Protein AF-A0A938LV54-F1 (afdb_monomer_lite)

Sequence (433 aa):
MKRLRISGLVSLAKRVRQELAGPVSPARLAGLRREVENALAAIEGVLKENRVGVRNLPSPSRKALQFLQGLDWGAVATDASAGGDGLPPESVSFRGLPRHFDGLLDRLAQAAQPSLSWPSRPLGGEGGSLPDRGQDVRDTEMPATRGRDARDTQERLGPLEEVYETIVSDSARMEQEIQVQDIRPEQLTRQAREIRGWLAYFAQRENFERYCAAVRRAEPVFRTICTWPASQGMPVRVRFRPLHALYRVRGYPDRLQVDLPTPMICFDRETLRSVAQAAFRQEGSRKAMHEAAGGEAYRRIDAAIELLAGVVAQMRGLHHDLAASFDRVNAAYFDERLSWPRLVWSHSFAARKFGHYDHAHDTVMVNAVLDRDTVPALVVDFIVYHELLHRELGITWKNNRIAAHTPKLAARERQFEHYDQAKAVLRKLASER

Secondary structure (DSSP, 8-state):
------TTHHHHHHHHHHHTTS-B-HHHHHHHHHHHHHHHHHHHHHHHHTT--GGGS-HHHHHHHHHHHT--GGGS-B-TT---SSS-TT-B--TTHHHHHHHHHHHHHHHHS-------PPP---------------------------S-------HHHHHHHHHHHHHHHHHHHHHHTT--GGGB-HHHHHHHHHHHHHTSHHHHHHHHHHHHHHHHHHHHH---GGGTTPPEEEEEE--SSS-EEEE-SS-EEEEEEGGGGG--HHHHHHHHHHHHTS-S-HHHHHHHHTSHHHHHHHHHHHHHH----TTB-SS-BHHHHHHHHHHHHHTT-----EEEEES-PPTT--EEEETTTTEEEEEGGG-STTS-HHHHHHHHHHHHHHHHH-PEEETTEEE-S-HHHHHHHTTSTTHHHHHHHHHHHTT--

pLDDT: mean 73.39, std 18.91, range [23.94, 97.94]

Structure (mmCIF, N/CA/C/O backbone):
data_AF-A0A938LV54-F1
#
_entry.id   AF-A0A938LV54-F1
#
loop_
_atom_site.group_PDB
_atom_site.id
_atom_site.type_symbol
_atom_site.label_atom_id
_atom_site.label_alt_id
_atom_site.label_comp_id
_atom_site.label_asym_id
_atom_site.label_entity_id
_atom_site.label_seq_id
_atom_site.pdbx_PDB_ins_code
_atom_site.Cartn_x
_atom_site.Cartn_y
_atom_site.Cartn_z
_atom_site.occupancy
_atom_site.B_iso_or_equiv
_atom_site.auth_seq_id
_atom_site.auth_comp_id
_atom_site.auth_asym_id
_atom_site.auth_atom_id
_atom_site.pdbx_PDB_model_num
ATOM 1 N N . MET A 1 1 ? 5.075 37.740 -14.766 1.00 48.25 1 MET A N 1
ATOM 2 C CA . MET A 1 1 ? 5.473 37.906 -13.343 1.00 48.25 1 MET A CA 1
ATOM 3 C C . MET A 1 1 ? 6.095 36.603 -12.846 1.00 48.25 1 MET A C 1
ATOM 5 O O . MET A 1 1 ? 5.450 35.567 -12.976 1.00 48.25 1 MET A O 1
ATOM 9 N N . LYS A 1 2 ? 7.340 36.618 -12.343 1.00 44.50 2 LYS A N 1
ATOM 10 C CA . LYS A 1 2 ? 8.029 35.405 -11.855 1.00 44.50 2 LYS A CA 1
ATOM 11 C C . LYS A 1 2 ? 7.289 34.845 -10.630 1.00 44.50 2 LYS A C 1
ATOM 13 O O . LYS A 1 2 ? 7.208 35.513 -9.602 1.00 44.50 2 LYS A O 1
ATOM 18 N N . ARG A 1 3 ? 6.712 33.644 -10.756 1.00 54.25 3 ARG A N 1
ATOM 19 C CA . ARG A 1 3 ? 6.093 32.911 -9.639 1.00 54.25 3 ARG A CA 1
ATOM 20 C C . ARG A 1 3 ? 7.198 32.225 -8.848 1.00 54.25 3 ARG A C 1
ATOM 22 O O . ARG A 1 3 ? 7.851 31.328 -9.372 1.00 54.25 3 ARG A O 1
ATOM 29 N N . LEU A 1 4 ? 7.391 32.636 -7.603 1.00 53.09 4 LEU A N 1
ATOM 30 C CA . LEU A 1 4 ? 8.360 32.016 -6.706 1.00 53.09 4 LEU A CA 1
ATOM 31 C C . LEU A 1 4 ? 7.678 30.881 -5.932 1.00 53.09 4 LEU A C 1
ATOM 33 O O . LEU A 1 4 ? 6.588 31.063 -5.387 1.00 53.09 4 LEU A O 1
ATOM 37 N N . ARG A 1 5 ? 8.295 29.697 -5.895 1.00 57.88 5 ARG A N 1
ATOM 38 C CA . ARG A 1 5 ? 7.761 28.525 -5.190 1.00 57.88 5 ARG A CA 1
ATOM 39 C C . ARG A 1 5 ? 8.665 28.181 -4.014 1.00 57.88 5 ARG A C 1
ATOM 41 O O . ARG A 1 5 ? 9.812 27.809 -4.209 1.00 57.88 5 ARG A O 1
ATOM 48 N N . ILE A 1 6 ? 8.118 28.267 -2.806 1.00 61.72 6 ILE A N 1
ATOM 49 C CA . ILE A 1 6 ? 8.822 27.911 -1.572 1.00 61.72 6 ILE A CA 1
ATOM 50 C C . ILE A 1 6 ? 8.469 26.462 -1.233 1.00 61.72 6 ILE A C 1
ATOM 52 O O . ILE A 1 6 ? 7.321 26.153 -0.898 1.00 61.72 6 ILE A O 1
ATOM 56 N N . SER A 1 7 ? 9.437 25.560 -1.395 1.00 58.06 7 SER A N 1
ATOM 57 C CA . SER A 1 7 ? 9.268 24.142 -1.065 1.00 58.06 7 SER A CA 1
ATOM 58 C C . SER A 1 7 ? 9.109 23.962 0.448 1.00 58.06 7 SER A C 1
ATOM 60 O O . SER A 1 7 ? 9.736 24.668 1.227 1.00 58.06 7 SER A O 1
ATOM 62 N N . GLY A 1 8 ? 8.245 23.040 0.878 1.00 62.66 8 GLY A N 1
ATOM 63 C CA . GLY A 1 8 ? 8.057 22.711 2.298 1.00 62.66 8 GLY A CA 1
ATOM 64 C C . GLY A 1 8 ? 7.090 23.606 3.088 1.00 62.66 8 GLY A C 1
ATOM 65 O O . GLY A 1 8 ? 6.522 23.122 4.061 1.00 62.66 8 GLY A O 1
ATOM 66 N N . LEU A 1 9 ? 6.793 24.836 2.646 1.00 69.88 9 LEU A N 1
ATOM 67 C CA . LEU A 1 9 ? 5.900 25.776 3.358 1.00 69.88 9 LEU A CA 1
ATOM 68 C C . LEU A 1 9 ? 4.482 25.221 3.592 1.00 69.88 9 LEU A C 1
ATOM 70 O O . LEU A 1 9 ? 3.942 25.294 4.692 1.00 69.88 9 LEU A O 1
ATOM 74 N N . VAL A 1 10 ? 3.875 24.623 2.563 1.00 62.47 10 VAL A N 1
ATOM 75 C CA . VAL A 1 10 ? 2.523 24.042 2.676 1.00 62.47 10 VAL A CA 1
ATOM 76 C C . VAL A 1 10 ? 2.522 22.818 3.600 1.00 62.47 10 VAL A C 1
ATOM 78 O O . VAL A 1 10 ? 1.572 22.614 4.352 1.00 62.47 10 VAL A O 1
ATOM 81 N N . SER A 1 11 ? 3.595 22.026 3.576 1.00 59.91 11 SER A N 1
ATOM 82 C CA . SER A 1 11 ? 3.753 20.858 4.448 1.00 59.91 11 SER A CA 1
ATOM 83 C C . SER A 1 11 ? 3.977 21.262 5.906 1.00 59.91 11 SER A C 1
ATOM 85 O O . SER A 1 11 ? 3.386 20.651 6.790 1.00 59.91 11 SER A O 1
ATOM 87 N N . LEU A 1 12 ? 4.763 22.317 6.155 1.00 66.38 12 LEU A N 1
ATOM 88 C CA . LEU A 1 12 ? 4.962 22.896 7.484 1.00 66.38 12 LEU A CA 1
ATOM 89 C C . LEU A 1 12 ? 3.641 23.418 8.056 1.00 66.38 12 LEU A C 1
ATOM 91 O O . LEU A 1 12 ? 3.268 23.029 9.154 1.00 66.38 12 LEU A O 1
ATOM 95 N N . ALA A 1 13 ? 2.890 24.217 7.292 1.00 62.88 13 ALA A N 1
ATOM 96 C CA . ALA A 1 13 ? 1.589 24.721 7.732 1.00 62.88 13 ALA A CA 1
ATOM 97 C C . ALA A 1 13 ? 0.586 23.594 8.025 1.00 62.88 13 ALA A C 1
ATOM 99 O O . ALA A 1 13 ? -0.191 23.693 8.970 1.00 62.88 13 ALA A O 1
ATOM 100 N N . LYS A 1 14 ? 0.609 22.508 7.240 1.00 61.62 14 LYS A N 1
ATOM 101 C CA . LYS A 1 14 ? -0.228 21.331 7.500 1.00 61.62 14 LYS A CA 1
ATOM 102 C C . LYS A 1 14 ? 0.168 20.632 8.803 1.00 61.62 14 LYS A C 1
ATOM 104 O O . LYS A 1 14 ? -0.722 20.316 9.580 1.00 61.62 14 LYS A O 1
ATOM 109 N N . ARG A 1 15 ? 1.468 20.436 9.043 1.00 75.88 15 ARG A N 1
ATOM 110 C CA . ARG A 1 15 ? 1.990 19.826 10.273 1.00 75.88 15 ARG A CA 1
ATOM 111 C C . ARG A 1 15 ? 1.669 20.671 11.505 1.00 75.88 15 ARG A C 1
ATOM 113 O O . ARG A 1 15 ? 1.080 20.151 12.434 1.00 75.88 15 ARG A O 1
ATOM 120 N N . VAL A 1 16 ? 1.955 21.974 11.472 1.00 67.44 16 VAL A N 1
ATOM 121 C CA . VAL A 1 16 ? 1.652 22.897 12.583 1.00 67.44 16 VAL A CA 1
ATOM 122 C C . VAL A 1 16 ? 0.154 22.903 12.890 1.00 67.44 16 VAL A C 1
ATOM 124 O O . VAL A 1 16 ? -0.235 22.841 14.045 1.00 67.44 16 VAL A O 1
ATOM 127 N N . ARG A 1 17 ? -0.707 22.892 11.864 1.00 68.06 17 ARG A N 1
ATOM 128 C CA . ARG A 1 17 ? -2.159 22.780 12.063 1.00 68.06 17 ARG A CA 1
ATOM 129 C C . ARG A 1 17 ? -2.581 21.456 12.696 1.00 68.06 17 ARG A C 1
ATOM 131 O O . ARG A 1 17 ? -3.545 21.448 13.442 1.00 68.06 17 ARG A O 1
ATOM 138 N N . GLN A 1 18 ? -1.917 20.356 12.349 1.00 60.84 18 GLN A N 1
ATOM 139 C CA . GLN A 1 18 ? -2.196 19.040 12.923 1.00 60.84 18 GLN A CA 1
ATOM 140 C C . GLN A 1 18 ? -1.741 18.966 14.382 1.00 60.84 18 GLN A C 1
ATOM 142 O O . GLN A 1 18 ? -2.513 18.514 15.212 1.00 60.84 18 GLN A O 1
ATOM 147 N N . GLU A 1 19 ? -0.546 19.472 14.692 1.00 62.25 19 GLU A N 1
ATOM 148 C CA . GLU A 1 19 ? -0.013 19.487 16.060 1.00 62.25 19 GLU A CA 1
ATOM 149 C C . GLU A 1 19 ? -0.821 20.413 16.980 1.00 62.25 19 GLU A C 1
ATOM 151 O O . GLU A 1 19 ? -1.094 20.054 18.114 1.00 62.25 19 GLU A O 1
ATOM 156 N N . LEU A 1 20 ? -1.278 21.571 16.489 1.00 72.69 20 LEU A N 1
ATOM 157 C CA . LEU A 1 20 ? -2.109 22.504 17.263 1.00 72.69 20 LEU A CA 1
ATOM 158 C C . LEU A 1 20 ? -3.598 22.110 17.337 1.00 72.69 20 LEU A C 1
ATOM 160 O O . LEU A 1 20 ? -4.386 22.838 17.933 1.00 72.69 20 LEU A O 1
ATOM 164 N N . ALA A 1 21 ? -4.009 21.001 16.709 1.00 55.66 21 ALA A N 1
ATOM 165 C CA . ALA A 1 21 ? -5.396 20.526 16.752 1.00 55.66 21 ALA A CA 1
ATOM 166 C C . ALA A 1 21 ? -5.726 19.721 18.024 1.00 55.66 21 ALA A C 1
ATOM 168 O O . ALA A 1 21 ? -6.889 19.373 18.231 1.00 55.66 21 ALA A O 1
ATOM 169 N N . GLY A 1 22 ? -4.723 19.414 18.851 1.00 58.09 22 GLY A N 1
ATOM 170 C CA . GLY A 1 22 ? -4.864 18.730 20.136 1.00 58.09 22 GLY A CA 1
ATOM 171 C C . GLY A 1 22 ? -4.070 19.430 21.247 1.00 58.09 22 GLY A C 1
ATOM 172 O O . GLY A 1 22 ? -3.410 20.437 20.982 1.00 58.09 22 GLY A O 1
ATOM 173 N N . PRO A 1 23 ? -4.139 18.931 22.493 1.00 54.72 23 PRO A N 1
ATOM 174 C CA . PRO A 1 23 ? -3.339 19.453 23.594 1.00 54.72 23 PRO A CA 1
ATOM 175 C C . PRO A 1 23 ? -1.846 19.226 23.331 1.00 54.72 23 PRO A C 1
ATOM 177 O O . PRO A 1 23 ? -1.415 18.115 23.025 1.00 54.72 23 PRO A O 1
ATOM 180 N N . VAL A 1 24 ? -1.050 20.290 23.447 1.00 63.81 24 VAL A N 1
ATOM 181 C CA . VAL A 1 24 ? 0.397 20.253 23.188 1.00 63.81 24 VAL A CA 1
ATOM 182 C C . VAL A 1 24 ? 1.145 20.502 24.488 1.00 63.81 24 VAL A C 1
ATOM 184 O O . VAL A 1 24 ? 0.813 21.428 25.229 1.00 63.81 24 VAL A O 1
ATOM 187 N N . SER A 1 25 ? 2.190 19.724 24.770 1.00 76.94 25 SER A N 1
ATOM 188 C CA . SER A 1 25 ? 3.016 19.999 25.947 1.00 76.94 25 SER A CA 1
ATOM 189 C C . SER A 1 25 ? 3.671 21.385 25.854 1.00 76.94 25 SER A C 1
ATOM 191 O O . SER A 1 25 ? 4.065 21.810 24.761 1.00 76.94 25 SER A O 1
ATOM 193 N N . PRO A 1 26 ? 3.878 22.088 26.982 1.00 73.88 26 PRO A N 1
ATOM 194 C CA . PRO A 1 26 ? 4.535 23.397 26.978 1.00 73.88 26 PRO A CA 1
ATOM 195 C C . PRO A 1 26 ? 5.910 23.383 26.286 1.00 73.88 26 PRO A C 1
ATOM 197 O O . PRO A 1 26 ? 6.254 24.301 25.539 1.00 73.88 26 PRO A O 1
ATOM 200 N N . ALA A 1 27 ? 6.678 22.302 26.467 1.00 72.75 27 ALA A N 1
ATOM 201 C CA . ALA A 1 27 ? 7.979 22.119 25.830 1.00 72.75 27 ALA A CA 1
ATOM 202 C C . ALA A 1 27 ? 7.868 21.942 24.305 1.00 72.75 27 ALA A C 1
ATOM 204 O O . ALA A 1 27 ? 8.637 22.553 23.555 1.00 72.75 27 ALA A O 1
ATOM 205 N N . ARG A 1 28 ? 6.896 21.151 23.821 1.00 79.69 28 ARG A N 1
ATOM 206 C CA . ARG A 1 28 ? 6.685 20.973 22.378 1.00 79.69 28 ARG A CA 1
ATOM 207 C C . ARG A 1 28 ? 6.137 22.241 21.738 1.00 79.69 28 ARG A C 1
ATOM 209 O O . ARG A 1 28 ? 6.605 22.597 20.661 1.00 79.69 28 ARG A O 1
ATOM 216 N N . LEU A 1 29 ? 5.235 22.954 22.409 1.00 77.38 29 LEU A N 1
ATOM 217 C CA . LEU A 1 29 ? 4.690 24.221 21.928 1.00 77.38 29 LEU A CA 1
ATOM 218 C C . LEU A 1 29 ? 5.797 25.272 21.752 1.00 77.38 29 LEU A C 1
ATOM 220 O O . LEU A 1 29 ? 5.867 25.931 20.714 1.00 77.38 29 LEU A O 1
ATOM 224 N N . ALA A 1 30 ? 6.728 25.361 22.708 1.00 77.69 30 ALA A N 1
ATOM 225 C CA . ALA A 1 30 ? 7.902 26.228 22.604 1.00 77.69 30 ALA A CA 1
ATOM 226 C C . ALA A 1 30 ? 8.853 25.819 21.458 1.00 77.69 30 ALA A C 1
ATOM 228 O O . ALA A 1 30 ? 9.453 26.678 20.804 1.00 77.69 30 ALA A O 1
ATOM 229 N N . GLY A 1 31 ? 9.000 24.516 21.195 1.00 77.50 31 GLY A N 1
ATOM 230 C CA . GLY A 1 31 ? 9.756 23.999 20.049 1.00 77.50 31 GLY A CA 1
ATOM 231 C C . GLY A 1 31 ? 9.093 24.326 18.708 1.00 77.50 31 GLY A C 1
ATOM 232 O O . GLY A 1 31 ? 9.738 24.872 17.814 1.00 77.50 31 GLY A O 1
ATOM 233 N N . LEU A 1 32 ? 7.789 24.066 18.597 1.00 78.50 32 LEU A N 1
ATOM 234 C CA . LEU A 1 32 ? 6.985 24.310 17.401 1.00 78.50 32 LEU A CA 1
ATOM 235 C C . LEU A 1 32 ? 6.941 25.801 17.043 1.00 78.50 32 LEU A C 1
ATOM 237 O O . LEU A 1 32 ? 7.100 26.157 15.876 1.00 78.50 32 LEU A O 1
ATOM 241 N N . ARG A 1 33 ? 6.814 26.678 18.047 1.00 85.94 33 ARG A N 1
ATOM 242 C CA . ARG A 1 33 ? 6.905 28.133 17.869 1.00 85.94 33 ARG A CA 1
ATOM 243 C C . ARG A 1 33 ? 8.233 28.540 17.229 1.00 85.94 33 ARG A C 1
ATOM 245 O O . ARG A 1 33 ? 8.238 29.245 16.224 1.00 85.94 33 ARG A O 1
ATOM 252 N N . ARG A 1 34 ? 9.348 28.027 17.751 1.00 84.88 34 ARG A N 1
ATOM 253 C CA . ARG A 1 34 ? 10.699 28.318 17.245 1.00 84.88 34 ARG A CA 1
ATOM 254 C C . ARG A 1 34 ? 10.908 27.815 15.817 1.00 84.88 34 ARG A C 1
ATOM 256 O O . ARG A 1 34 ? 11.523 28.496 15.004 1.00 84.88 34 ARG A O 1
ATOM 263 N N . GLU A 1 35 ? 10.383 26.632 15.494 1.00 80.94 35 GLU A N 1
ATOM 264 C CA . GLU A 1 35 ? 10.403 26.093 14.128 1.00 80.94 35 GLU A CA 1
ATOM 265 C C . GLU A 1 35 ? 9.651 27.002 13.146 1.00 80.94 35 GLU A C 1
ATOM 267 O O . GLU A 1 35 ? 10.139 27.253 12.041 1.00 80.94 35 GLU A O 1
ATOM 272 N N . VAL A 1 36 ? 8.479 27.509 13.545 1.00 83.81 36 VAL A N 1
ATOM 273 C CA . VAL A 1 36 ? 7.685 28.425 12.718 1.00 83.81 36 VAL A CA 1
ATOM 274 C C . VAL A 1 36 ? 8.380 29.774 12.563 1.00 83.81 36 VAL A C 1
ATOM 276 O O . VAL A 1 36 ? 8.496 30.250 11.437 1.00 83.81 36 VAL A O 1
ATOM 279 N N . GLU A 1 37 ? 8.895 30.361 13.642 1.00 86.56 37 GLU A N 1
ATOM 280 C CA . GLU A 1 37 ? 9.633 31.631 13.608 1.00 86.56 37 GLU A CA 1
ATOM 281 C C . GLU A 1 37 ? 10.861 31.541 12.684 1.00 86.56 37 GLU A C 1
ATOM 283 O O . GLU A 1 37 ? 11.034 32.378 11.796 1.00 86.56 37 GLU A O 1
ATOM 288 N N . ASN A 1 38 ? 11.651 30.467 12.795 1.00 80.38 38 ASN A N 1
ATOM 289 C CA . ASN A 1 38 ? 12.803 30.223 11.921 1.00 80.38 38 ASN A CA 1
ATOM 290 C C . ASN A 1 38 ? 12.397 30.067 10.449 1.00 80.38 38 ASN A C 1
ATOM 292 O O . ASN A 1 38 ? 13.061 30.590 9.551 1.00 80.38 38 ASN A O 1
ATOM 296 N N . ALA A 1 39 ? 11.301 29.353 10.182 1.00 76.62 39 ALA A N 1
ATOM 297 C CA . ALA A 1 39 ? 10.801 29.177 8.826 1.00 76.62 39 ALA A CA 1
ATOM 298 C C . ALA A 1 39 ? 10.289 30.495 8.225 1.00 76.62 39 ALA A C 1
ATOM 300 O O . ALA A 1 39 ? 10.536 30.757 7.048 1.00 76.62 39 ALA A O 1
ATOM 301 N N . LEU A 1 40 ? 9.604 31.330 9.011 1.00 85.81 40 LEU A N 1
ATOM 302 C CA . LEU A 1 40 ? 9.135 32.647 8.575 1.00 85.81 40 LEU A CA 1
ATOM 303 C C . LEU A 1 40 ? 10.311 33.579 8.262 1.00 85.81 40 LEU A C 1
ATOM 305 O O . LEU A 1 40 ? 10.329 34.168 7.182 1.00 85.81 40 LEU A O 1
ATOM 309 N N . ALA A 1 41 ? 11.332 33.621 9.121 1.00 81.62 41 ALA A N 1
ATOM 310 C CA . ALA A 1 41 ? 12.544 34.407 8.886 1.00 81.62 41 ALA A CA 1
ATOM 311 C C . ALA A 1 41 ? 13.286 33.970 7.607 1.00 81.62 41 ALA A C 1
ATOM 313 O O . ALA A 1 41 ? 13.682 34.804 6.790 1.00 81.62 41 ALA A O 1
ATOM 314 N N . ALA A 1 42 ? 13.416 32.657 7.375 1.00 78.31 42 ALA A N 1
ATOM 315 C CA . ALA A 1 42 ? 14.019 32.129 6.151 1.00 78.31 42 ALA A CA 1
ATOM 316 C C . ALA A 1 42 ? 13.212 32.511 4.895 1.00 78.31 42 ALA A C 1
ATOM 318 O O . ALA A 1 42 ? 13.779 32.852 3.857 1.00 78.31 42 ALA A O 1
ATOM 319 N N . ILE A 1 43 ? 11.880 32.484 4.984 1.00 81.94 43 ILE A N 1
ATOM 320 C CA . ILE A 1 43 ? 10.989 32.873 3.885 1.00 81.94 43 ILE A CA 1
ATOM 321 C C . ILE A 1 43 ? 11.104 34.366 3.583 1.00 81.94 43 ILE A C 1
ATOM 323 O O . ILE A 1 43 ? 11.163 34.740 2.411 1.00 81.94 43 ILE A O 1
ATOM 327 N N . GLU A 1 44 ? 11.163 35.215 4.605 1.00 83.12 44 GLU A N 1
ATOM 328 C CA . GLU A 1 44 ? 11.372 36.653 4.437 1.00 83.12 44 GLU A CA 1
ATOM 329 C C . GLU A 1 44 ? 12.712 36.960 3.762 1.00 83.12 44 GLU A C 1
ATOM 331 O O . GLU A 1 44 ? 12.745 37.763 2.825 1.00 83.12 44 GLU A O 1
ATOM 336 N N . GLY A 1 45 ? 13.785 36.260 4.150 1.00 80.12 45 GLY A N 1
ATOM 337 C CA . GLY A 1 45 ? 15.087 36.335 3.483 1.00 80.12 45 GLY A CA 1
ATOM 338 C C . GLY A 1 45 ? 14.990 36.012 1.990 1.00 80.12 45 GLY A C 1
ATOM 339 O O . GLY A 1 45 ? 15.350 36.835 1.147 1.00 80.12 45 GLY A O 1
ATOM 340 N N . VAL A 1 46 ? 14.377 34.874 1.650 1.00 80.06 46 VAL A N 1
ATOM 341 C CA . VAL A 1 46 ? 14.190 34.439 0.256 1.00 80.06 46 VAL A CA 1
ATOM 342 C C . VAL A 1 46 ? 13.339 35.435 -0.549 1.00 80.06 46 VAL A C 1
ATOM 344 O O . VAL A 1 46 ? 13.638 35.708 -1.716 1.00 80.06 46 VAL A O 1
ATOM 347 N N . LEU A 1 47 ? 12.279 35.998 0.038 1.00 80.06 47 LEU A N 1
ATOM 348 C CA . LEU A 1 47 ? 11.429 36.996 -0.624 1.00 80.06 47 LEU A CA 1
ATOM 349 C C . LEU A 1 47 ? 12.189 38.307 -0.891 1.00 80.06 47 LEU A C 1
ATOM 351 O O . LEU A 1 47 ? 12.057 38.880 -1.979 1.00 80.06 47 LEU A O 1
ATOM 355 N N . LYS A 1 48 ? 13.016 38.748 0.066 1.00 84.00 48 LYS A N 1
ATOM 356 C CA . LYS A 1 48 ? 13.849 39.955 -0.039 1.00 84.00 48 LYS A CA 1
ATOM 357 C C . LYS A 1 48 ? 14.950 39.795 -1.088 1.00 84.00 48 LYS A C 1
ATOM 359 O O . LYS A 1 48 ? 15.083 40.661 -1.953 1.00 84.00 48 LYS A O 1
ATOM 364 N N . GLU A 1 49 ? 15.672 38.675 -1.069 1.00 80.56 49 GLU A N 1
ATOM 365 C CA . GLU A 1 49 ? 16.717 38.332 -2.048 1.00 80.56 49 GLU A CA 1
ATOM 366 C C . GLU A 1 49 ? 16.177 38.310 -3.479 1.00 80.56 49 GLU A C 1
ATOM 368 O O . GLU A 1 49 ? 16.787 38.847 -4.402 1.00 80.56 49 GLU A O 1
ATOM 373 N N . ASN A 1 50 ? 14.980 37.751 -3.664 1.00 78.94 50 ASN A N 1
ATOM 374 C CA . ASN A 1 50 ? 14.349 37.651 -4.975 1.00 78.94 50 ASN A CA 1
ATOM 375 C C . ASN A 1 50 ? 13.568 38.917 -5.376 1.00 78.94 50 ASN A C 1
ATOM 377 O O . ASN A 1 50 ? 12.987 38.944 -6.462 1.00 78.94 50 ASN A O 1
ATOM 381 N N . ARG A 1 51 ? 13.536 39.959 -4.527 1.00 81.25 51 ARG A N 1
ATOM 382 C CA . ARG A 1 51 ? 12.768 41.207 -4.719 1.00 81.25 51 ARG A CA 1
ATOM 383 C C . ARG A 1 51 ? 11.299 40.954 -5.093 1.00 81.25 51 ARG A C 1
ATOM 385 O O . ARG A 1 51 ? 10.724 41.643 -5.937 1.00 81.25 51 ARG A O 1
ATOM 392 N N . VAL A 1 52 ? 10.679 39.944 -4.481 1.00 79.25 52 VAL A N 1
ATOM 393 C CA . VAL A 1 52 ? 9.284 39.553 -4.740 1.00 79.25 52 VAL A CA 1
ATOM 394 C C . VAL A 1 52 ? 8.449 39.627 -3.468 1.00 79.25 52 VAL A C 1
ATOM 396 O O . VAL A 1 52 ? 8.860 39.183 -2.406 1.00 79.25 52 VAL A O 1
ATOM 399 N N . GLY A 1 53 ? 7.235 40.170 -3.578 1.00 78.12 53 GLY A N 1
ATOM 400 C CA . GLY A 1 53 ? 6.293 40.218 -2.457 1.00 78.12 53 GLY A CA 1
ATOM 401 C C . GLY A 1 53 ? 5.478 38.930 -2.310 1.00 78.12 53 GLY A C 1
ATOM 402 O O . GLY A 1 53 ? 5.334 38.164 -3.264 1.00 78.12 53 GLY A O 1
ATOM 403 N N . VAL A 1 54 ? 4.844 38.742 -1.148 1.00 78.12 54 VAL A N 1
ATOM 404 C CA . VAL A 1 54 ? 3.982 37.581 -0.826 1.00 78.12 54 VAL A CA 1
ATOM 405 C C . VAL A 1 54 ? 2.911 37.320 -1.896 1.00 78.12 54 VAL A C 1
ATOM 407 O O . VAL A 1 54 ? 2.607 36.168 -2.199 1.00 78.12 54 VAL A O 1
ATOM 410 N N . ARG A 1 55 ? 2.384 38.368 -2.549 1.00 78.81 55 ARG A N 1
ATOM 411 C CA . ARG A 1 55 ? 1.426 38.273 -3.673 1.00 78.81 55 ARG A CA 1
ATOM 412 C C . ARG A 1 55 ? 1.918 37.449 -4.871 1.00 78.81 55 ARG A C 1
ATOM 414 O O . ARG A 1 55 ? 1.095 36.937 -5.623 1.00 78.81 55 ARG A O 1
ATOM 421 N N . ASN A 1 56 ? 3.232 37.284 -5.022 1.00 76.12 56 ASN A N 1
ATOM 422 C CA . ASN A 1 56 ? 3.847 36.526 -6.113 1.00 76.12 56 ASN A CA 1
ATOM 423 C C . ASN A 1 56 ? 3.953 35.020 -5.808 1.00 76.12 56 ASN A C 1
ATOM 425 O O . ASN A 1 56 ? 4.347 34.242 -6.682 1.00 76.12 56 ASN A O 1
ATOM 429 N N . LEU A 1 57 ? 3.593 34.599 -4.590 1.00 76.75 57 LEU A N 1
ATOM 430 C CA . LEU A 1 57 ? 3.517 33.193 -4.211 1.00 76.75 57 LEU A CA 1
ATOM 431 C C . LEU A 1 57 ? 2.210 32.547 -4.725 1.00 76.75 57 LEU A C 1
ATOM 433 O O . LEU A 1 57 ? 1.149 33.188 -4.747 1.00 76.75 57 LEU A O 1
ATOM 437 N N . PRO A 1 58 ? 2.232 31.251 -5.091 1.00 74.06 58 PRO A N 1
ATOM 438 C CA . PRO A 1 58 ? 1.026 30.484 -5.389 1.00 74.06 58 PRO A CA 1
ATOM 439 C C . PRO A 1 58 ? -0.005 30.556 -4.252 1.00 74.06 58 PRO A C 1
ATOM 441 O O . PRO A 1 58 ? 0.360 30.598 -3.078 1.00 74.06 58 PRO A O 1
ATOM 444 N N . SER A 1 59 ? -1.299 30.508 -4.589 1.00 68.88 59 SER A N 1
ATOM 445 C CA . SER A 1 59 ? -2.401 30.601 -3.610 1.00 68.88 59 SER A CA 1
ATOM 446 C C . SER A 1 59 ? -2.252 29.657 -2.395 1.00 68.88 59 SER A C 1
ATOM 448 O O . SER A 1 59 ? -2.405 30.135 -1.270 1.00 68.88 59 SER A O 1
ATOM 450 N N . PRO A 1 60 ? -1.849 28.375 -2.549 1.00 62.62 60 PRO A N 1
ATOM 451 C CA . PRO A 1 60 ? -1.622 27.492 -1.400 1.00 62.62 60 PRO A CA 1
ATOM 452 C C . PRO A 1 60 ? -0.498 27.968 -0.469 1.00 62.62 60 PRO A C 1
ATOM 454 O O . PRO A 1 60 ? -0.634 27.893 0.747 1.00 62.62 60 PRO A O 1
ATOM 457 N N . SER A 1 61 ? 0.594 28.494 -1.031 1.00 73.69 61 SER A N 1
ATOM 458 C CA . SER A 1 61 ? 1.731 29.027 -0.274 1.00 73.69 61 SER A CA 1
ATOM 459 C C . SER A 1 61 ? 1.375 30.326 0.450 1.00 73.69 61 SER A C 1
ATOM 461 O O . SER A 1 61 ? 1.781 30.503 1.591 1.00 73.69 61 SER A O 1
ATOM 463 N N . ARG A 1 62 ? 0.562 31.201 -0.162 1.00 81.50 62 ARG A N 1
ATOM 464 C CA . ARG A 1 62 ? 0.060 32.419 0.501 1.00 81.50 62 ARG A CA 1
ATOM 465 C C . ARG A 1 62 ? -0.835 32.095 1.692 1.00 81.50 62 ARG A C 1
ATOM 467 O O . ARG A 1 62 ? -0.627 32.643 2.764 1.00 81.50 62 ARG A O 1
ATOM 474 N N . LYS A 1 63 ? -1.783 31.167 1.518 1.00 70.12 63 LYS A N 1
ATOM 475 C CA . LYS A 1 63 ? -2.668 30.712 2.603 1.00 70.12 63 LYS A CA 1
ATOM 476 C C . LYS A 1 63 ? -1.892 30.035 3.736 1.00 70.12 63 LYS A C 1
ATOM 478 O O . LYS A 1 63 ? -2.223 30.227 4.898 1.00 70.12 63 LYS A O 1
ATOM 483 N N . ALA A 1 64 ? -0.862 29.254 3.402 1.00 74.62 64 ALA A N 1
ATOM 484 C CA . ALA A 1 64 ? 0.024 28.634 4.385 1.00 74.62 64 ALA A CA 1
ATOM 485 C C . ALA A 1 64 ? 0.826 29.678 5.180 1.00 74.62 64 ALA A C 1
ATOM 487 O O . ALA A 1 64 ? 0.890 29.577 6.400 1.00 74.62 64 ALA A O 1
ATOM 488 N N . LEU A 1 65 ? 1.380 30.692 4.507 1.00 82.38 65 LEU A N 1
ATOM 489 C CA . LEU A 1 65 ? 2.122 31.773 5.159 1.00 82.38 65 LEU A CA 1
ATOM 490 C C . LEU A 1 65 ? 1.223 32.605 6.081 1.00 82.38 65 LEU A C 1
ATOM 492 O O . LEU A 1 65 ? 1.573 32.822 7.233 1.00 82.38 65 LEU A O 1
ATOM 496 N N . GLN A 1 66 ? 0.038 32.990 5.597 1.00 84.69 66 GLN A N 1
ATOM 497 C CA . GLN A 1 66 ? -0.947 33.738 6.378 1.00 84.69 66 GLN A CA 1
ATOM 498 C C . GLN A 1 66 ? -1.397 32.966 7.625 1.00 84.69 66 GLN A C 1
ATOM 500 O O . GLN A 1 66 ? -1.536 33.553 8.689 1.00 84.69 66 GLN A O 1
ATOM 505 N N . PHE A 1 67 ? -1.595 31.650 7.500 1.00 83.81 67 PHE A N 1
ATOM 506 C CA . PHE A 1 67 ? -1.908 30.794 8.640 1.00 83.81 67 PHE A CA 1
ATOM 507 C C . PHE A 1 67 ? -0.786 30.808 9.682 1.00 83.81 67 PHE A C 1
ATOM 509 O O . PHE A 1 67 ? -1.071 31.048 10.843 1.00 83.81 67 PHE A O 1
ATOM 516 N N . LEU A 1 68 ? 0.470 30.591 9.271 1.00 84.00 68 LEU A N 1
ATOM 517 C CA . LEU A 1 68 ? 1.615 30.545 10.190 1.00 84.00 68 LEU A CA 1
ATOM 518 C C . LEU A 1 68 ? 1.893 31.895 10.872 1.00 84.00 68 LEU A C 1
ATOM 520 O O . LEU A 1 68 ? 2.249 31.912 12.043 1.00 84.00 68 LEU A O 1
ATOM 524 N N . GLN A 1 69 ? 1.717 33.011 10.157 1.00 86.12 69 GLN A N 1
ATOM 525 C CA . GLN A 1 69 ? 1.869 34.366 10.706 1.00 86.12 69 GLN A CA 1
ATOM 526 C C . GLN A 1 69 ? 0.726 34.758 11.653 1.00 86.12 69 GLN A C 1
ATOM 528 O O . GLN A 1 69 ? 0.918 35.605 12.517 1.00 86.12 69 GLN A O 1
ATOM 533 N N . GLY A 1 70 ? -0.457 34.164 11.480 1.00 79.69 70 GLY A N 1
ATOM 534 C CA . GLY A 1 70 ? -1.650 34.442 12.280 1.00 79.69 70 GLY A CA 1
ATOM 535 C C . GLY A 1 70 ? -1.857 33.500 13.468 1.00 79.69 70 GLY A C 1
ATOM 536 O O . GLY A 1 70 ? -2.961 33.471 14.005 1.00 79.69 70 GLY A O 1
ATOM 537 N N . LEU A 1 71 ? -0.857 32.693 13.842 1.00 81.69 71 LEU A N 1
ATOM 538 C CA . LEU A 1 71 ? -0.956 31.788 14.988 1.00 81.69 71 LEU A CA 1
ATOM 539 C C . LEU A 1 71 ? -0.890 32.567 16.303 1.00 81.69 71 LEU A C 1
ATOM 541 O O . LEU A 1 71 ? 0.127 33.184 16.616 1.00 81.69 71 LEU A O 1
ATOM 545 N N . ASP A 1 72 ? -1.958 32.473 17.091 1.00 79.88 72 ASP A N 1
ATOM 546 C CA . ASP A 1 72 ? -1.968 32.920 18.479 1.00 79.88 72 ASP A CA 1
ATOM 547 C C . ASP A 1 72 ? -1.493 31.782 19.390 1.00 79.88 72 ASP A C 1
ATOM 549 O O . ASP A 1 72 ? -2.257 30.902 19.789 1.00 79.88 72 ASP A O 1
ATOM 553 N N . TRP A 1 73 ? -0.196 31.787 19.694 1.00 78.44 73 TRP A N 1
ATOM 554 C CA . TRP A 1 73 ? 0.441 30.768 20.528 1.00 78.44 73 TRP A CA 1
ATOM 555 C C . TRP A 1 73 ? -0.041 30.782 21.985 1.00 78.44 73 TRP A C 1
ATOM 557 O O . TRP A 1 73 ? 0.120 29.775 22.668 1.00 78.44 73 TRP A O 1
ATOM 567 N N . GLY A 1 74 ? -0.609 31.896 22.464 1.00 69.38 74 GLY A N 1
ATOM 568 C CA . GLY A 1 74 ? -1.130 32.018 23.829 1.00 69.38 74 GLY A CA 1
ATOM 569 C C . GLY A 1 74 ? -2.504 31.370 24.011 1.00 69.38 74 GLY A C 1
ATOM 570 O O . GLY A 1 74 ? -2.856 30.989 25.123 1.00 69.38 74 GLY A O 1
ATOM 571 N N . ALA A 1 75 ? -3.254 31.199 22.920 1.00 69.06 75 ALA A N 1
ATOM 572 C CA . ALA A 1 75 ? -4.576 30.576 22.914 1.00 69.06 75 ALA A CA 1
ATOM 573 C C . ALA A 1 75 ? -4.540 29.040 22.770 1.00 69.06 75 ALA A C 1
ATOM 575 O O . ALA A 1 75 ? -5.587 28.392 22.749 1.00 69.06 75 ALA A O 1
ATOM 576 N N . VAL A 1 76 ? -3.351 28.441 22.640 1.00 69.56 76 VAL A N 1
ATOM 577 C CA . VAL A 1 76 ? -3.192 26.993 22.456 1.00 69.56 76 VAL A CA 1
ATOM 578 C C . VAL A 1 76 ? -3.334 26.280 23.800 1.00 69.56 76 VAL A C 1
ATOM 580 O O . VAL A 1 76 ? -2.579 26.548 24.734 1.00 69.56 76 VAL A O 1
ATOM 583 N N . ALA A 1 77 ? -4.278 25.340 23.891 1.00 56.09 77 ALA A N 1
ATOM 584 C CA . ALA A 1 77 ? -4.456 24.508 25.077 1.00 56.09 77 ALA A CA 1
ATOM 585 C C . ALA A 1 77 ? -3.195 23.664 25.332 1.00 56.09 77 ALA A C 1
ATOM 587 O O . ALA A 1 77 ? -2.785 22.866 24.484 1.00 56.09 77 ALA A O 1
ATOM 588 N N . THR A 1 78 ? -2.582 23.855 26.502 1.00 60.69 78 THR A N 1
ATOM 589 C CA . THR A 1 78 ? -1.403 23.095 26.932 1.00 60.69 78 THR A CA 1
ATOM 590 C C . THR A 1 78 ? -1.764 22.114 28.031 1.00 60.69 78 THR A C 1
ATOM 592 O O . THR A 1 78 ? -2.557 22.425 28.916 1.00 60.69 78 THR A O 1
ATOM 595 N N . ASP A 1 79 ? -1.167 20.930 27.975 1.00 58.78 79 ASP A N 1
ATOM 596 C CA . ASP A 1 79 ? -1.344 19.887 28.979 1.00 58.78 79 ASP A CA 1
ATOM 597 C C . ASP A 1 79 ? 0.032 19.293 29.307 1.00 58.78 79 ASP A C 1
ATOM 599 O O . ASP A 1 79 ? 0.783 18.892 28.416 1.00 58.78 79 ASP A O 1
ATOM 603 N N . ALA A 1 80 ? 0.400 19.287 30.590 1.00 49.41 80 ALA A N 1
ATOM 604 C CA . ALA A 1 80 ? 1.673 18.739 31.060 1.00 49.41 80 ALA A CA 1
ATOM 605 C C . ALA A 1 80 ? 1.723 17.202 30.967 1.00 49.41 80 ALA A C 1
ATOM 607 O O . ALA A 1 80 ? 2.811 16.631 30.930 1.00 49.41 80 ALA A O 1
ATOM 608 N N . SER A 1 81 ? 0.556 16.554 30.902 1.00 43.44 81 SER A N 1
ATOM 609 C CA . SER A 1 81 ? 0.384 15.115 30.691 1.00 43.44 81 SER A CA 1
ATOM 610 C C . SER A 1 81 ? 0.210 14.730 29.219 1.00 43.44 81 SER A C 1
ATOM 612 O O . SER A 1 81 ? 0.281 13.544 28.893 1.00 43.44 81 SER A O 1
ATOM 614 N N . ALA A 1 82 ? 0.082 15.711 28.311 1.00 41.06 82 ALA A N 1
ATOM 615 C CA . ALA A 1 82 ? 0.158 15.480 26.873 1.00 41.06 82 ALA A CA 1
ATOM 616 C C . ALA A 1 82 ? 1.597 15.113 26.481 1.00 41.06 82 ALA A C 1
ATOM 618 O O . ALA A 1 82 ? 2.394 15.942 26.033 1.00 41.06 82 ALA A O 1
ATOM 619 N N . GLY A 1 83 ? 1.934 13.835 26.662 1.00 37.59 83 GLY A N 1
ATOM 620 C CA . GLY A 1 83 ? 3.011 13.184 25.932 1.00 37.59 83 GLY A CA 1
ATOM 621 C C . GLY A 1 83 ? 2.811 13.473 24.449 1.00 37.59 83 GLY A C 1
ATOM 622 O O . GLY A 1 83 ? 1.744 13.220 23.898 1.00 37.59 83 GLY A O 1
ATOM 623 N N . GLY A 1 84 ? 3.805 14.125 23.850 1.00 31.11 84 GLY A N 1
ATOM 624 C CA . GLY A 1 84 ? 3.685 14.737 22.537 1.00 31.11 84 GLY A CA 1
ATOM 625 C C . GLY A 1 84 ? 3.235 13.759 21.457 1.00 31.11 84 GLY A C 1
ATOM 626 O O . GLY A 1 84 ? 3.724 12.638 21.374 1.00 31.11 84 GLY A O 1
ATOM 627 N N . ASP A 1 85 ? 2.370 14.268 20.585 1.00 34.25 85 ASP A N 1
ATOM 628 C CA . ASP A 1 85 ? 1.881 13.666 19.343 1.00 34.25 85 ASP A CA 1
ATOM 629 C C . ASP A 1 85 ? 2.995 13.611 18.264 1.00 34.25 85 ASP A C 1
ATOM 631 O O . ASP A 1 85 ? 2.867 14.074 17.128 1.00 34.25 85 ASP A O 1
ATOM 635 N N . GLY A 1 86 ? 4.163 13.097 18.650 1.00 36.66 86 GLY A N 1
ATOM 636 C CA . GLY A 1 86 ? 5.139 12.516 17.742 1.00 36.66 86 GLY A CA 1
ATOM 637 C C . GLY A 1 86 ? 4.820 11.035 17.592 1.00 36.66 86 GLY A C 1
ATOM 638 O O . GLY A 1 86 ? 4.129 10.457 18.425 1.00 36.66 86 GLY A O 1
ATOM 639 N N . LEU A 1 87 ? 5.330 10.401 16.536 1.00 37.62 87 LEU A N 1
ATOM 640 C CA . LEU A 1 87 ? 5.401 8.940 16.474 1.00 37.62 87 LEU A CA 1
ATOM 641 C C . LEU A 1 87 ? 5.777 8.343 17.853 1.00 37.62 87 LEU A C 1
ATOM 643 O O . LEU A 1 87 ? 6.504 9.025 18.583 1.00 37.62 87 LEU A O 1
ATOM 647 N N . PRO A 1 88 ? 5.336 7.111 18.204 1.00 33.84 88 PRO A N 1
ATOM 648 C CA . PRO A 1 88 ? 5.658 6.504 19.500 1.00 33.84 88 PRO A CA 1
ATOM 649 C C . PRO A 1 88 ? 7.140 6.735 19.819 1.00 33.84 88 PRO A C 1
ATOM 651 O O . PRO A 1 88 ? 7.928 6.682 18.871 1.00 33.84 88 PRO A O 1
ATOM 654 N N . PRO A 1 89 ? 7.525 7.015 21.081 1.00 38.72 89 PRO A N 1
ATOM 655 C CA . PRO A 1 89 ? 8.824 7.588 21.491 1.00 38.72 89 PRO A CA 1
ATOM 656 C C . PRO A 1 89 ? 10.088 6.841 21.017 1.00 38.72 89 PRO A C 1
ATOM 658 O O . PRO A 1 89 ? 11.205 7.280 21.261 1.00 38.72 89 PRO A O 1
ATOM 661 N N . GLU A 1 90 ? 9.913 5.750 20.285 1.00 46.78 90 GLU A N 1
ATOM 662 C CA . GLU A 1 90 ? 10.923 4.860 19.752 1.00 46.78 90 GLU A CA 1
ATOM 663 C C . GLU A 1 90 ? 10.855 4.730 18.219 1.00 46.78 90 GLU A C 1
ATOM 665 O O . GLU A 1 90 ? 11.456 3.814 17.673 1.00 46.78 90 GLU A O 1
ATOM 670 N N . SER A 1 91 ? 10.109 5.566 17.478 1.00 46.00 91 SER A N 1
ATOM 671 C CA . SER A 1 91 ? 9.964 5.303 16.045 1.00 46.00 91 SER A CA 1
ATOM 672 C C . SER A 1 91 ? 11.224 5.659 15.245 1.00 46.00 91 SER A C 1
ATOM 674 O O . SER A 1 91 ? 11.609 6.831 15.164 1.00 46.00 91 SER A O 1
ATOM 676 N N . VAL A 1 92 ? 11.823 4.681 14.580 1.00 59.72 92 VAL A N 1
ATOM 677 C CA . VAL A 1 92 ? 13.044 4.845 13.799 1.00 59.72 92 VAL A CA 1
ATOM 678 C C . VAL A 1 92 ? 12.720 5.024 12.316 1.00 59.72 92 VAL A C 1
ATOM 680 O O . VAL A 1 92 ? 11.968 4.267 11.689 1.00 59.72 92 VAL A O 1
ATOM 683 N N . SER A 1 93 ? 13.314 6.064 11.728 1.00 63.84 93 SER A N 1
ATOM 684 C CA . SER A 1 93 ? 13.349 6.277 10.282 1.00 63.84 93 SER A CA 1
ATOM 685 C C . SER A 1 93 ? 14.790 6.481 9.831 1.00 63.84 93 SER A C 1
ATOM 687 O O . SER A 1 93 ? 15.530 7.259 10.430 1.00 63.84 93 SER A O 1
ATOM 689 N N . PHE A 1 94 ? 15.185 5.814 8.751 1.00 71.69 94 PHE A N 1
ATOM 690 C CA . PHE A 1 94 ? 16.517 5.975 8.180 1.00 71.69 94 PHE A CA 1
ATOM 691 C C . PHE A 1 94 ? 16.554 7.228 7.302 1.00 71.69 94 PHE A C 1
ATOM 693 O O . PHE A 1 94 ? 15.849 7.332 6.289 1.00 71.69 94 PHE A O 1
ATOM 700 N N . ARG A 1 95 ? 17.368 8.216 7.690 1.00 73.06 95 ARG A N 1
ATOM 701 C CA . ARG A 1 95 ? 17.495 9.480 6.954 1.00 73.06 95 ARG A CA 1
ATOM 702 C C . ARG A 1 95 ? 17.911 9.201 5.504 1.00 73.06 95 ARG A C 1
ATOM 704 O O . ARG A 1 95 ? 18.930 8.579 5.246 1.00 73.06 95 ARG A O 1
ATOM 711 N N . GLY A 1 96 ? 17.128 9.702 4.548 1.00 78.44 96 GLY A N 1
ATOM 712 C CA . GLY A 1 96 ? 17.428 9.584 3.115 1.00 78.44 96 GLY A CA 1
ATOM 713 C C . GLY A 1 96 ? 16.980 8.277 2.451 1.00 78.44 96 GLY A C 1
ATOM 714 O O . GLY A 1 96 ? 16.924 8.240 1.220 1.00 78.44 96 GLY A O 1
ATOM 715 N N . LEU A 1 97 ? 16.556 7.266 3.221 1.00 81.56 97 LEU A N 1
ATOM 716 C CA . LEU A 1 97 ? 16.108 5.969 2.700 1.00 81.56 97 LEU A CA 1
ATOM 717 C C . LEU A 1 97 ? 15.038 6.085 1.598 1.00 81.56 97 LEU A C 1
ATOM 719 O O . LEU A 1 97 ? 15.211 5.459 0.554 1.00 81.56 97 LEU A O 1
ATOM 723 N N . PRO A 1 98 ? 13.991 6.930 1.713 1.00 79.50 98 PRO A N 1
ATOM 724 C CA . PRO A 1 98 ? 12.986 7.040 0.654 1.00 79.50 98 PRO A CA 1
ATOM 725 C C . PRO A 1 98 ? 13.542 7.560 -0.675 1.00 79.50 98 PRO A C 1
ATOM 727 O O . PRO A 1 98 ? 13.071 7.159 -1.738 1.00 79.50 98 PRO A O 1
ATOM 730 N N . ARG A 1 99 ? 14.525 8.469 -0.625 1.00 84.25 99 ARG A N 1
ATOM 731 C CA . ARG A 1 99 ? 15.146 9.056 -1.819 1.00 84.25 99 ARG A CA 1
ATOM 732 C C . ARG A 1 99 ? 16.097 8.065 -2.478 1.00 84.25 99 ARG A C 1
ATOM 734 O O . ARG A 1 99 ? 16.072 7.933 -3.697 1.00 84.25 99 ARG A O 1
ATOM 741 N N . HIS A 1 100 ? 16.901 7.380 -1.668 1.00 91.06 100 HIS A N 1
ATOM 742 C CA . HIS A 1 100 ? 17.784 6.306 -2.120 1.00 91.06 100 HIS A CA 1
ATOM 743 C C . HIS A 1 100 ? 16.988 5.190 -2.802 1.00 91.06 100 HIS A C 1
ATOM 745 O O . HIS A 1 100 ? 17.264 4.837 -3.945 1.00 91.06 100 HIS A O 1
ATOM 751 N N . PHE A 1 101 ? 15.915 4.738 -2.151 1.00 92.75 101 PHE A N 1
ATOM 752 C CA . PHE A 1 101 ? 15.013 3.721 -2.677 1.00 92.75 101 PHE A CA 1
ATOM 753 C C . PHE A 1 101 ? 14.362 4.125 -4.008 1.00 92.75 101 PHE A C 1
ATOM 755 O O . PHE A 1 101 ? 14.275 3.318 -4.928 1.00 92.75 101 PHE A O 1
ATOM 762 N N . ASP A 1 102 ? 13.933 5.383 -4.157 1.00 89.81 102 ASP A N 1
ATOM 763 C CA . ASP A 1 102 ? 13.359 5.861 -5.422 1.00 89.81 102 ASP A CA 1
ATOM 764 C C . ASP A 1 102 ? 14.394 5.860 -6.564 1.00 89.81 102 ASP A C 1
ATOM 766 O O . ASP A 1 102 ? 14.065 5.476 -7.685 1.00 89.81 102 ASP A O 1
ATOM 770 N N . GLY A 1 103 ? 15.654 6.207 -6.270 1.00 92.19 103 GLY A N 1
ATOM 771 C CA . GLY A 1 103 ? 16.760 6.116 -7.229 1.00 92.19 103 GLY A CA 1
ATOM 772 C C . GLY A 1 103 ? 17.134 4.675 -7.593 1.00 92.19 103 GLY A C 1
ATOM 773 O O . GLY A 1 103 ? 17.431 4.387 -8.752 1.00 92.19 103 GLY A O 1
ATOM 774 N N . LEU A 1 104 ? 17.079 3.753 -6.627 1.00 94.75 104 LEU A N 1
ATOM 775 C CA . LEU A 1 104 ? 17.275 2.320 -6.854 1.00 94.75 104 LEU A CA 1
ATOM 776 C C . LEU A 1 104 ? 16.207 1.751 -7.796 1.00 94.75 104 LEU A C 1
ATOM 778 O O . LEU A 1 104 ? 16.546 1.085 -8.773 1.00 94.75 104 LEU A O 1
ATOM 782 N N . LEU A 1 105 ? 14.933 2.079 -7.559 1.00 94.69 105 LEU A N 1
ATOM 783 C CA . LEU A 1 105 ? 13.824 1.675 -8.427 1.00 94.69 105 LEU A CA 1
ATOM 784 C C . LEU A 1 105 ? 13.959 2.231 -9.850 1.00 94.69 105 LEU A C 1
ATOM 786 O O . LEU A 1 105 ? 13.632 1.535 -10.810 1.00 94.69 105 LEU A O 1
ATOM 790 N N . ASP A 1 106 ? 14.436 3.470 -10.002 1.00 91.50 106 ASP A N 1
ATOM 791 C CA . ASP A 1 106 ? 14.663 4.072 -11.320 1.00 91.50 106 ASP A CA 1
ATOM 792 C C . ASP A 1 106 ? 15.761 3.345 -12.105 1.00 91.50 106 ASP A C 1
ATOM 794 O O . ASP A 1 106 ? 15.564 3.065 -13.292 1.00 91.50 106 ASP A O 1
ATOM 798 N N . ARG A 1 107 ? 16.879 2.996 -11.448 1.00 93.50 107 ARG A N 1
ATOM 799 C CA . ARG A 1 107 ? 17.958 2.201 -12.059 1.00 93.50 107 ARG A CA 1
ATOM 800 C C . ARG A 1 107 ? 17.490 0.793 -12.411 1.00 93.50 107 ARG A C 1
ATOM 802 O O . ARG A 1 107 ? 17.741 0.344 -13.524 1.00 93.50 107 ARG A O 1
ATOM 809 N N . LEU A 1 108 ? 16.761 0.131 -11.511 1.00 94.31 108 LEU A N 1
ATOM 810 C CA . LEU A 1 108 ? 16.224 -1.210 -11.744 1.00 94.31 108 LEU A CA 1
ATOM 811 C C . LEU A 1 108 ? 15.276 -1.240 -12.942 1.00 94.31 108 LEU A C 1
ATOM 813 O O . LEU A 1 108 ? 15.429 -2.063 -13.841 1.00 94.31 108 LEU A O 1
ATOM 817 N N . ALA A 1 109 ? 14.316 -0.315 -12.986 1.00 91.12 109 ALA A N 1
ATOM 818 C CA . ALA A 1 109 ? 13.373 -0.238 -14.091 1.00 91.12 109 ALA A CA 1
ATOM 819 C C . ALA A 1 109 ? 14.070 0.075 -15.419 1.00 91.12 109 ALA A C 1
ATOM 821 O O . ALA A 1 109 ? 13.702 -0.496 -16.438 1.00 91.12 109 ALA A O 1
ATOM 822 N N . GLN A 1 110 ? 15.088 0.939 -15.417 1.00 90.25 110 GLN A N 1
ATOM 823 C CA . GLN A 1 110 ? 15.870 1.234 -16.616 1.00 90.25 110 GLN A CA 1
ATOM 824 C C . GLN A 1 110 ? 16.687 0.024 -17.089 1.00 90.25 110 GLN A C 1
ATOM 826 O O . GLN A 1 110 ? 16.671 -0.289 -18.274 1.00 90.25 110 GLN A O 1
ATOM 831 N N . ALA A 1 111 ? 17.371 -0.668 -16.177 1.00 89.44 111 ALA A N 1
ATOM 832 C CA . ALA A 1 111 ? 18.213 -1.816 -16.503 1.00 89.44 111 ALA A CA 1
ATOM 833 C C . ALA A 1 111 ? 17.393 -3.046 -16.939 1.00 89.44 111 ALA A C 1
ATOM 835 O O . ALA A 1 111 ? 17.847 -3.844 -17.756 1.00 89.44 111 ALA A O 1
ATOM 836 N N . ALA A 1 112 ? 16.170 -3.201 -16.421 1.00 88.00 112 ALA A N 1
ATOM 837 C CA . ALA A 1 112 ? 15.286 -4.310 -16.770 1.00 88.00 112 ALA A CA 1
ATOM 838 C C . ALA A 1 112 ? 14.547 -4.116 -18.103 1.00 88.00 112 ALA A C 1
ATOM 840 O O . ALA A 1 112 ? 14.024 -5.091 -18.649 1.00 88.00 112 ALA A O 1
ATOM 841 N N . GLN A 1 113 ? 14.484 -2.893 -18.635 1.00 82.31 113 GLN A N 1
ATOM 842 C CA . GLN A 1 113 ? 13.810 -2.614 -19.899 1.00 82.31 113 GLN A CA 1
ATOM 843 C C . GLN A 1 113 ? 14.597 -3.163 -21.097 1.00 82.31 113 GLN A C 1
ATOM 845 O O . GLN A 1 113 ? 15.823 -3.058 -21.124 1.00 82.31 113 GLN A O 1
ATOM 850 N N . PRO A 1 114 ? 13.917 -3.733 -22.110 1.00 64.38 114 PRO A N 1
ATOM 851 C CA . PRO A 1 114 ? 14.580 -4.075 -23.358 1.00 64.38 114 PRO A CA 1
ATOM 852 C C . PRO A 1 114 ? 15.142 -2.797 -23.985 1.00 64.38 114 PRO A C 1
ATOM 854 O O . PRO A 1 114 ? 14.422 -1.807 -24.131 1.00 64.38 114 PRO A O 1
ATOM 857 N N . SER A 1 115 ? 16.419 -2.816 -24.359 1.00 55.50 115 SER A N 1
ATOM 858 C CA . SER A 1 115 ? 17.069 -1.735 -25.091 1.00 55.50 115 SER A CA 1
ATOM 859 C C . SER A 1 115 ? 16.418 -1.581 -26.465 1.00 55.50 115 SER A C 1
ATOM 861 O O . SER A 1 115 ? 16.799 -2.234 -27.432 1.00 55.50 115 SER A O 1
ATOM 863 N N . LEU A 1 116 ? 15.421 -0.704 -26.574 1.00 49.94 116 LEU A N 1
ATOM 864 C CA . LEU A 1 116 ? 15.090 -0.116 -27.863 1.00 49.94 116 LEU A CA 1
ATOM 865 C C . LEU A 1 116 ? 16.029 1.061 -28.089 1.00 49.94 116 LEU A C 1
ATOM 867 O O . LEU A 1 116 ? 16.054 2.010 -27.305 1.00 49.94 116 LEU A O 1
ATOM 871 N N . SER A 1 117 ? 16.790 0.987 -29.178 1.00 38.09 117 SER A N 1
ATOM 872 C CA . SER A 1 117 ? 17.422 2.141 -29.798 1.00 38.09 117 SER A CA 1
ATOM 873 C C . SER A 1 117 ? 16.339 3.184 -30.060 1.00 38.09 117 SER A C 1
ATOM 875 O O . SER A 1 117 ? 15.527 3.064 -30.977 1.00 38.09 117 SER A O 1
ATOM 877 N N . TRP A 1 118 ? 16.285 4.205 -29.210 1.00 39.38 118 TRP A N 1
ATOM 878 C CA . TRP A 1 118 ? 15.524 5.394 -29.542 1.00 39.38 118 TRP A CA 1
ATOM 879 C C . TRP A 1 118 ? 16.216 6.018 -30.757 1.00 39.38 118 TRP A C 1
ATOM 881 O O . TRP A 1 118 ? 17.432 6.215 -30.682 1.00 39.38 118 TRP A O 1
ATOM 891 N N . PRO A 1 119 ? 15.528 6.299 -31.878 1.00 33.94 119 PRO A N 1
ATOM 892 C CA . PRO A 1 119 ? 16.163 7.027 -32.960 1.00 33.94 119 PRO A CA 1
ATOM 893 C C . PRO A 1 119 ? 16.629 8.367 -32.393 1.00 33.94 119 PRO A C 1
ATOM 895 O O . PRO A 1 119 ? 15.820 9.216 -32.007 1.00 33.94 119 PRO A O 1
ATOM 898 N N . SER A 1 120 ? 17.948 8.520 -32.277 1.00 37.34 120 SER A N 1
ATOM 899 C CA . SER A 1 120 ? 18.587 9.788 -31.966 1.00 37.34 120 SER A CA 1
ATOM 900 C C . SER A 1 120 ? 18.059 10.797 -32.970 1.00 37.34 120 SER A C 1
ATOM 902 O O . SER A 1 120 ? 18.293 10.671 -34.168 1.00 37.34 120 SER A O 1
ATOM 904 N N . ARG A 1 121 ? 17.283 11.767 -32.496 1.00 33.88 121 ARG A N 1
ATOM 905 C CA . ARG A 1 121 ? 16.816 12.878 -33.320 1.00 33.88 121 ARG A CA 1
ATOM 906 C C . ARG A 1 121 ? 18.050 13.651 -33.811 1.00 33.88 121 ARG A C 1
ATOM 908 O O . ARG A 1 121 ? 18.783 14.144 -32.952 1.00 33.88 121 ARG A O 1
ATOM 915 N N . PRO A 1 122 ? 18.281 13.835 -35.123 1.00 35.19 122 PRO A N 1
ATOM 916 C CA . PRO A 1 122 ? 19.072 14.959 -35.583 1.00 35.19 122 PRO A CA 1
ATOM 917 C C . PRO A 1 122 ? 18.234 16.237 -35.460 1.00 35.19 122 PRO A C 1
ATOM 919 O O . PRO A 1 122 ? 17.002 16.225 -35.522 1.00 35.19 122 PRO A O 1
ATOM 922 N N . LEU A 1 123 ? 18.954 17.321 -35.216 1.00 38.00 123 LEU A N 1
ATOM 923 C CA . LEU A 1 123 ? 18.513 18.667 -34.871 1.00 38.00 123 LEU A CA 1
ATOM 924 C C . LEU A 1 123 ? 17.634 19.324 -35.949 1.00 38.00 123 LEU A C 1
ATOM 926 O O . LEU A 1 123 ? 17.844 19.127 -37.141 1.00 38.00 123 LEU A O 1
ATOM 930 N N . GLY A 1 124 ? 16.716 20.192 -35.517 1.00 28.09 124 GLY A N 1
ATOM 931 C CA . GLY A 1 124 ? 16.211 21.287 -36.342 1.00 28.09 124 GLY A CA 1
ATOM 932 C C . GLY A 1 124 ? 16.998 22.551 -36.008 1.00 28.09 124 GLY A C 1
ATOM 933 O O . GLY A 1 124 ? 16.868 23.075 -34.904 1.00 28.09 124 GLY A O 1
ATOM 934 N N . GLY A 1 125 ? 17.826 22.995 -36.947 1.00 29.95 125 GLY A N 1
ATOM 935 C CA . GLY A 1 125 ? 18.623 24.214 -36.874 1.00 29.95 125 GLY A CA 1
ATOM 936 C C . GLY A 1 125 ? 19.457 24.325 -38.142 1.00 29.95 125 GLY A C 1
ATOM 937 O O . GLY A 1 125 ? 20.548 23.774 -38.213 1.00 29.95 125 GLY A O 1
ATOM 938 N N . GLU A 1 126 ? 18.867 24.948 -39.157 1.00 35.03 126 GLU A N 1
ATOM 939 C CA . GLU A 1 126 ? 19.440 25.216 -40.476 1.00 35.03 126 GLU A CA 1
ATOM 940 C C . GLU A 1 126 ? 20.792 25.941 -40.398 1.00 35.03 126 GLU A C 1
ATOM 942 O O . GLU A 1 126 ? 20.995 26.795 -39.535 1.00 35.03 126 GLU A O 1
ATOM 947 N N . GLY A 1 127 ? 21.685 25.660 -41.355 1.00 29.00 127 GLY A N 1
ATOM 948 C CA . GLY A 1 127 ? 22.848 26.512 -41.601 1.00 29.00 127 GLY A CA 1
ATOM 949 C C . GLY A 1 127 ? 23.991 25.862 -42.380 1.00 29.00 127 GLY A C 1
ATOM 950 O O . GLY A 1 127 ? 24.965 25.439 -41.777 1.00 29.00 127 GLY A O 1
ATOM 951 N N . GLY A 1 128 ? 23.895 25.875 -43.713 1.00 28.28 128 GLY A N 1
ATOM 952 C CA . GLY A 1 128 ? 25.012 26.277 -44.582 1.00 28.28 128 GLY A CA 1
ATOM 953 C C . GLY A 1 128 ? 26.147 25.288 -44.900 1.00 28.28 128 GLY A C 1
ATOM 954 O O . GLY A 1 128 ? 27.036 25.060 -44.092 1.00 28.28 128 GLY A O 1
ATOM 955 N N . SER A 1 129 ? 26.185 24.912 -46.183 1.00 27.53 129 SER A N 1
ATOM 956 C CA . SER A 1 129 ? 27.383 24.864 -47.047 1.00 27.53 129 SER A CA 1
ATOM 957 C C . SER A 1 129 ? 28.355 23.671 -46.969 1.00 27.53 129 SER A C 1
ATOM 959 O O . SER A 1 129 ? 29.186 23.546 -46.078 1.00 27.53 129 SER A O 1
ATOM 961 N N . LEU A 1 130 ? 28.312 22.873 -48.044 1.00 26.94 130 LEU A N 1
ATOM 962 C CA . LEU A 1 130 ? 29.434 22.137 -48.662 1.00 26.94 130 LEU A CA 1
ATOM 963 C C . LEU A 1 130 ? 30.478 23.123 -49.246 1.00 26.94 130 LEU A C 1
ATOM 965 O O . LEU A 1 130 ? 30.088 24.257 -49.551 1.00 26.94 130 LEU A O 1
ATOM 969 N N . PRO A 1 131 ? 31.772 22.749 -49.413 1.00 38.16 131 PRO A N 1
ATOM 970 C CA . PRO A 1 131 ? 32.237 21.839 -50.492 1.00 38.16 131 PRO A CA 1
ATOM 971 C C . PRO A 1 131 ? 33.357 20.841 -50.065 1.00 38.16 131 PRO A C 1
ATOM 973 O O . PRO A 1 131 ? 34.030 21.057 -49.067 1.00 38.16 131 PRO A O 1
ATOM 976 N N . ASP A 1 132 ? 33.404 19.611 -50.597 1.00 27.02 132 ASP A N 1
ATOM 977 C CA . ASP A 1 132 ? 34.113 19.075 -51.796 1.00 27.02 132 ASP A CA 1
ATOM 978 C C . ASP A 1 132 ? 35.596 18.652 -51.587 1.00 27.02 132 ASP A C 1
ATOM 980 O O . ASP A 1 132 ? 36.392 19.400 -51.028 1.00 27.02 132 ASP A O 1
ATOM 984 N N . ARG A 1 133 ? 35.932 17.492 -52.193 1.00 29.64 133 ARG A N 1
ATOM 985 C CA . ARG A 1 133 ? 37.240 16.822 -52.447 1.00 29.64 133 ARG A CA 1
ATOM 986 C C . ARG A 1 133 ? 37.918 16.105 -51.272 1.00 29.64 133 ARG A C 1
ATOM 988 O O . ARG A 1 133 ? 38.012 16.646 -50.185 1.00 29.64 133 ARG A O 1
ATOM 995 N N . GLY A 1 134 ? 38.495 14.909 -51.408 1.00 26.17 134 GLY A N 1
ATOM 996 C CA . GLY A 1 134 ? 38.731 14.000 -52.537 1.00 26.17 134 GLY A CA 1
ATOM 997 C C . GLY A 1 134 ? 39.867 13.026 -52.157 1.00 26.17 134 GLY A C 1
ATOM 998 O O . GLY A 1 134 ? 40.783 13.476 -51.483 1.00 26.17 134 GLY A O 1
ATOM 999 N N . GLN A 1 135 ? 39.782 11.761 -52.619 1.00 28.97 135 GLN A N 1
ATOM 1000 C CA . GLN A 1 135 ? 40.847 10.730 -52.792 1.00 28.97 135 GLN A CA 1
ATOM 1001 C C . GLN A 1 135 ? 41.748 10.360 -51.581 1.00 28.97 135 GLN A C 1
ATOM 1003 O O . GLN A 1 135 ? 41.977 11.165 -50.698 1.00 28.97 135 GLN A O 1
ATOM 1008 N N . ASP A 1 136 ? 42.430 9.220 -51.457 1.00 29.16 136 ASP A N 1
ATOM 1009 C CA . ASP A 1 136 ? 42.400 7.812 -51.899 1.00 29.16 136 ASP A CA 1
ATOM 1010 C C . ASP A 1 136 ? 43.657 7.169 -51.215 1.00 29.16 136 ASP A C 1
ATOM 1012 O O . ASP A 1 136 ? 44.509 7.903 -50.711 1.00 29.16 136 ASP A O 1
ATOM 1016 N N . VAL A 1 137 ? 43.830 5.838 -51.273 1.00 28.22 137 VAL A N 1
ATOM 1017 C CA . VAL A 1 137 ? 45.094 5.059 -51.059 1.00 28.22 137 VAL A CA 1
ATOM 1018 C C . VAL A 1 137 ? 45.402 4.391 -49.682 1.00 28.22 137 VAL A C 1
ATOM 1020 O O . VAL A 1 137 ? 45.904 4.994 -48.741 1.00 28.22 137 VAL A O 1
ATOM 1023 N N . ARG A 1 138 ? 45.122 3.074 -49.666 1.00 27.16 138 ARG A N 1
ATOM 1024 C CA . ARG A 1 138 ? 45.871 1.826 -49.312 1.00 27.16 138 ARG A CA 1
ATOM 1025 C C . ARG A 1 138 ? 47.068 1.714 -48.320 1.00 27.16 138 ARG A C 1
ATOM 1027 O O . ARG A 1 138 ? 48.043 2.448 -48.401 1.00 27.16 138 ARG A O 1
ATOM 1034 N N . ASP A 1 139 ? 46.984 0.587 -47.583 1.00 25.66 139 ASP A N 1
ATOM 1035 C CA . ASP A 1 139 ? 47.957 -0.457 -47.155 1.00 25.66 139 ASP A CA 1
ATOM 1036 C C . ASP A 1 139 ? 49.156 -0.153 -46.215 1.00 25.66 139 ASP A C 1
ATOM 1038 O O . ASP A 1 139 ? 50.090 0.549 -46.587 1.00 25.66 139 ASP A O 1
ATOM 1042 N N . THR A 1 140 ? 49.247 -0.849 -45.059 1.00 23.94 140 THR A N 1
ATOM 1043 C CA . THR A 1 140 ? 50.141 -2.025 -44.781 1.00 23.94 140 THR A CA 1
ATOM 1044 C C . THR A 1 140 ? 50.364 -2.282 -43.258 1.00 23.94 140 THR A C 1
ATOM 1046 O O . THR A 1 140 ? 50.300 -1.380 -42.432 1.00 23.94 140 THR A O 1
ATOM 1049 N N . GLU A 1 141 ? 50.591 -3.563 -42.949 1.00 24.56 141 GLU A N 1
ATOM 1050 C CA . GLU A 1 141 ? 50.714 -4.414 -41.740 1.00 24.56 141 GLU A CA 1
ATOM 1051 C C . GLU A 1 141 ? 51.406 -3.989 -40.406 1.00 24.56 141 GLU A C 1
ATOM 1053 O O . GLU A 1 141 ? 52.276 -3.128 -40.326 1.00 24.56 141 GLU A O 1
ATOM 1058 N N . MET A 1 142 ? 51.026 -4.759 -39.362 1.00 26.69 142 MET A N 1
ATOM 1059 C CA . MET A 1 142 ? 51.639 -5.025 -38.031 1.00 26.69 142 MET A CA 1
ATOM 1060 C C . MET A 1 142 ? 53.000 -5.764 -38.127 1.00 26.69 142 MET A C 1
ATOM 1062 O O . MET A 1 142 ? 53.176 -6.501 -39.094 1.00 26.69 142 MET A O 1
ATOM 1066 N N . PRO A 1 143 ? 53.948 -5.681 -37.152 1.00 38.00 143 PRO A N 1
ATOM 1067 C CA . PRO A 1 143 ? 53.862 -6.319 -35.810 1.00 38.00 143 PRO A CA 1
ATOM 1068 C C . PRO A 1 143 ? 54.488 -5.440 -34.682 1.00 38.00 143 PRO A C 1
ATOM 1070 O O . PRO A 1 143 ? 55.047 -4.390 -34.954 1.00 38.00 143 PRO A O 1
ATOM 1073 N N . ALA A 1 144 ? 54.401 -5.694 -33.370 1.00 24.78 144 ALA A N 1
ATOM 1074 C CA . ALA A 1 144 ? 54.678 -6.921 -32.640 1.00 24.78 144 ALA A CA 1
ATOM 1075 C C . ALA A 1 144 ? 54.148 -6.880 -31.189 1.00 24.78 144 ALA A C 1
ATOM 1077 O O . ALA A 1 144 ? 53.962 -5.835 -30.570 1.00 24.78 144 ALA A O 1
ATOM 1078 N N . THR A 1 145 ? 53.987 -8.084 -30.650 1.00 37.03 145 THR A N 1
ATOM 1079 C CA . THR A 1 145 ? 53.726 -8.470 -29.260 1.00 37.03 145 THR A CA 1
ATOM 1080 C C . THR A 1 145 ? 54.618 -7.792 -28.213 1.00 37.03 145 THR A C 1
ATOM 1082 O O . THR A 1 145 ? 55.842 -7.858 -28.332 1.00 37.03 145 THR A O 1
ATOM 1085 N N . ARG A 1 146 ? 54.030 -7.324 -27.100 1.00 29.81 146 ARG A N 1
ATOM 1086 C CA . ARG A 1 146 ? 54.618 -7.418 -25.746 1.00 29.81 146 ARG A CA 1
ATOM 1087 C C . ARG A 1 146 ? 53.590 -7.084 -24.660 1.00 29.81 146 ARG A C 1
ATOM 1089 O O . ARG A 1 146 ? 52.911 -6.074 -24.746 1.00 29.81 146 ARG A O 1
ATOM 1096 N N . GLY A 1 147 ? 53.553 -7.932 -23.630 1.00 28.66 147 GLY A N 1
ATOM 1097 C CA . GLY A 1 147 ? 52.987 -7.617 -22.316 1.00 28.66 147 GLY A CA 1
ATOM 1098 C C . GLY A 1 147 ? 51.515 -7.970 -22.123 1.00 28.66 147 GLY A C 1
ATOM 1099 O O . GLY A 1 147 ? 50.658 -7.100 -22.165 1.00 28.66 147 GLY A O 1
ATOM 1100 N N . ARG A 1 148 ? 51.219 -9.242 -21.817 1.00 37.19 148 ARG A N 1
ATOM 1101 C CA . ARG A 1 148 ? 50.058 -9.547 -20.967 1.00 37.19 148 ARG A CA 1
ATOM 1102 C C . ARG A 1 148 ? 50.375 -9.019 -19.573 1.00 37.19 148 ARG A C 1
ATOM 1104 O O . ARG A 1 148 ? 50.966 -9.742 -18.775 1.00 37.19 148 ARG A O 1
ATOM 1111 N N . ASP A 1 149 ? 49.972 -7.789 -19.290 1.00 32.59 149 ASP A N 1
ATOM 1112 C CA . ASP A 1 149 ? 49.720 -7.387 -17.914 1.00 32.59 149 ASP A CA 1
ATOM 1113 C C . ASP A 1 149 ? 48.415 -8.051 -17.477 1.00 32.59 149 ASP A C 1
ATOM 1115 O O . ASP A 1 149 ? 47.305 -7.575 -17.696 1.00 32.59 149 ASP A O 1
ATOM 1119 N N . ALA A 1 150 ? 48.572 -9.238 -16.896 1.00 37.56 150 ALA A N 1
ATOM 1120 C CA . ALA A 1 150 ? 47.554 -9.902 -16.105 1.00 37.56 150 ALA A CA 1
ATOM 1121 C C . ALA A 1 150 ? 47.430 -9.162 -14.767 1.00 37.56 150 ALA A C 1
ATOM 1123 O O . ALA A 1 150 ? 47.965 -9.598 -13.749 1.00 37.56 150 ALA A O 1
ATOM 1124 N N . ARG A 1 151 ? 46.789 -7.995 -14.795 1.00 39.50 151 ARG A N 1
ATOM 1125 C CA . ARG A 1 151 ? 46.260 -7.268 -13.640 1.00 39.50 151 ARG A CA 1
ATOM 1126 C C . ARG A 1 151 ? 45.337 -6.188 -14.204 1.00 39.50 151 ARG A C 1
ATOM 1128 O O . ARG A 1 151 ? 45.785 -5.380 -15.002 1.00 39.50 151 ARG A O 1
ATOM 1135 N N . ASP A 1 152 ? 44.076 -6.214 -13.777 1.00 39.12 152 ASP A N 1
ATOM 1136 C CA . ASP A 1 152 ? 43.012 -5.243 -14.092 1.00 39.12 152 ASP A CA 1
ATOM 1137 C C . ASP A 1 152 ? 42.033 -5.587 -15.238 1.00 39.12 152 ASP A C 1
ATOM 1139 O O . ASP A 1 152 ? 41.663 -4.761 -16.068 1.00 39.12 152 ASP A O 1
ATOM 1143 N N . THR A 1 153 ? 41.526 -6.824 -15.252 1.00 38.22 153 THR A N 1
ATOM 1144 C CA . THR A 1 153 ? 40.217 -7.128 -15.863 1.00 38.22 153 THR A CA 1
ATOM 1145 C C . THR A 1 153 ? 39.226 -7.454 -14.753 1.00 38.22 153 THR A C 1
ATOM 1147 O O . THR A 1 153 ? 38.825 -8.598 -14.565 1.00 38.22 153 THR A O 1
ATOM 1150 N N . GLN A 1 154 ? 38.860 -6.450 -13.957 1.00 42.00 154 GLN A N 1
ATOM 1151 C CA . GLN A 1 154 ? 37.649 -6.552 -13.153 1.00 42.00 154 GLN A CA 1
ATOM 1152 C C . GLN A 1 154 ? 36.479 -6.491 -14.139 1.00 42.00 154 GLN A C 1
ATOM 1154 O O . GLN A 1 154 ? 36.145 -5.417 -14.640 1.00 42.00 154 GLN A O 1
ATOM 1159 N N . GLU A 1 155 ? 35.940 -7.657 -14.511 1.00 47.59 155 GLU A N 1
ATOM 1160 C CA . GLU A 1 155 ? 34.738 -7.775 -15.340 1.00 47.59 155 GLU A CA 1
ATOM 1161 C C . GLU A 1 155 ? 33.668 -6.837 -14.772 1.00 47.59 155 GLU A C 1
ATOM 1163 O O . GLU A 1 155 ? 33.135 -7.054 -13.683 1.00 47.59 155 GLU A O 1
ATOM 1168 N N . ARG A 1 156 ? 33.398 -5.733 -15.478 1.00 56.81 156 ARG A N 1
ATOM 1169 C CA . ARG A 1 156 ? 32.323 -4.815 -15.107 1.00 56.81 156 ARG A CA 1
ATOM 1170 C C . ARG A 1 156 ? 31.017 -5.597 -15.162 1.00 56.81 156 ARG A C 1
ATOM 1172 O O . ARG A 1 156 ? 30.596 -6.017 -16.240 1.00 56.81 156 ARG A O 1
ATOM 1179 N N . LEU A 1 157 ? 30.398 -5.781 -14.000 1.00 63.31 157 LEU A N 1
ATOM 1180 C CA . LEU A 1 157 ? 29.072 -6.370 -13.870 1.00 63.31 157 LEU A CA 1
ATOM 1181 C C . LEU A 1 157 ? 28.091 -5.633 -14.796 1.00 63.31 157 LEU A C 1
ATOM 1183 O O . LEU A 1 157 ? 28.169 -4.419 -14.982 1.00 63.31 157 LEU A O 1
ATOM 1187 N N . GLY A 1 158 ? 27.164 -6.369 -15.411 1.00 84.94 158 GLY A N 1
ATOM 1188 C CA . GLY A 1 158 ? 26.118 -5.748 -16.222 1.00 84.94 158 GLY A CA 1
ATOM 1189 C C . GLY A 1 158 ? 25.228 -4.824 -15.370 1.00 84.94 158 GLY A C 1
ATOM 1190 O O . GLY A 1 158 ? 25.083 -5.065 -14.172 1.00 84.94 158 GLY A O 1
ATOM 1191 N N . PRO A 1 159 ? 24.541 -3.821 -15.956 1.00 88.62 159 PRO A N 1
ATOM 1192 C CA . PRO A 1 159 ? 23.747 -2.848 -15.191 1.00 88.62 159 PRO A CA 1
ATOM 1193 C C . PRO A 1 159 ? 22.676 -3.463 -14.276 1.00 88.62 159 PRO A C 1
ATOM 1195 O O . PRO A 1 159 ? 22.339 -2.896 -13.242 1.00 88.62 159 PRO A O 1
ATOM 1198 N N . LEU A 1 160 ? 22.116 -4.618 -14.654 1.00 91.38 160 LEU A N 1
ATOM 1199 C CA . LEU A 1 160 ? 21.166 -5.355 -13.813 1.00 91.38 160 LEU A CA 1
ATOM 1200 C C . LEU A 1 160 ? 21.835 -5.998 -12.601 1.00 91.38 160 LEU A C 1
ATOM 1202 O O . LEU A 1 160 ? 21.257 -5.997 -11.518 1.00 91.38 160 LEU A O 1
ATOM 1206 N N . GLU A 1 161 ? 23.041 -6.521 -12.787 1.00 92.19 161 GLU A N 1
ATOM 1207 C CA . GLU A 1 161 ? 23.788 -7.201 -11.739 1.00 92.19 161 GLU A CA 1
ATOM 1208 C C . GLU A 1 161 ? 24.300 -6.197 -10.701 1.00 92.19 161 GLU A C 1
ATOM 1210 O O . GLU A 1 161 ? 24.141 -6.416 -9.506 1.00 92.19 161 GLU A O 1
ATOM 1215 N N . GLU A 1 162 ? 24.757 -5.017 -11.135 1.00 93.50 162 GLU A N 1
ATOM 1216 C CA . GLU A 1 162 ? 25.093 -3.908 -10.227 1.00 93.50 162 GLU A CA 1
ATOM 1217 C C . GLU A 1 162 ? 23.899 -3.474 -9.355 1.00 93.50 162 GLU A C 1
ATOM 1219 O O . GLU A 1 162 ? 24.047 -3.133 -8.175 1.00 93.50 162 GLU A O 1
ATOM 1224 N N . VAL A 1 163 ? 22.692 -3.458 -9.930 1.00 95.38 163 VAL A N 1
ATOM 1225 C CA . VAL A 1 163 ? 21.471 -3.119 -9.190 1.00 95.38 163 VAL A CA 1
ATOM 1226 C C . VAL A 1 163 ? 21.092 -4.234 -8.217 1.00 95.38 163 VAL A C 1
ATOM 1228 O O . VAL A 1 163 ? 20.698 -3.920 -7.093 1.00 95.38 163 VAL A O 1
ATOM 1231 N N . TYR A 1 164 ? 21.225 -5.502 -8.613 1.00 95.12 164 TYR A N 1
ATOM 1232 C CA . TYR A 1 164 ? 20.982 -6.641 -7.728 1.00 95.12 164 TYR A CA 1
ATOM 1233 C C . TYR A 1 164 ? 21.918 -6.622 -6.515 1.00 95.12 164 TYR A C 1
ATOM 1235 O O . TYR A 1 164 ? 21.441 -6.635 -5.382 1.00 95.12 164 TYR A O 1
ATOM 1243 N N . GLU A 1 165 ? 23.224 -6.464 -6.739 1.00 94.69 165 GLU A N 1
ATOM 1244 C CA . GLU A 1 165 ? 24.218 -6.350 -5.665 1.00 94.69 165 GLU A CA 1
ATOM 1245 C C . GLU A 1 165 ? 23.931 -5.153 -4.746 1.00 94.69 165 GLU A C 1
ATOM 1247 O O . GLU A 1 165 ? 24.059 -5.250 -3.524 1.00 94.69 165 GLU A O 1
ATOM 1252 N N . THR A 1 166 ? 23.439 -4.036 -5.303 1.00 96.12 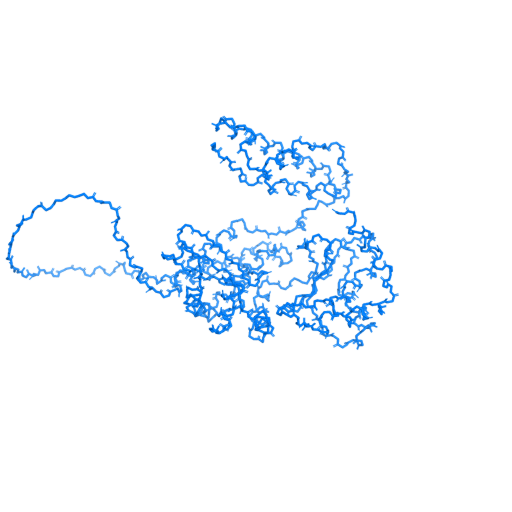166 THR A N 1
ATOM 1253 C CA . THR A 1 166 ? 22.984 -2.906 -4.478 1.00 96.12 166 THR A CA 1
ATOM 1254 C C . THR A 1 166 ? 21.810 -3.301 -3.572 1.00 96.12 166 THR A C 1
ATOM 1256 O O . THR A 1 166 ? 21.816 -2.945 -2.398 1.00 96.12 166 THR A O 1
ATOM 1259 N N . ILE A 1 167 ? 20.807 -4.030 -4.083 1.00 94.50 167 ILE A N 1
ATOM 1260 C CA . ILE A 1 167 ? 19.647 -4.480 -3.288 1.00 94.50 167 ILE A CA 1
ATOM 1261 C C . ILE A 1 167 ? 20.093 -5.414 -2.160 1.00 94.50 167 ILE A C 1
ATOM 1263 O O . ILE A 1 167 ? 19.666 -5.230 -1.020 1.00 94.50 167 ILE A O 1
ATOM 1267 N N . VAL A 1 168 ? 20.959 -6.386 -2.463 1.00 86.94 168 VAL A N 1
ATOM 1268 C CA . VAL A 1 168 ? 21.499 -7.336 -1.477 1.00 86.94 168 VAL A CA 1
ATOM 1269 C C . VAL A 1 168 ? 22.274 -6.591 -0.389 1.00 86.94 168 VAL A C 1
ATOM 1271 O O . VAL A 1 168 ? 22.010 -6.786 0.799 1.00 86.94 168 VAL A O 1
ATOM 1274 N N . SER A 1 169 ? 23.170 -5.682 -0.781 1.00 89.50 169 SER A N 1
ATOM 1275 C CA . SER A 1 169 ? 23.956 -4.872 0.154 1.00 89.50 169 SER A CA 1
ATOM 1276 C C . SER A 1 169 ? 23.081 -3.949 1.008 1.00 89.50 169 SER A C 1
ATOM 1278 O O . SER A 1 169 ? 23.267 -3.881 2.224 1.00 89.50 169 SER A O 1
ATOM 1280 N N . ASP A 1 170 ? 22.095 -3.274 0.411 1.00 92.38 170 ASP A N 1
ATOM 1281 C CA . ASP A 1 170 ? 21.169 -2.404 1.139 1.00 92.38 170 ASP A CA 1
ATOM 1282 C C . ASP A 1 170 ? 20.308 -3.187 2.130 1.00 92.38 170 ASP A C 1
ATOM 1284 O O . ASP A 1 170 ? 20.106 -2.720 3.252 1.00 92.38 170 ASP A O 1
ATOM 1288 N N . SER A 1 171 ? 19.834 -4.376 1.741 1.00 89.12 171 SER A N 1
ATOM 1289 C CA . SER A 1 171 ? 19.092 -5.270 2.629 1.00 89.12 171 SER A CA 1
ATOM 1290 C C . SER A 1 171 ? 19.951 -5.686 3.821 1.00 89.12 171 SER A C 1
ATOM 1292 O O . SER A 1 171 ? 19.528 -5.517 4.961 1.00 89.12 171 SER A O 1
ATOM 1294 N N . ALA A 1 172 ? 21.170 -6.178 3.579 1.00 76.38 172 ALA A N 1
ATOM 1295 C CA . ALA A 1 172 ? 22.072 -6.627 4.638 1.00 76.38 172 ALA A CA 1
ATOM 1296 C C . ALA A 1 172 ? 22.443 -5.490 5.602 1.00 76.38 172 ALA A C 1
ATOM 1298 O O . ALA A 1 172 ? 22.391 -5.663 6.818 1.00 76.38 172 ALA A O 1
ATOM 1299 N N . ARG A 1 173 ? 22.749 -4.301 5.068 1.00 84.19 173 ARG A N 1
ATOM 1300 C CA . ARG A 1 173 ? 23.059 -3.114 5.875 1.00 84.19 173 ARG A CA 1
ATOM 1301 C C . ARG A 1 173 ? 21.875 -2.687 6.739 1.00 84.19 173 ARG A C 1
ATOM 1303 O O . ARG A 1 173 ? 22.070 -2.306 7.888 1.00 84.19 173 ARG A O 1
ATOM 1310 N N . MET A 1 174 ? 20.659 -2.732 6.194 1.00 85.25 174 MET A N 1
ATOM 1311 C CA . MET A 1 174 ? 19.455 -2.375 6.939 1.00 85.25 174 MET A CA 1
ATOM 1312 C C . MET A 1 174 ? 19.195 -3.354 8.090 1.00 85.25 174 MET A C 1
ATOM 1314 O O . MET A 1 174 ? 18.916 -2.902 9.197 1.00 85.25 174 MET A O 1
ATOM 1318 N N . GLU A 1 175 ? 19.343 -4.663 7.862 1.00 80.88 175 GLU A N 1
ATOM 1319 C CA . GLU A 1 175 ? 19.214 -5.674 8.923 1.00 80.88 175 GLU A CA 1
ATOM 1320 C C . GLU A 1 175 ? 20.304 -5.537 9.991 1.00 80.88 175 GLU A C 1
ATOM 1322 O O . GLU A 1 175 ? 20.009 -5.618 11.181 1.00 80.88 175 GLU A O 1
ATOM 1327 N N . GLN A 1 176 ? 21.546 -5.260 9.587 1.00 75.38 176 GLN A N 1
ATOM 1328 C CA . GLN A 1 176 ? 22.642 -5.023 10.525 1.00 75.38 176 GLN A CA 1
ATOM 1329 C C . GLN A 1 176 ? 22.366 -3.807 11.418 1.00 75.38 176 GLN A C 1
ATOM 1331 O O . GLN A 1 176 ? 22.561 -3.885 12.625 1.00 75.38 176 GLN A O 1
ATOM 1336 N N . GLU A 1 177 ? 21.895 -2.696 10.849 1.00 77.31 177 GLU A N 1
ATOM 1337 C CA . GLU A 1 177 ? 21.563 -1.489 11.615 1.00 77.31 177 GLU A CA 1
ATOM 1338 C C . GLU A 1 177 ? 20.407 -1.743 12.593 1.00 77.31 177 GLU A C 1
ATOM 1340 O O . GLU A 1 177 ? 20.467 -1.322 13.745 1.00 77.31 177 GLU A O 1
ATOM 1345 N N . ILE A 1 178 ? 19.382 -2.483 12.155 1.00 74.44 178 ILE A N 1
ATOM 1346 C CA . ILE A 1 178 ? 18.260 -2.913 13.001 1.00 74.44 178 ILE A CA 1
ATOM 1347 C C . ILE A 1 178 ? 18.760 -3.757 14.176 1.00 74.44 178 ILE A C 1
ATOM 1349 O O . ILE A 1 178 ? 18.358 -3.511 15.308 1.00 74.44 178 ILE A O 1
ATOM 1353 N N . GLN A 1 179 ? 19.661 -4.709 13.928 1.00 68.44 179 GLN A N 1
ATOM 1354 C CA . GLN A 1 179 ? 20.211 -5.579 14.965 1.00 68.44 179 GLN A CA 1
ATOM 1355 C C . GLN A 1 179 ? 21.134 -4.827 15.935 1.00 68.44 179 GLN A C 1
ATOM 1357 O O . GLN A 1 179 ? 21.041 -5.022 17.143 1.00 68.44 179 GLN A O 1
ATOM 1362 N N . VAL A 1 180 ? 22.020 -3.965 15.425 1.00 70.31 180 VAL A N 1
ATOM 1363 C CA . VAL A 1 180 ? 22.974 -3.191 16.241 1.00 70.31 180 VAL A CA 1
ATOM 1364 C C . VAL A 1 180 ? 22.255 -2.192 17.145 1.00 70.31 180 VAL A C 1
ATOM 1366 O O . VAL A 1 180 ? 22.679 -1.984 18.279 1.00 70.31 180 VAL A O 1
ATOM 1369 N N . GLN A 1 181 ? 21.176 -1.581 16.654 1.00 74.44 181 GLN A N 1
ATOM 1370 C CA . GLN A 1 181 ? 20.374 -0.626 17.419 1.00 74.44 181 GLN A CA 1
ATOM 1371 C C . GLN A 1 181 ? 19.224 -1.279 18.209 1.00 74.44 181 GLN A C 1
ATOM 1373 O O . GLN A 1 181 ? 18.448 -0.553 18.825 1.00 74.44 181 GLN A O 1
ATOM 1378 N N . ASP A 1 182 ? 19.101 -2.613 18.184 1.00 66.75 182 ASP A N 1
ATOM 1379 C CA . ASP A 1 182 ? 18.008 -3.381 18.808 1.00 66.75 182 ASP A CA 1
ATOM 1380 C C . ASP A 1 182 ? 16.604 -2.847 18.444 1.00 66.75 182 ASP A C 1
ATOM 1382 O O . ASP A 1 182 ? 15.712 -2.682 19.278 1.00 66.75 182 ASP A O 1
ATOM 1386 N N . ILE A 1 183 ? 16.416 -2.514 17.161 1.00 71.19 183 ILE A N 1
ATOM 1387 C CA . ILE A 1 183 ? 15.174 -1.922 16.665 1.00 71.19 183 ILE A CA 1
ATOM 1388 C C . ILE A 1 183 ? 14.142 -3.023 16.433 1.00 71.19 183 ILE A C 1
ATOM 1390 O O . ILE A 1 183 ? 14.266 -3.862 15.541 1.00 71.19 183 ILE A O 1
ATOM 1394 N N . ARG A 1 184 ? 13.041 -2.969 17.169 1.00 64.25 184 ARG A N 1
ATOM 1395 C CA . ARG A 1 184 ? 11.875 -3.826 16.955 1.00 64.25 184 ARG A CA 1
ATOM 1396 C C . ARG A 1 184 ? 11.078 -3.358 15.727 1.00 64.25 184 ARG A C 1
ATOM 1398 O O . ARG A 1 184 ? 10.979 -2.153 15.483 1.00 64.25 184 ARG A O 1
ATOM 1405 N N . PRO A 1 185 ? 10.447 -4.245 14.940 1.00 61.56 185 PRO A N 1
ATOM 1406 C CA . PRO A 1 185 ? 9.655 -3.840 13.773 1.00 61.56 185 PRO A CA 1
ATOM 1407 C C . PRO A 1 185 ? 8.582 -2.776 14.063 1.00 61.56 185 PRO A C 1
ATOM 1409 O O . PRO A 1 185 ? 8.328 -1.907 13.228 1.00 61.56 185 PRO A O 1
ATOM 1412 N N . GLU A 1 186 ? 7.986 -2.792 15.255 1.00 61.47 186 GLU A N 1
ATOM 1413 C CA . GLU A 1 186 ? 6.980 -1.835 15.746 1.00 61.47 186 GLU A CA 1
ATOM 1414 C C . GLU A 1 186 ? 7.516 -0.397 15.748 1.00 61.47 186 GLU A C 1
ATOM 1416 O O . GLU A 1 186 ? 6.769 0.556 15.510 1.00 61.47 186 GLU A O 1
ATOM 1421 N N . GLN A 1 187 ? 8.817 -0.258 16.006 1.00 62.72 187 GLN A N 1
ATOM 1422 C CA . GLN A 1 187 ? 9.540 1.003 16.064 1.00 62.72 187 GLN A CA 1
ATOM 1423 C C . GLN A 1 187 ? 9.832 1.531 14.656 1.00 62.72 187 GLN A C 1
ATOM 1425 O O . GLN A 1 187 ? 9.932 2.732 14.439 1.00 62.72 187 GLN A O 1
ATOM 1430 N N . LEU A 1 188 ? 9.907 0.691 13.629 1.00 64.69 188 LEU A N 1
ATOM 1431 C CA . LEU A 1 188 ? 10.120 1.191 12.276 1.00 64.69 188 LEU A CA 1
ATOM 1432 C C . LEU A 1 188 ? 8.879 1.928 11.751 1.00 64.69 188 LEU A C 1
ATOM 1434 O O . LEU A 1 188 ? 7.753 1.410 11.744 1.00 64.69 188 LEU A O 1
ATOM 1438 N N . THR A 1 189 ? 9.095 3.128 11.197 1.00 67.75 189 THR A N 1
ATOM 1439 C CA . THR A 1 189 ? 8.034 3.814 10.440 1.00 67.75 189 THR A CA 1
ATOM 1440 C C . THR A 1 189 ? 7.473 2.891 9.354 1.00 67.75 189 THR A C 1
ATOM 1442 O O . THR A 1 189 ? 8.204 2.095 8.763 1.00 67.75 189 THR A O 1
ATOM 1445 N N . ARG A 1 190 ? 6.183 3.031 9.020 1.00 67.44 190 ARG A N 1
ATOM 1446 C CA . ARG A 1 190 ? 5.544 2.226 7.961 1.00 67.44 190 ARG A CA 1
ATOM 1447 C C . ARG A 1 190 ? 6.343 2.239 6.653 1.00 67.44 190 ARG A C 1
ATOM 1449 O O . ARG A 1 190 ? 6.545 1.194 6.052 1.00 67.44 190 ARG A O 1
ATOM 1456 N N . GLN A 1 191 ? 6.834 3.409 6.238 1.00 73.19 191 GLN A N 1
ATOM 1457 C CA . GLN A 1 191 ? 7.637 3.533 5.021 1.00 73.19 191 GLN A CA 1
ATOM 1458 C C . GLN A 1 191 ? 8.981 2.799 5.132 1.00 73.19 191 GLN A C 1
ATOM 1460 O O . GLN A 1 191 ? 9.406 2.186 4.157 1.00 73.19 191 GLN A O 1
ATOM 1465 N N . ALA A 1 192 ? 9.646 2.848 6.290 1.00 78.00 192 ALA A N 1
ATOM 1466 C CA . ALA A 1 192 ? 10.878 2.095 6.510 1.00 78.00 192 ALA A CA 1
ATOM 1467 C C . ALA A 1 192 ? 10.615 0.582 6.489 1.00 78.00 192 ALA A C 1
ATOM 1469 O O . ALA A 1 192 ? 11.326 -0.124 5.786 1.00 78.00 192 ALA A O 1
ATOM 1470 N N . ARG A 1 193 ? 9.555 0.094 7.150 1.00 82.62 193 ARG A N 1
ATOM 1471 C CA . ARG A 1 193 ? 9.155 -1.326 7.092 1.00 82.62 193 ARG A CA 1
ATOM 1472 C C . ARG A 1 193 ? 8.848 -1.800 5.682 1.00 82.62 193 ARG A C 1
ATOM 1474 O O . ARG A 1 193 ? 9.330 -2.843 5.263 1.00 82.62 193 ARG A O 1
ATOM 1481 N N . GLU A 1 194 ? 8.075 -1.023 4.933 1.00 82.06 194 GLU A N 1
ATOM 1482 C CA . GLU A 1 194 ? 7.731 -1.355 3.550 1.00 82.06 194 GLU A CA 1
ATOM 1483 C C . GLU A 1 194 ? 8.974 -1.438 2.654 1.00 82.06 194 GLU A C 1
ATOM 1485 O O . GLU A 1 194 ? 9.058 -2.320 1.803 1.00 82.06 194 GLU A O 1
ATOM 1490 N N . ILE A 1 195 ? 9.950 -0.544 2.848 1.00 89.75 195 ILE A N 1
ATOM 1491 C CA . ILE A 1 195 ? 11.223 -0.588 2.116 1.00 89.75 195 ILE A CA 1
ATOM 1492 C C . ILE A 1 195 ? 12.077 -1.776 2.576 1.00 89.75 195 ILE A C 1
ATOM 1494 O O . ILE A 1 195 ? 12.631 -2.462 1.723 1.00 89.75 195 ILE A O 1
ATOM 1498 N N . ARG A 1 196 ? 12.127 -2.064 3.884 1.00 89.38 196 ARG A N 1
ATOM 1499 C CA . ARG A 1 196 ? 12.809 -3.235 4.457 1.00 89.38 196 ARG A CA 1
ATOM 1500 C C . ARG A 1 196 ? 12.308 -4.532 3.835 1.00 89.38 196 ARG A C 1
ATOM 1502 O O . ARG A 1 196 ? 13.090 -5.270 3.248 1.00 89.38 196 ARG A O 1
ATOM 1509 N N . GLY A 1 197 ? 10.997 -4.772 3.906 1.00 85.50 197 GLY A N 1
ATOM 1510 C CA . GLY A 1 197 ? 10.385 -5.981 3.358 1.00 85.50 197 GLY A CA 1
ATOM 1511 C C . GLY A 1 197 ? 10.595 -6.098 1.852 1.00 85.50 197 GLY A C 1
ATOM 1512 O O . GLY A 1 197 ? 10.876 -7.182 1.351 1.00 85.50 197 GLY A O 1
ATOM 1513 N N . TRP A 1 198 ? 10.531 -4.977 1.125 1.00 96.44 198 TRP A N 1
ATOM 1514 C CA . TRP A 1 198 ? 10.826 -4.959 -0.307 1.00 96.44 198 TRP A CA 1
ATOM 1515 C C . TRP A 1 198 ? 12.283 -5.348 -0.595 1.00 96.44 198 TRP A C 1
ATOM 1517 O O . TRP A 1 198 ? 12.519 -6.211 -1.437 1.00 96.44 198 TRP A O 1
ATOM 1527 N N . LEU A 1 199 ? 13.255 -4.748 0.104 1.00 94.38 199 LEU A N 1
ATOM 1528 C CA . LEU A 1 199 ? 14.681 -5.045 -0.075 1.00 94.38 199 LEU A CA 1
ATOM 1529 C C . LEU A 1 199 ? 14.983 -6.509 0.249 1.00 94.38 199 LEU A C 1
ATOM 1531 O O . LEU A 1 199 ? 15.563 -7.196 -0.584 1.00 94.38 199 LEU A O 1
ATOM 1535 N N . ALA A 1 200 ? 14.505 -7.008 1.388 1.00 85.25 200 ALA A N 1
ATOM 1536 C CA . ALA A 1 200 ? 14.695 -8.396 1.796 1.00 85.25 200 ALA A CA 1
ATOM 1537 C C . ALA A 1 200 ? 14.057 -9.394 0.814 1.00 85.25 200 ALA A C 1
ATOM 1539 O O . ALA A 1 200 ? 14.625 -10.451 0.537 1.00 85.25 200 ALA A O 1
ATOM 1540 N N . TYR A 1 201 ? 12.895 -9.059 0.242 1.00 92.06 201 TYR A N 1
ATOM 1541 C CA . TYR A 1 201 ? 12.225 -9.917 -0.735 1.00 92.06 201 TYR A CA 1
ATOM 1542 C C . TYR A 1 201 ? 13.006 -10.010 -2.049 1.00 92.06 201 TYR A C 1
ATOM 1544 O O . TYR A 1 201 ? 13.194 -11.109 -2.575 1.00 92.06 201 TYR A O 1
ATOM 1552 N N . PHE A 1 202 ? 13.485 -8.876 -2.573 1.00 96.81 202 PHE A N 1
ATOM 1553 C CA . PHE A 1 202 ? 14.229 -8.819 -3.838 1.00 96.81 202 PHE A CA 1
ATOM 1554 C C . PHE A 1 202 ? 15.739 -9.039 -3.697 1.00 96.81 202 PHE A C 1
ATOM 1556 O O . PHE A 1 202 ? 16.415 -9.168 -4.712 1.00 96.81 202 PHE A O 1
ATOM 1563 N N . ALA A 1 203 ? 16.265 -9.156 -2.477 1.00 90.81 203 ALA A N 1
ATOM 1564 C CA . ALA A 1 203 ? 17.604 -9.692 -2.232 1.00 90.81 203 ALA A CA 1
ATOM 1565 C C . ALA A 1 203 ? 17.696 -11.193 -2.569 1.00 90.81 203 ALA A C 1
ATOM 1567 O O . ALA A 1 203 ? 18.788 -11.736 -2.697 1.00 90.81 203 ALA A O 1
ATOM 1568 N N . GLN A 1 204 ? 16.558 -11.874 -2.744 1.00 87.31 204 GLN A N 1
ATOM 1569 C CA . GLN A 1 204 ? 16.505 -13.234 -3.276 1.00 87.31 204 GLN A CA 1
ATOM 1570 C C . GLN A 1 204 ? 16.514 -13.195 -4.811 1.00 87.31 204 GLN A C 1
ATOM 1572 O O . GLN A 1 204 ? 15.612 -12.612 -5.424 1.00 87.31 204 GLN A O 1
ATOM 1577 N N . ARG A 1 205 ? 17.495 -13.865 -5.434 1.00 93.00 205 ARG A N 1
ATOM 1578 C CA . ARG A 1 205 ? 17.707 -13.879 -6.896 1.00 93.00 205 ARG A CA 1
ATOM 1579 C C . ARG A 1 205 ? 16.436 -14.180 -7.691 1.00 93.00 205 ARG A C 1
ATOM 1581 O O . ARG A 1 205 ? 16.109 -13.447 -8.618 1.00 93.00 205 ARG A O 1
ATOM 1588 N N . GLU A 1 206 ? 15.689 -15.210 -7.303 1.00 90.38 206 GLU A N 1
ATOM 1589 C CA . GLU A 1 206 ? 14.471 -15.618 -8.015 1.00 90.38 206 GLU A CA 1
ATOM 1590 C C . GLU A 1 206 ? 13.408 -14.502 -8.035 1.00 90.38 206 GLU A C 1
ATOM 1592 O O . GLU A 1 206 ? 12.786 -14.222 -9.062 1.00 90.38 206 GLU A O 1
ATOM 1597 N N . ASN A 1 207 ? 13.217 -13.804 -6.914 1.00 92.88 207 ASN A N 1
ATOM 1598 C CA . ASN A 1 207 ? 12.258 -12.705 -6.828 1.00 92.88 207 ASN A CA 1
ATOM 1599 C C . ASN A 1 207 ? 12.723 -11.492 -7.639 1.00 92.88 207 ASN A C 1
ATOM 1601 O O . ASN A 1 207 ? 11.910 -10.841 -8.302 1.00 92.88 207 ASN A O 1
ATOM 1605 N N . PHE A 1 208 ? 14.025 -11.203 -7.629 1.00 95.19 208 PHE A N 1
ATOM 1606 C CA . PHE A 1 208 ? 14.620 -10.170 -8.474 1.00 95.19 208 PHE A CA 1
ATOM 1607 C C . PHE A 1 208 ? 14.403 -10.452 -9.967 1.00 95.19 208 PHE A C 1
ATOM 1609 O O . PHE A 1 208 ? 13.986 -9.572 -10.726 1.00 95.19 208 PHE A O 1
ATOM 1616 N N . GLU A 1 209 ? 14.606 -11.692 -10.402 1.00 93.81 209 GLU A N 1
ATOM 1617 C CA . GLU A 1 209 ? 14.357 -12.103 -11.785 1.00 93.81 209 GLU A CA 1
ATOM 1618 C C . GLU A 1 209 ? 12.877 -11.974 -12.160 1.00 93.81 209 GLU A C 1
ATOM 1620 O O . GLU A 1 209 ? 12.555 -11.471 -13.242 1.00 93.81 209 GLU A O 1
ATOM 1625 N N . ARG A 1 210 ? 11.962 -12.323 -11.244 1.00 96.50 210 ARG A N 1
ATOM 1626 C CA . ARG A 1 210 ? 10.516 -12.097 -11.417 1.00 96.50 210 ARG A CA 1
ATOM 1627 C C . ARG A 1 210 ? 10.183 -10.613 -11.580 1.00 96.50 210 ARG A C 1
ATOM 1629 O O . ARG A 1 210 ? 9.366 -10.276 -12.439 1.00 96.50 210 ARG A O 1
ATOM 1636 N N . TYR A 1 211 ? 10.834 -9.721 -10.828 1.00 97.50 211 TYR A N 1
ATOM 1637 C CA . TYR A 1 211 ? 10.700 -8.273 -11.023 1.00 97.50 211 TYR A CA 1
ATOM 1638 C C . TYR A 1 211 ? 11.117 -7.866 -12.436 1.00 97.50 211 TYR A C 1
ATOM 1640 O O . TYR A 1 211 ? 10.379 -7.174 -13.141 1.00 97.50 211 TYR A O 1
ATOM 1648 N N . CYS A 1 212 ? 12.291 -8.322 -12.874 1.00 96.38 212 CYS A N 1
ATOM 1649 C CA . CYS A 1 212 ? 12.830 -7.992 -14.189 1.00 96.38 212 CYS A CA 1
ATOM 1650 C C . CYS A 1 212 ? 11.909 -8.492 -15.310 1.00 96.38 212 CYS A C 1
ATOM 1652 O O . CYS A 1 212 ? 11.595 -7.751 -16.244 1.00 96.38 212 CYS A O 1
ATOM 1654 N N . ALA A 1 213 ? 11.414 -9.726 -15.194 1.00 95.69 213 ALA A N 1
ATOM 1655 C CA . ALA A 1 213 ? 10.438 -10.293 -16.116 1.00 95.69 213 ALA A CA 1
ATOM 1656 C C . ALA A 1 213 ? 9.130 -9.483 -16.140 1.00 95.69 213 ALA A C 1
ATOM 1658 O O . ALA A 1 213 ? 8.585 -9.226 -17.216 1.00 95.69 213 ALA A O 1
ATOM 1659 N N . ALA A 1 214 ? 8.649 -9.024 -14.981 1.00 96.88 214 ALA A N 1
ATOM 1660 C CA . ALA A 1 214 ? 7.455 -8.191 -14.886 1.00 96.88 214 ALA A CA 1
ATOM 1661 C C . ALA A 1 214 ? 7.637 -6.822 -15.560 1.00 96.88 214 ALA A C 1
ATOM 1663 O O . ALA A 1 214 ? 6.742 -6.384 -16.283 1.00 96.88 214 ALA A O 1
ATOM 1664 N N . VAL A 1 215 ? 8.796 -6.171 -15.404 1.00 95.81 215 VAL A N 1
ATOM 1665 C CA . VAL A 1 215 ? 9.107 -4.913 -16.111 1.00 95.81 215 VAL A CA 1
ATOM 1666 C C . VAL A 1 215 ? 9.119 -5.126 -17.624 1.00 95.81 215 VAL A C 1
ATOM 1668 O O . VAL A 1 215 ? 8.443 -4.387 -18.342 1.00 95.81 215 VAL A O 1
ATOM 1671 N N . ARG A 1 216 ? 9.803 -6.171 -18.115 1.00 94.38 216 ARG A N 1
ATOM 1672 C CA . ARG A 1 216 ? 9.835 -6.525 -19.550 1.00 94.38 216 ARG A CA 1
ATOM 1673 C C . ARG A 1 216 ? 8.450 -6.854 -20.104 1.00 94.38 216 ARG A C 1
ATOM 1675 O O . ARG A 1 216 ? 8.177 -6.610 -21.277 1.00 94.38 216 ARG A O 1
ATOM 1682 N N . ARG A 1 217 ? 7.569 -7.410 -19.271 1.00 95.25 217 ARG A N 1
ATOM 1683 C CA . ARG A 1 217 ? 6.181 -7.714 -19.632 1.00 95.25 217 ARG A CA 1
ATOM 1684 C C . ARG A 1 217 ? 5.302 -6.463 -19.662 1.00 95.25 217 ARG A C 1
ATOM 1686 O O . ARG A 1 217 ? 4.463 -6.347 -20.553 1.00 95.25 217 ARG A O 1
ATOM 1693 N N . ALA A 1 218 ? 5.480 -5.550 -18.710 1.00 94.94 218 ALA A N 1
ATOM 1694 C CA . ALA A 1 218 ? 4.630 -4.377 -18.538 1.00 94.94 218 ALA A CA 1
ATOM 1695 C C . ALA A 1 218 ? 5.001 -3.212 -19.465 1.00 94.94 218 ALA A C 1
ATOM 1697 O O . ALA A 1 218 ? 4.102 -2.605 -20.042 1.00 94.94 218 ALA A O 1
ATOM 1698 N N . GLU A 1 219 ? 6.288 -2.906 -19.651 1.00 92.25 219 GLU A N 1
ATOM 1699 C CA . GLU A 1 219 ? 6.733 -1.767 -20.472 1.00 92.25 219 GLU A CA 1
ATOM 1700 C C . GLU A 1 219 ? 6.044 -1.683 -21.845 1.00 92.25 219 GLU A C 1
ATOM 1702 O O . GLU A 1 219 ? 5.423 -0.647 -22.105 1.00 92.25 219 GLU A O 1
ATOM 1707 N N . PRO A 1 220 ? 6.027 -2.738 -22.688 1.00 91.12 220 PRO A N 1
ATOM 1708 C CA . PRO A 1 220 ? 5.437 -2.625 -24.019 1.00 91.12 220 PRO A CA 1
ATOM 1709 C C . PRO A 1 220 ? 3.923 -2.402 -23.957 1.00 91.12 220 PRO A C 1
ATOM 1711 O O . PRO A 1 220 ? 3.371 -1.685 -24.787 1.00 91.12 220 PRO A O 1
ATOM 1714 N N . VAL A 1 221 ? 3.245 -2.958 -22.947 1.00 92.75 221 VAL A N 1
ATOM 1715 C CA . VAL A 1 221 ? 1.802 -2.772 -22.740 1.00 92.75 221 VAL A CA 1
ATOM 1716 C C . VAL A 1 221 ? 1.489 -1.308 -22.426 1.00 92.75 221 VAL A C 1
ATOM 1718 O O . VAL A 1 221 ? 0.639 -0.701 -23.080 1.00 92.75 221 VAL A O 1
ATOM 1721 N N . PHE A 1 222 ? 2.195 -0.719 -21.457 1.00 91.12 222 PHE A N 1
ATOM 1722 C CA . PHE A 1 222 ? 1.973 0.675 -21.066 1.00 91.12 222 PHE A CA 1
ATOM 1723 C C . PHE A 1 222 ? 2.424 1.649 -22.159 1.00 91.12 222 PHE A C 1
ATOM 1725 O O . PHE A 1 222 ? 1.740 2.647 -22.389 1.00 91.12 222 PHE A O 1
ATOM 1732 N N . ARG A 1 223 ? 3.509 1.343 -22.883 1.00 88.50 223 ARG A N 1
ATOM 1733 C CA . ARG A 1 223 ? 3.969 2.127 -24.036 1.00 88.50 223 ARG A CA 1
ATOM 1734 C C . ARG A 1 223 ? 2.919 2.195 -25.140 1.00 88.50 223 ARG A C 1
ATOM 1736 O O . ARG A 1 223 ? 2.618 3.285 -25.609 1.00 88.50 223 ARG A O 1
ATOM 1743 N N . THR A 1 224 ? 2.340 1.061 -25.536 1.00 87.88 224 THR A N 1
ATOM 1744 C CA . THR A 1 224 ? 1.353 1.008 -26.628 1.00 87.88 224 THR A CA 1
ATOM 1745 C C . THR A 1 224 ? 0.029 1.691 -26.273 1.00 87.88 224 THR A C 1
ATOM 1747 O O . THR A 1 224 ? -0.647 2.221 -27.151 1.00 87.88 224 THR A O 1
ATOM 1750 N N . ILE A 1 225 ? -0.378 1.672 -25.002 1.00 86.94 225 ILE A N 1
ATOM 1751 C CA . ILE A 1 225 ? -1.696 2.181 -24.584 1.00 86.94 225 ILE A CA 1
ATOM 1752 C C . ILE A 1 225 ? -1.662 3.667 -24.219 1.00 86.94 225 ILE A C 1
ATOM 1754 O O . ILE A 1 225 ? -2.703 4.325 -24.313 1.00 86.94 225 ILE A O 1
ATOM 1758 N N . CYS A 1 226 ? -0.495 4.187 -23.828 1.00 83.56 226 CYS A N 1
ATOM 1759 C CA . CYS A 1 226 ? -0.294 5.582 -23.455 1.00 83.56 226 CYS A CA 1
ATOM 1760 C C . CYS A 1 226 ? -0.821 6.549 -24.530 1.00 83.56 226 CYS A C 1
ATOM 1762 O O . CYS A 1 226 ? -0.453 6.464 -25.697 1.00 83.56 226 CYS A O 1
ATOM 1764 N N . THR A 1 227 ? -1.673 7.489 -24.117 1.00 73.75 227 THR A N 1
ATOM 1765 C CA . THR A 1 227 ? -2.361 8.461 -24.988 1.00 73.75 227 THR A CA 1
ATOM 1766 C C . THR A 1 227 ? -1.795 9.879 -24.885 1.00 73.75 227 THR A C 1
ATOM 1768 O O . THR A 1 227 ? -2.362 10.815 -25.447 1.00 73.75 227 THR A O 1
ATOM 1771 N N . TRP A 1 228 ? -0.708 10.083 -24.134 1.00 66.56 228 TRP A N 1
ATOM 1772 C CA . TRP A 1 228 ? -0.230 11.432 -23.844 1.00 66.56 228 TRP A CA 1
ATOM 1773 C C . TRP A 1 228 ? 0.475 12.063 -25.056 1.00 66.56 228 TRP A C 1
ATOM 1775 O O . TRP A 1 228 ? 1.439 11.488 -25.538 1.00 66.56 228 TRP A O 1
ATOM 1785 N N . PRO A 1 229 ? 0.089 13.265 -25.527 1.00 53.38 229 PRO A N 1
ATOM 1786 C CA . PRO A 1 229 ? 0.666 13.860 -26.742 1.00 53.38 229 PRO A CA 1
ATOM 1787 C C . PRO A 1 229 ? 2.185 14.073 -26.676 1.00 53.38 229 PRO A C 1
ATOM 1789 O O . PRO A 1 229 ? 2.873 13.978 -27.686 1.00 53.38 229 PRO A O 1
ATOM 1792 N N . ALA A 1 230 ? 2.720 14.319 -25.474 1.00 50.62 230 ALA A N 1
ATOM 1793 C CA . ALA A 1 230 ? 4.156 14.456 -25.240 1.00 50.62 230 ALA A CA 1
ATOM 1794 C C . ALA A 1 230 ? 4.915 13.115 -25.287 1.00 50.62 230 ALA A C 1
ATOM 1796 O O . ALA A 1 230 ? 6.134 13.128 -25.386 1.00 50.62 230 ALA A O 1
ATOM 1797 N N . SER A 1 231 ? 4.234 11.961 -25.235 1.00 51.53 231 SER A N 1
ATOM 1798 C CA . SER A 1 231 ? 4.880 10.641 -25.209 1.00 51.53 231 SER A CA 1
ATOM 1799 C C . SER A 1 231 ? 5.363 10.148 -26.577 1.00 51.53 231 SER A C 1
ATOM 1801 O O . SER A 1 231 ? 6.062 9.134 -26.617 1.00 51.53 231 SER A O 1
ATOM 1803 N N . GLN A 1 232 ? 5.074 10.863 -27.677 1.00 56.25 232 GLN A N 1
ATOM 1804 C CA . GLN A 1 232 ? 5.724 10.649 -28.978 1.00 56.25 232 GLN A CA 1
ATOM 1805 C C . GLN A 1 232 ? 7.217 10.985 -28.867 1.00 56.25 232 GLN A C 1
ATOM 1807 O O . GLN A 1 232 ? 7.644 12.092 -29.186 1.00 56.25 232 GLN A O 1
ATOM 1812 N N . GLY A 1 233 ? 8.020 10.078 -28.320 1.00 61.59 233 GLY A N 1
ATOM 1813 C CA . GLY A 1 233 ? 9.344 10.487 -27.852 1.00 61.59 233 GLY A CA 1
ATOM 1814 C C . GLY A 1 233 ? 9.831 9.810 -26.591 1.00 61.59 233 GLY A C 1
ATOM 1815 O O . GLY A 1 233 ? 11.019 9.549 -26.433 1.00 61.59 233 GLY A O 1
ATOM 1816 N N . MET A 1 234 ? 8.921 9.657 -25.631 1.00 69.94 234 MET A N 1
ATOM 1817 C CA . MET A 1 234 ? 9.328 9.563 -24.236 1.00 69.94 234 MET A CA 1
ATOM 1818 C C . MET A 1 234 ? 9.309 8.118 -23.757 1.00 69.94 234 MET A C 1
ATOM 1820 O O . MET A 1 234 ? 8.276 7.452 -23.880 1.00 69.94 234 MET A O 1
ATOM 1824 N N . PRO A 1 235 ? 10.399 7.636 -23.140 1.00 81.25 235 PRO A N 1
ATOM 1825 C CA . PRO A 1 235 ? 10.420 6.307 -22.558 1.00 81.25 235 PRO A CA 1
ATOM 1826 C C . PRO A 1 235 ? 9.370 6.205 -21.445 1.00 81.25 235 PRO A C 1
ATOM 1828 O O . PRO A 1 235 ? 9.285 7.059 -20.554 1.00 81.25 235 PRO A O 1
ATOM 1831 N N . VAL A 1 236 ? 8.575 5.135 -21.485 1.00 87.31 236 VAL A N 1
ATOM 1832 C CA . VAL A 1 236 ? 7.666 4.767 -20.397 1.00 87.31 236 VAL A CA 1
ATOM 1833 C C . VAL A 1 236 ? 8.442 3.924 -19.398 1.00 87.31 236 VAL A C 1
ATOM 1835 O O . VAL A 1 236 ? 8.984 2.886 -19.756 1.00 87.31 236 VAL A O 1
ATOM 1838 N N . ARG A 1 237 ? 8.504 4.353 -18.138 1.00 90.88 237 ARG A N 1
ATOM 1839 C CA . ARG A 1 237 ? 9.205 3.669 -17.049 1.00 90.88 237 ARG A CA 1
ATOM 1840 C C . ARG A 1 237 ? 8.213 3.046 -16.087 1.00 90.88 237 ARG A C 1
ATOM 1842 O O . ARG A 1 237 ? 7.528 3.767 -15.367 1.00 90.88 237 ARG A O 1
ATOM 1849 N N . VAL A 1 238 ? 8.146 1.719 -16.081 1.00 94.50 238 VAL A N 1
ATOM 1850 C CA . VAL A 1 238 ? 7.269 0.959 -15.182 1.00 94.50 238 VAL A CA 1
ATOM 1851 C C . VAL A 1 238 ? 8.073 0.484 -13.977 1.00 94.50 238 VAL A C 1
ATOM 1853 O O . VAL A 1 238 ? 9.112 -0.148 -14.148 1.00 94.50 238 VAL A O 1
ATOM 1856 N N . ARG A 1 239 ? 7.595 0.786 -12.768 1.00 96.38 239 ARG A N 1
ATOM 1857 C CA . ARG A 1 239 ? 8.226 0.406 -11.499 1.00 96.38 239 ARG A CA 1
ATOM 1858 C C . ARG A 1 239 ? 7.207 -0.306 -10.619 1.00 96.38 239 ARG A C 1
ATOM 1860 O O . ARG A 1 239 ? 6.091 0.182 -10.454 1.00 96.38 239 ARG A O 1
ATOM 1867 N N . PHE A 1 240 ? 7.601 -1.417 -10.012 1.00 96.69 240 PHE A N 1
ATOM 1868 C CA . PHE A 1 240 ? 6.815 -2.092 -8.980 1.00 96.69 240 PHE A CA 1
ATOM 1869 C C . PHE A 1 240 ? 7.366 -1.703 -7.606 1.00 96.69 240 PHE A C 1
ATOM 1871 O O . PHE A 1 240 ? 8.572 -1.797 -7.373 1.00 96.69 240 PHE A O 1
ATOM 1878 N N . ARG A 1 241 ? 6.519 -1.187 -6.713 1.00 93.12 241 ARG A N 1
ATOM 1879 C CA . ARG A 1 241 ? 6.948 -0.652 -5.412 1.00 93.12 241 ARG A CA 1
ATOM 1880 C C . ARG A 1 241 ? 5.861 -0.802 -4.346 1.00 93.12 241 ARG A C 1
ATOM 1882 O O . ARG A 1 241 ? 4.695 -0.979 -4.705 1.00 93.12 241 ARG A O 1
ATOM 1889 N N . PRO A 1 242 ? 6.188 -0.617 -3.053 1.00 83.62 242 PRO A N 1
ATOM 1890 C CA . PRO A 1 242 ? 5.169 -0.462 -2.023 1.00 83.62 242 PRO A CA 1
ATOM 1891 C C . PRO A 1 242 ? 4.267 0.729 -2.374 1.00 83.62 242 PRO A C 1
ATOM 1893 O O . PRO A 1 242 ? 4.734 1.873 -2.499 1.00 83.62 242 PRO A O 1
ATOM 1896 N N . LEU A 1 243 ? 2.991 0.438 -2.639 1.00 74.25 243 LEU A N 1
ATOM 1897 C CA . LEU A 1 243 ? 2.005 1.397 -3.125 1.00 74.25 243 LEU A CA 1
ATOM 1898 C C . LEU A 1 243 ? 0.591 0.992 -2.688 1.00 74.25 243 LEU A C 1
ATOM 1900 O O . LEU A 1 243 ? 0.110 -0.075 -3.039 1.00 74.25 243 LEU A O 1
ATOM 1904 N N . HIS A 1 244 ? -0.104 1.913 -2.018 1.00 66.50 244 HIS A N 1
ATOM 1905 C CA . HIS A 1 244 ? -1.472 1.728 -1.493 1.00 66.50 244 HIS A CA 1
ATOM 1906 C C . HIS A 1 244 ? -2.554 2.282 -2.433 1.00 66.50 244 HIS A C 1
ATOM 1908 O O . HIS A 1 244 ? -3.583 2.800 -2.009 1.00 66.50 244 HIS A O 1
ATOM 1914 N N . ALA A 1 245 ? -2.273 2.268 -3.733 1.00 63.00 245 ALA A N 1
ATOM 1915 C CA . ALA A 1 245 ? -3.165 2.693 -4.805 1.00 63.00 245 ALA A CA 1
ATOM 1916 C C . ALA A 1 245 ? -3.031 1.702 -5.964 1.00 63.00 245 ALA A C 1
ATOM 1918 O O . ALA A 1 245 ? -1.959 1.136 -6.143 1.00 63.00 245 ALA A O 1
ATOM 1919 N N . LEU A 1 246 ? -4.073 1.542 -6.789 1.00 67.56 246 LEU A N 1
ATOM 1920 C CA . LEU A 1 246 ? -4.038 0.597 -7.919 1.00 67.56 246 LEU A CA 1
ATOM 1921 C C . LEU A 1 246 ? -2.881 0.870 -8.892 1.00 67.56 246 LEU A C 1
ATOM 1923 O O . LEU A 1 246 ? -2.306 -0.055 -9.448 1.00 67.56 246 LEU A O 1
ATOM 1927 N N . TYR A 1 247 ? -2.556 2.143 -9.102 1.00 80.38 247 TYR A N 1
ATOM 1928 C CA . TYR A 1 247 ? -1.415 2.607 -9.883 1.00 80.38 247 TYR A CA 1
ATOM 1929 C C . TYR A 1 247 ? -1.173 4.092 -9.592 1.00 80.38 247 TYR A C 1
ATOM 1931 O O . TYR A 1 247 ? -2.019 4.787 -9.015 1.00 80.38 247 TYR A O 1
ATOM 1939 N N . ARG A 1 248 ? -0.028 4.612 -10.033 1.00 82.12 248 ARG A N 1
ATOM 1940 C CA . ARG A 1 248 ? 0.269 6.046 -10.051 1.00 82.12 248 ARG A CA 1
ATOM 1941 C C . ARG A 1 248 ? 1.050 6.402 -11.308 1.00 82.12 248 ARG A C 1
ATOM 1943 O O . ARG A 1 248 ? 2.091 5.817 -11.571 1.00 82.12 248 ARG A O 1
ATOM 1950 N N . VAL A 1 249 ? 0.578 7.407 -12.040 1.00 83.56 249 VAL A N 1
ATOM 1951 C CA . VAL A 1 249 ? 1.235 7.909 -13.256 1.00 83.56 249 VAL A CA 1
ATOM 1952 C C . VAL A 1 249 ? 1.775 9.317 -13.011 1.00 83.56 249 VAL A C 1
ATOM 1954 O O . VAL A 1 249 ? 1.086 10.151 -12.418 1.00 83.56 249 VAL A O 1
ATOM 1957 N N . ARG A 1 250 ? 3.010 9.591 -13.447 1.00 84.94 250 ARG A N 1
ATOM 1958 C CA . ARG A 1 250 ? 3.654 10.912 -13.375 1.00 84.94 250 ARG A CA 1
ATOM 1959 C C . ARG A 1 250 ? 4.403 11.228 -14.664 1.00 84.94 250 ARG A C 1
ATOM 1961 O O . ARG A 1 250 ? 5.154 10.397 -15.160 1.00 84.94 250 ARG A O 1
ATOM 1968 N N . GLY A 1 251 ? 4.241 12.452 -15.158 1.00 81.75 251 GLY A N 1
ATOM 1969 C CA . GLY A 1 251 ? 5.041 12.982 -16.260 1.00 81.75 251 GLY A CA 1
ATOM 1970 C C . GLY A 1 251 ? 6.272 13.717 -15.771 1.00 81.75 251 GLY A C 1
ATOM 1971 O O . GLY A 1 251 ? 6.169 14.570 -14.889 1.00 81.75 251 GLY A O 1
ATOM 1972 N N . TYR A 1 252 ? 7.407 13.404 -16.379 1.00 82.19 252 TYR A N 1
ATOM 1973 C CA . TYR A 1 252 ? 8.659 14.140 -16.258 1.00 82.19 252 TYR A CA 1
ATOM 1974 C C . TYR A 1 252 ? 9.074 14.640 -17.645 1.00 82.19 252 TYR A C 1
ATOM 1976 O O . TYR A 1 252 ? 8.552 14.124 -18.625 1.00 82.19 252 TYR A O 1
ATOM 1984 N N . PRO A 1 253 ? 9.983 15.623 -17.765 1.00 78.00 253 PRO A N 1
ATOM 1985 C CA . PRO A 1 253 ? 10.446 16.107 -19.070 1.00 78.00 253 PRO A CA 1
ATOM 1986 C C . PRO A 1 253 ? 11.130 15.040 -19.939 1.00 78.00 253 PRO A C 1
ATOM 1988 O O . PRO A 1 253 ? 11.114 15.145 -21.158 1.00 78.00 253 PRO A O 1
ATOM 1991 N N . ASP A 1 254 ? 11.720 14.019 -19.316 1.00 80.75 254 ASP A N 1
ATOM 1992 C CA . ASP A 1 254 ? 12.534 12.976 -19.950 1.00 80.75 254 ASP A CA 1
ATOM 1993 C C . ASP A 1 254 ? 11.847 11.602 -20.012 1.00 80.75 254 ASP A C 1
ATOM 1995 O O . ASP A 1 254 ? 12.333 10.706 -20.698 1.00 80.75 254 ASP A O 1
ATOM 1999 N N . ARG A 1 255 ? 10.743 11.398 -19.279 1.00 85.50 255 ARG A N 1
ATOM 2000 C CA . ARG A 1 255 ? 10.058 10.098 -19.190 1.00 85.50 255 ARG A CA 1
ATOM 2001 C C . ARG A 1 255 ? 8.616 10.199 -18.710 1.00 85.50 255 ARG A C 1
ATOM 2003 O O . ARG A 1 255 ? 8.234 11.119 -17.987 1.00 85.50 255 ARG A O 1
ATOM 2010 N N . LEU A 1 256 ? 7.840 9.166 -19.015 1.00 87.75 256 LEU A N 1
ATOM 2011 C CA . LEU A 1 256 ? 6.574 8.885 -18.344 1.00 87.75 256 LEU A CA 1
ATOM 2012 C C . LEU A 1 256 ? 6.799 7.806 -17.289 1.00 87.75 256 LEU A C 1
ATOM 2014 O O . LEU A 1 256 ? 7.203 6.704 -17.631 1.00 87.75 256 LEU A O 1
ATOM 2018 N N . GLN A 1 257 ? 6.515 8.083 -16.024 1.00 90.31 257 GLN A N 1
ATOM 2019 C CA . GLN A 1 257 ? 6.672 7.108 -14.949 1.00 90.31 257 GLN A CA 1
ATOM 2020 C C . GLN A 1 257 ? 5.330 6.499 -14.546 1.00 90.31 257 GLN A C 1
ATOM 2022 O O . GLN A 1 257 ? 4.359 7.217 -14.298 1.00 90.31 257 GLN A O 1
ATOM 2027 N N . VAL A 1 258 ? 5.308 5.176 -14.418 1.00 91.88 258 VAL A N 1
ATOM 2028 C CA . VAL A 1 258 ? 4.176 4.373 -13.959 1.00 91.88 258 VAL A CA 1
ATOM 2029 C C . VAL A 1 258 ? 4.631 3.545 -12.759 1.00 91.88 258 VAL A C 1
ATOM 2031 O O . VAL A 1 258 ? 5.440 2.634 -12.901 1.00 91.88 258 VAL A O 1
ATOM 2034 N N . ASP A 1 259 ? 4.101 3.852 -11.580 1.00 90.75 259 ASP A N 1
ATOM 2035 C CA . ASP A 1 259 ? 4.298 3.054 -10.370 1.00 90.75 259 ASP A CA 1
ATOM 2036 C C . ASP A 1 259 ? 3.100 2.112 -10.170 1.00 90.75 259 ASP A C 1
ATOM 2038 O O . ASP A 1 259 ? 1.948 2.562 -10.163 1.00 90.75 259 ASP A O 1
ATOM 2042 N N . LEU A 1 260 ? 3.378 0.827 -9.965 1.00 89.50 260 LEU A N 1
ATOM 2043 C CA . LEU A 1 260 ? 2.413 -0.234 -9.670 1.00 89.50 260 LEU A CA 1
ATOM 2044 C C . LEU A 1 260 ? 2.715 -0.862 -8.294 1.00 89.50 260 LEU A C 1
ATOM 2046 O O . LEU A 1 260 ? 3.881 -0.871 -7.884 1.00 89.50 260 LEU A O 1
ATOM 2050 N N . PRO A 1 261 ? 1.711 -1.398 -7.573 1.00 87.06 261 PRO A N 1
ATOM 2051 C CA . PRO A 1 261 ? 1.942 -2.211 -6.380 1.00 87.06 261 PRO A CA 1
ATOM 2052 C C . PRO A 1 261 ? 2.860 -3.400 -6.663 1.00 87.06 261 PRO A C 1
ATOM 2054 O O . PRO A 1 261 ? 2.696 -4.082 -7.674 1.00 87.06 261 PRO A O 1
ATOM 2057 N N . THR A 1 262 ? 3.805 -3.668 -5.758 1.00 94.12 262 THR A N 1
ATOM 2058 C CA . THR A 1 262 ? 4.772 -4.768 -5.896 1.00 94.12 262 THR A CA 1
ATOM 2059 C C . THR A 1 262 ? 4.147 -6.111 -6.269 1.00 94.12 262 THR A C 1
ATOM 2061 O O . THR A 1 262 ? 4.650 -6.729 -7.203 1.00 94.12 262 THR A O 1
ATOM 2064 N N . PRO A 1 263 ? 3.047 -6.572 -5.644 1.00 88.75 263 PRO A N 1
ATOM 2065 C CA . PRO A 1 263 ? 2.529 -7.902 -5.950 1.00 88.75 263 PRO A CA 1
ATOM 2066 C C . PRO A 1 263 ? 2.000 -8.041 -7.389 1.00 88.75 263 PRO A C 1
ATOM 2068 O O . PRO A 1 263 ? 1.902 -9.154 -7.897 1.00 88.75 263 PRO A O 1
ATO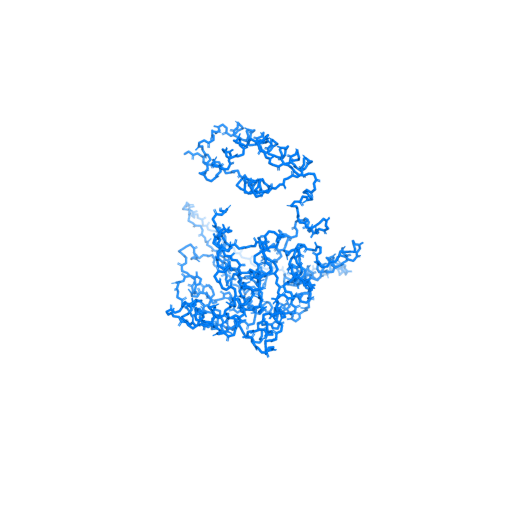M 2071 N N . MET A 1 264 ? 1.780 -6.933 -8.115 1.00 94.38 264 MET A N 1
ATOM 2072 C CA . MET A 1 264 ? 1.446 -6.963 -9.546 1.00 94.38 264 MET A CA 1
ATOM 2073 C C . MET A 1 264 ? 2.578 -7.497 -10.440 1.00 94.38 264 MET A C 1
ATOM 2075 O O . MET A 1 264 ? 2.358 -7.679 -11.638 1.00 94.38 264 MET A O 1
ATOM 2079 N N . ILE A 1 265 ? 3.764 -7.818 -9.904 1.00 96.38 265 ILE A N 1
ATOM 2080 C CA . ILE A 1 265 ? 4.782 -8.570 -10.657 1.00 96.38 265 ILE A CA 1
ATOM 2081 C C . ILE A 1 265 ? 4.277 -9.947 -11.125 1.00 96.38 265 ILE A C 1
ATOM 2083 O O . ILE A 1 265 ? 4.854 -10.518 -12.050 1.00 96.38 265 ILE A O 1
ATOM 2087 N N . CYS A 1 266 ? 3.200 -10.487 -10.539 1.00 93.94 266 CYS A N 1
ATOM 2088 C CA . CYS A 1 266 ? 2.575 -11.729 -11.001 1.00 93.94 266 CYS A CA 1
ATOM 2089 C C . CYS A 1 266 ? 1.575 -11.533 -12.155 1.00 93.94 266 CYS A C 1
ATOM 2091 O O . CYS A 1 266 ? 1.215 -12.509 -12.805 1.00 93.94 266 CYS A O 1
ATOM 2093 N N . PHE A 1 267 ? 1.146 -10.299 -12.447 1.00 94.56 267 PHE A N 1
ATOM 2094 C CA . PHE A 1 267 ? 0.098 -10.038 -13.440 1.00 94.56 267 PHE A CA 1
ATOM 2095 C C . PHE A 1 267 ? 0.564 -10.341 -14.858 1.00 94.56 267 PHE A C 1
ATOM 2097 O O . PHE A 1 267 ? 1.615 -9.859 -15.285 1.00 94.56 267 PHE A O 1
ATOM 2104 N N . ASP A 1 268 ? -0.250 -11.074 -15.612 1.00 94.62 268 ASP A N 1
ATOM 2105 C CA . ASP A 1 268 ? -0.025 -11.348 -17.028 1.00 94.62 268 ASP A CA 1
ATOM 2106 C C . ASP A 1 268 ? -0.240 -10.109 -17.926 1.00 94.62 268 ASP A C 1
ATOM 2108 O O . ASP A 1 268 ? -0.561 -9.004 -17.476 1.00 94.62 268 ASP A O 1
ATOM 2112 N N . ARG A 1 269 ? -0.023 -10.273 -19.239 1.00 94.44 269 ARG A N 1
ATOM 2113 C CA . ARG A 1 269 ? -0.140 -9.167 -20.206 1.00 94.44 269 ARG A CA 1
ATOM 2114 C C . ARG A 1 269 ? -1.566 -8.626 -20.327 1.00 94.44 269 ARG A C 1
ATOM 2116 O O . ARG A 1 269 ? -1.729 -7.443 -20.620 1.00 94.44 269 ARG A O 1
ATOM 2123 N N . GLU A 1 270 ? -2.580 -9.465 -20.155 1.00 92.06 270 GLU A N 1
ATOM 2124 C CA . GLU A 1 270 ? -3.981 -9.067 -20.303 1.00 92.06 270 GLU A CA 1
ATOM 2125 C C . GLU A 1 270 ? -4.462 -8.253 -19.099 1.00 92.06 270 GLU A C 1
ATOM 2127 O O . GLU A 1 270 ? -5.058 -7.182 -19.252 1.00 92.06 270 GLU A O 1
ATOM 2132 N N . THR A 1 271 ? -4.091 -8.689 -17.901 1.00 90.56 271 THR A N 1
ATOM 2133 C CA . THR A 1 271 ? -4.351 -7.964 -16.661 1.00 90.56 271 THR A CA 1
ATOM 2134 C C . THR A 1 271 ? -3.615 -6.624 -16.666 1.00 90.56 271 THR A C 1
ATOM 2136 O O . THR A 1 271 ? -4.221 -5.583 -16.410 1.00 90.56 271 THR A O 1
ATOM 2139 N N . LEU A 1 272 ? -2.333 -6.598 -17.062 1.00 93.81 272 LEU A N 1
ATOM 2140 C CA . LEU A 1 272 ? -1.571 -5.350 -17.212 1.00 93.81 272 LEU A CA 1
ATOM 2141 C C . LEU A 1 272 ? -2.178 -4.414 -18.270 1.00 93.81 272 LEU A C 1
ATOM 2143 O O . LEU A 1 272 ? -2.155 -3.195 -18.089 1.00 93.81 272 LEU A O 1
ATOM 2147 N N . ARG A 1 273 ? -2.770 -4.952 -19.347 1.00 92.75 273 ARG A N 1
ATOM 2148 C CA . ARG A 1 273 ? -3.505 -4.159 -20.348 1.00 92.75 273 ARG A CA 1
ATOM 2149 C C . ARG A 1 273 ? -4.723 -3.482 -19.727 1.00 92.75 273 ARG A C 1
ATOM 2151 O O . ARG A 1 273 ? -4.930 -2.298 -19.985 1.00 92.75 273 ARG A O 1
ATOM 2158 N N . SER A 1 274 ? -5.468 -4.183 -18.874 1.00 86.44 274 SER A N 1
ATOM 2159 C CA . SER A 1 274 ? -6.597 -3.599 -18.134 1.00 86.44 274 SER A CA 1
ATOM 2160 C C . SER A 1 274 ? -6.149 -2.462 -17.207 1.00 86.44 274 SER A C 1
ATOM 2162 O O . SER A 1 274 ? -6.799 -1.417 -17.161 1.00 86.44 274 SER A O 1
ATOM 2164 N N . VAL A 1 275 ? -5.004 -2.618 -16.527 1.00 86.75 275 VAL A N 1
ATOM 2165 C CA . VAL A 1 275 ? -4.412 -1.553 -15.693 1.00 86.75 275 VAL A CA 1
ATOM 2166 C C . VAL A 1 275 ? -4.010 -0.343 -16.540 1.00 86.75 275 VAL A C 1
ATOM 2168 O O . VAL A 1 275 ? -4.333 0.793 -16.191 1.00 86.75 275 VAL A O 1
ATOM 2171 N N . ALA A 1 276 ? -3.343 -0.562 -17.673 1.00 89.06 276 ALA A N 1
ATOM 2172 C CA . ALA A 1 276 ? -2.905 0.510 -18.563 1.00 89.06 276 ALA A CA 1
ATOM 2173 C C . ALA A 1 276 ? -4.082 1.266 -19.210 1.00 89.06 276 ALA A C 1
ATOM 2175 O O . ALA A 1 276 ? -4.056 2.496 -19.290 1.00 89.06 276 ALA A O 1
ATOM 2176 N N . GLN A 1 277 ? -5.139 0.561 -19.627 1.00 87.50 277 GLN A N 1
ATOM 2177 C CA . GLN A 1 277 ? -6.372 1.185 -20.122 1.00 87.50 277 GLN A CA 1
ATOM 2178 C C . GLN A 1 277 ? -7.002 2.075 -19.044 1.00 87.50 277 GLN A C 1
ATOM 2180 O O . GLN A 1 277 ? -7.343 3.229 -19.326 1.00 87.50 277 GLN A O 1
ATOM 2185 N N . ALA A 1 278 ? -7.057 1.590 -17.796 1.00 80.25 278 ALA A N 1
ATOM 2186 C CA . ALA A 1 278 ? -7.615 2.355 -16.683 1.00 80.25 278 ALA A CA 1
ATOM 2187 C C . ALA A 1 278 ? -6.773 3.600 -16.388 1.00 80.25 278 ALA A C 1
ATOM 2189 O O . ALA A 1 278 ? -7.314 4.669 -16.094 1.00 80.25 278 ALA A O 1
ATOM 2190 N N . ALA A 1 279 ? -5.450 3.480 -16.518 1.00 81.50 279 ALA A N 1
ATOM 2191 C CA . ALA A 1 279 ? -4.509 4.562 -16.282 1.00 81.50 279 ALA A CA 1
ATOM 2192 C C . ALA A 1 279 ? -4.580 5.690 -17.325 1.00 81.50 279 ALA A C 1
ATOM 2194 O O . ALA A 1 279 ? -4.458 6.853 -16.940 1.00 81.50 279 ALA A O 1
ATOM 2195 N N . PHE A 1 280 ? -4.783 5.378 -18.611 1.00 81.62 280 PHE A N 1
ATOM 2196 C CA . PHE A 1 280 ? -4.631 6.360 -19.700 1.00 81.62 280 PHE A CA 1
ATOM 2197 C C . PHE A 1 280 ? -5.901 6.700 -20.477 1.00 81.62 280 PHE A C 1
ATOM 2199 O O . PHE A 1 280 ? -5.973 7.772 -21.074 1.00 81.62 280 PHE A O 1
ATOM 2206 N N . ARG A 1 281 ? -6.887 5.803 -20.509 1.00 75.25 281 ARG A N 1
ATOM 2207 C CA . ARG A 1 281 ? -8.080 5.950 -21.360 1.00 75.25 281 ARG A CA 1
ATOM 2208 C C . ARG A 1 281 ? -9.372 6.105 -20.569 1.00 75.25 281 ARG A C 1
ATOM 2210 O O . ARG A 1 281 ? -10.412 6.347 -21.158 1.00 75.25 281 ARG A O 1
ATOM 2217 N N . GLN A 1 282 ? -9.309 5.974 -19.240 1.00 70.56 282 GLN A N 1
ATOM 2218 C CA . GLN A 1 282 ? -10.491 5.787 -18.385 1.00 70.56 282 GLN A CA 1
ATOM 2219 C C . GLN A 1 282 ? -11.363 4.589 -18.817 1.00 70.56 282 GLN A C 1
ATOM 2221 O O . GLN A 1 282 ? -12.531 4.490 -18.450 1.00 70.56 282 GLN A O 1
ATOM 2226 N N . GLU A 1 283 ? -10.767 3.658 -19.559 1.00 63.94 283 GLU A N 1
ATOM 2227 C CA . GLU A 1 283 ? -11.361 2.409 -20.031 1.00 63.94 283 GLU A CA 1
ATOM 2228 C C . GLU A 1 283 ? -10.765 1.245 -19.229 1.00 63.94 283 GLU A C 1
ATOM 2230 O O . GLU A 1 283 ? -9.755 1.411 -18.562 1.00 63.94 283 GLU A O 1
ATOM 2235 N N . GLY A 1 284 ? -11.350 0.052 -19.268 1.00 61.41 284 GLY A N 1
ATOM 2236 C CA . GLY A 1 284 ? -10.770 -1.129 -18.616 1.00 61.41 284 GLY A CA 1
ATOM 2237 C C . GLY A 1 284 ? -11.552 -1.636 -17.403 1.00 61.41 284 GLY A C 1
ATOM 2238 O O . GLY A 1 284 ? -12.273 -0.913 -16.704 1.00 61.41 284 GLY A O 1
ATOM 2239 N N . SER A 1 285 ? -11.438 -2.944 -17.175 1.00 70.56 285 SER A N 1
ATOM 2240 C CA . SER A 1 285 ? -12.229 -3.662 -16.177 1.00 70.56 285 SER A CA 1
ATOM 2241 C C . SER A 1 285 ? -11.637 -3.479 -14.781 1.00 70.56 285 SER A C 1
ATOM 2243 O O . SER A 1 285 ? -10.643 -4.108 -14.415 1.00 70.56 285 SER A O 1
ATOM 2245 N N . ARG A 1 286 ? -12.273 -2.628 -13.960 1.00 65.00 286 ARG A N 1
ATOM 2246 C CA . ARG A 1 286 ? -11.909 -2.490 -12.539 1.00 65.00 286 ARG A CA 1
ATOM 2247 C C . ARG A 1 286 ? -12.172 -3.782 -11.777 1.00 65.00 286 ARG A C 1
ATOM 2249 O O . ARG A 1 286 ? -11.446 -4.072 -10.831 1.00 65.00 286 ARG A O 1
ATOM 2256 N N . LYS A 1 287 ? -13.163 -4.551 -12.230 1.00 62.88 287 LYS A N 1
ATOM 2257 C CA . LYS A 1 287 ? -13.475 -5.886 -11.729 1.00 62.88 287 LYS A CA 1
ATOM 2258 C C . LYS A 1 287 ? -12.318 -6.861 -11.947 1.00 62.88 287 LYS A C 1
ATOM 2260 O O . LYS A 1 287 ? -11.850 -7.428 -10.971 1.00 62.88 287 LYS A O 1
ATOM 2265 N N . ALA A 1 288 ? -11.787 -6.957 -13.167 1.00 68.69 288 ALA A N 1
ATOM 2266 C CA . ALA A 1 288 ? -10.671 -7.859 -13.470 1.00 68.69 288 ALA A CA 1
ATOM 2267 C C . ALA A 1 288 ? -9.403 -7.500 -12.675 1.00 68.69 288 ALA A C 1
ATOM 2269 O O . ALA A 1 288 ? -8.733 -8.376 -12.140 1.00 68.69 288 ALA A O 1
ATOM 2270 N N . MET A 1 289 ? -9.103 -6.202 -12.526 1.00 65.00 289 MET A N 1
ATOM 2271 C CA . MET A 1 289 ? -7.986 -5.753 -11.681 1.00 65.00 289 MET A CA 1
ATOM 2272 C C . MET A 1 289 ? -8.171 -6.153 -10.213 1.00 65.00 289 MET A C 1
ATOM 2274 O O . MET A 1 289 ? -7.201 -6.493 -9.541 1.00 65.00 289 MET A O 1
ATOM 2278 N N . HIS A 1 290 ? -9.407 -6.095 -9.713 1.00 64.81 290 HIS A N 1
ATOM 2279 C CA . HIS A 1 290 ? -9.723 -6.482 -8.345 1.00 64.81 290 HIS A CA 1
ATOM 2280 C C . HIS A 1 290 ? -9.636 -7.999 -8.142 1.00 64.81 290 HIS A C 1
ATOM 2282 O O . HIS A 1 290 ? -9.038 -8.445 -7.172 1.00 64.81 290 HIS A O 1
ATOM 2288 N N . GLU A 1 291 ? -10.182 -8.789 -9.067 1.00 66.06 291 GLU A N 1
ATOM 2289 C CA . GLU A 1 291 ? -10.095 -10.255 -9.044 1.00 66.06 291 GLU A CA 1
ATOM 2290 C C . GLU A 1 291 ? -8.638 -10.727 -9.093 1.00 66.06 291 GLU A C 1
ATOM 2292 O O . GLU A 1 291 ? -8.244 -11.579 -8.302 1.00 66.06 291 GLU A O 1
ATOM 2297 N N . ALA A 1 292 ? -7.808 -10.109 -9.939 1.00 70.44 292 ALA A N 1
ATOM 2298 C CA . ALA A 1 292 ? -6.379 -10.405 -10.002 1.00 70.44 292 ALA A CA 1
ATOM 2299 C C . ALA A 1 292 ? -5.639 -10.032 -8.703 1.00 70.44 292 ALA A C 1
ATOM 2301 O O . ALA A 1 292 ? -4.785 -10.792 -8.245 1.00 70.44 292 ALA A O 1
ATOM 2302 N N . ALA A 1 293 ? -5.983 -8.899 -8.076 1.00 63.91 293 ALA A N 1
ATOM 2303 C CA . ALA A 1 293 ? -5.440 -8.511 -6.770 1.00 63.91 293 ALA A CA 1
ATOM 2304 C C . ALA A 1 293 ? -5.929 -9.422 -5.624 1.00 63.91 293 ALA A C 1
ATOM 2306 O O . ALA A 1 293 ? -5.223 -9.617 -4.643 1.00 63.91 293 ALA A O 1
ATOM 2307 N N . GLY A 1 294 ? -7.109 -10.027 -5.767 1.00 62.41 294 GLY A N 1
ATOM 2308 C CA . GLY A 1 294 ? -7.630 -11.067 -4.880 1.00 62.41 294 GLY A CA 1
ATOM 2309 C C . GLY A 1 294 ? -7.153 -12.483 -5.229 1.00 62.41 294 GLY A C 1
ATOM 2310 O O . GLY A 1 294 ? -7.643 -13.448 -4.643 1.00 62.41 294 GLY A O 1
ATOM 2311 N N . GLY A 1 295 ? -6.238 -12.647 -6.186 1.00 69.81 295 GLY A N 1
ATOM 2312 C CA . GLY A 1 295 ? -5.705 -13.947 -6.584 1.00 69.81 295 GLY A CA 1
ATOM 2313 C C . GLY A 1 295 ? -4.673 -14.500 -5.597 1.00 69.81 295 GLY A C 1
ATOM 2314 O O . GLY A 1 295 ? -3.991 -13.757 -4.890 1.00 69.81 295 GLY A O 1
ATOM 2315 N N . GLU A 1 296 ? -4.502 -15.825 -5.582 1.00 71.38 296 GLU A N 1
ATOM 2316 C CA . GLU A 1 296 ? -3.534 -16.500 -4.703 1.00 71.38 296 GLU A CA 1
ATOM 2317 C C . GLU A 1 296 ? -2.089 -16.030 -4.947 1.00 71.38 296 GLU A C 1
ATOM 2319 O O . GLU A 1 296 ? -1.345 -15.784 -4.000 1.00 71.38 296 GLU A O 1
ATOM 2324 N N . ALA A 1 297 ? -1.700 -15.840 -6.213 1.00 78.12 297 ALA A N 1
ATOM 2325 C CA . ALA A 1 297 ? -0.359 -15.379 -6.570 1.00 78.12 297 ALA A CA 1
ATOM 2326 C C . ALA A 1 297 ? -0.049 -13.972 -6.031 1.00 78.12 297 ALA A C 1
ATOM 2328 O O . ALA A 1 297 ? 1.067 -13.731 -5.576 1.00 78.12 297 ALA A O 1
ATOM 2329 N N . TYR A 1 298 ? -1.029 -13.061 -6.056 1.00 83.69 298 TYR A N 1
ATOM 2330 C CA . TYR A 1 298 ? -0.892 -11.711 -5.505 1.00 83.69 298 TYR A CA 1
ATOM 2331 C C . TYR A 1 298 ? -0.725 -11.773 -3.983 1.00 83.69 298 TYR A C 1
ATOM 2333 O O . TYR A 1 298 ? 0.279 -11.293 -3.459 1.00 83.69 298 TYR A O 1
ATOM 2341 N N . ARG A 1 299 ? -1.657 -12.444 -3.287 1.00 72.50 299 ARG A N 1
ATOM 2342 C CA . ARG A 1 299 ? -1.627 -12.579 -1.821 1.00 72.50 299 ARG A CA 1
ATOM 2343 C C . ARG A 1 299 ? -0.347 -13.233 -1.310 1.00 72.50 299 ARG A C 1
ATOM 2345 O O . ARG A 1 299 ? 0.166 -12.825 -0.278 1.00 72.50 299 ARG A O 1
ATOM 2352 N N . ARG A 1 300 ? 0.193 -14.225 -2.028 1.00 72.62 300 ARG A N 1
ATOM 2353 C CA . ARG A 1 300 ? 1.441 -14.898 -1.634 1.00 72.62 300 ARG A CA 1
ATOM 2354 C C . ARG A 1 300 ? 2.638 -13.948 -1.641 1.00 72.62 300 ARG A C 1
ATOM 2356 O O . ARG A 1 300 ? 3.447 -13.991 -0.721 1.00 72.62 300 ARG A O 1
ATOM 2363 N N . ILE A 1 301 ? 2.765 -13.115 -2.675 1.00 78.19 301 ILE A N 1
ATOM 2364 C CA . ILE A 1 301 ? 3.861 -12.138 -2.776 1.00 78.19 301 ILE A CA 1
ATOM 2365 C C . ILE A 1 301 ? 3.708 -11.073 -1.693 1.00 78.19 301 ILE A C 1
ATOM 2367 O O . ILE A 1 301 ? 4.677 -10.724 -1.026 1.00 78.19 301 ILE A O 1
ATOM 2371 N N . ASP A 1 302 ? 2.485 -10.586 -1.513 1.00 73.81 302 ASP A N 1
ATOM 2372 C CA . ASP A 1 302 ? 2.163 -9.567 -0.526 1.00 73.81 302 ASP A CA 1
ATOM 2373 C C . ASP A 1 302 ? 2.460 -10.029 0.912 1.00 73.81 302 ASP A C 1
ATOM 2375 O O . ASP A 1 302 ? 3.242 -9.391 1.618 1.00 73.81 302 ASP A O 1
ATOM 2379 N N . ALA A 1 303 ? 1.971 -11.215 1.289 1.00 65.88 303 ALA A N 1
ATOM 2380 C CA . ALA A 1 303 ? 2.230 -11.820 2.593 1.00 65.88 303 ALA A CA 1
ATOM 2381 C C . ALA A 1 303 ? 3.725 -12.097 2.833 1.00 65.88 303 ALA A C 1
ATOM 2383 O O . ALA A 1 303 ? 4.219 -11.907 3.943 1.00 65.88 303 ALA A O 1
ATOM 2384 N N . ALA A 1 304 ? 4.469 -12.516 1.802 1.00 72.06 304 ALA A N 1
ATOM 2385 C CA . ALA A 1 304 ? 5.910 -12.739 1.917 1.00 72.06 304 ALA A CA 1
ATOM 2386 C C . ALA A 1 304 ? 6.678 -11.434 2.186 1.00 72.06 304 ALA A C 1
ATOM 2388 O O . ALA A 1 304 ? 7.561 -11.404 3.042 1.00 72.06 304 ALA A O 1
ATOM 2389 N N . ILE A 1 305 ? 6.332 -10.347 1.488 1.00 79.81 305 ILE A N 1
ATOM 2390 C CA . ILE A 1 305 ? 6.933 -9.023 1.711 1.00 79.81 305 ILE A CA 1
ATOM 2391 C C . ILE A 1 305 ? 6.577 -8.501 3.106 1.00 79.81 305 ILE A C 1
ATOM 2393 O O . ILE A 1 305 ? 7.437 -7.935 3.779 1.00 79.81 305 ILE A O 1
ATOM 2397 N N . GLU A 1 306 ? 5.336 -8.691 3.553 1.00 74.06 306 GLU A N 1
ATOM 2398 C CA . GLU A 1 306 ? 4.894 -8.273 4.884 1.00 74.06 306 GLU A CA 1
ATOM 2399 C C . GLU A 1 306 ? 5.619 -9.031 6.003 1.00 74.06 306 GLU A C 1
ATOM 2401 O O . GLU A 1 306 ? 6.104 -8.406 6.948 1.00 74.06 306 GLU A O 1
ATOM 2406 N N . LEU A 1 307 ? 5.773 -10.352 5.872 1.00 66.31 307 LEU A N 1
ATOM 2407 C CA . LEU A 1 307 ? 6.534 -11.161 6.824 1.00 66.31 307 LEU A CA 1
ATOM 2408 C C . LEU A 1 307 ? 7.978 -10.655 6.948 1.00 66.31 307 LEU A C 1
ATOM 2410 O O . LEU A 1 307 ? 8.483 -10.472 8.055 1.00 66.31 307 LEU A O 1
ATOM 2414 N N . LEU A 1 308 ? 8.614 -10.358 5.812 1.00 72.94 308 LEU A N 1
ATOM 2415 C CA . LEU A 1 308 ? 9.970 -9.809 5.764 1.00 72.94 308 LEU A CA 1
ATOM 2416 C C . LEU A 1 308 ? 10.052 -8.368 6.280 1.00 72.94 308 LEU A C 1
ATOM 2418 O O . LEU A 1 308 ? 11.084 -7.969 6.807 1.00 72.94 308 LEU A O 1
ATOM 2422 N N . ALA A 1 309 ? 8.979 -7.582 6.172 1.00 71.38 309 ALA A N 1
ATOM 2423 C CA . ALA A 1 309 ? 8.902 -6.238 6.744 1.00 71.38 309 ALA A CA 1
ATOM 2424 C C . ALA A 1 309 ? 8.831 -6.254 8.282 1.00 71.38 309 ALA A C 1
ATOM 2426 O O . ALA A 1 309 ? 9.189 -5.256 8.915 1.00 71.38 309 ALA A O 1
ATOM 2427 N N . GLY A 1 310 ? 8.451 -7.391 8.873 1.00 61.88 310 GLY A N 1
ATOM 2428 C CA . GLY A 1 310 ? 8.170 -7.563 10.294 1.00 61.88 310 GLY A CA 1
ATOM 2429 C C . GLY A 1 310 ? 6.686 -7.328 10.572 1.00 61.88 310 GLY A C 1
ATOM 2430 O O . GLY A 1 310 ? 6.172 -6.219 10.378 1.00 61.88 310 GLY A O 1
ATOM 2431 N N . VAL A 1 311 ? 5.997 -8.389 11.003 1.00 53.44 311 VAL A N 1
ATOM 2432 C CA . VAL A 1 311 ? 4.557 -8.371 11.291 1.00 53.44 311 VAL A CA 1
ATOM 2433 C C . VAL A 1 311 ? 4.319 -7.575 12.566 1.00 53.44 311 VAL A C 1
ATOM 2435 O O . VAL A 1 311 ? 4.497 -8.077 13.669 1.00 53.44 311 VAL A O 1
ATOM 2438 N N . VAL A 1 312 ? 3.894 -6.325 12.407 1.00 50.25 312 V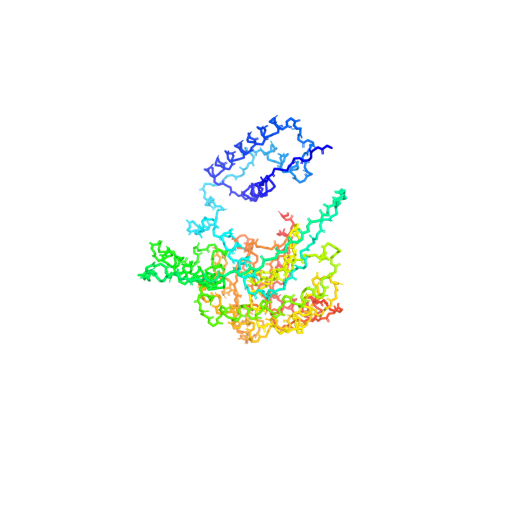AL A N 1
ATOM 2439 C CA . VAL A 1 312 ? 3.480 -5.481 13.528 1.00 50.25 312 VAL A CA 1
ATOM 2440 C C . VAL A 1 312 ? 1.970 -5.589 13.654 1.00 50.25 312 VAL A C 1
ATOM 2442 O O . VAL A 1 312 ? 1.230 -4.959 12.891 1.00 50.25 312 VAL A O 1
ATOM 2445 N N . ALA A 1 313 ? 1.505 -6.364 14.627 1.00 48.09 313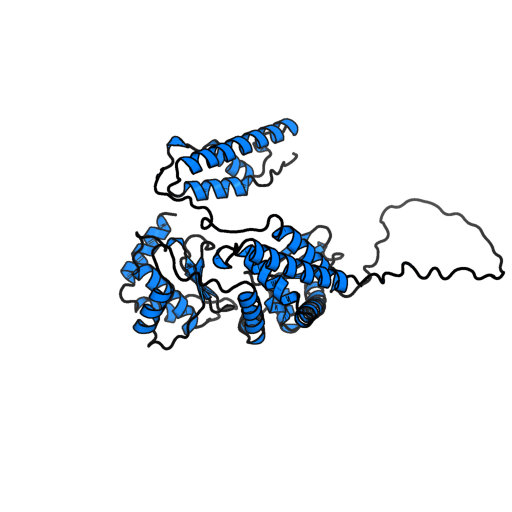 ALA A N 1
ATOM 2446 C CA . ALA A 1 313 ? 0.106 -6.368 15.022 1.00 48.09 313 ALA A CA 1
ATOM 2447 C C . ALA A 1 313 ? -0.242 -5.024 15.693 1.00 48.09 313 ALA A C 1
ATOM 2449 O O . ALA A 1 313 ? -0.184 -4.885 16.910 1.00 48.09 313 ALA A O 1
ATOM 2450 N N . GLN A 1 314 ? -0.619 -4.007 14.910 1.00 55.44 314 GLN A N 1
ATOM 2451 C CA . GLN A 1 314 ? -1.152 -2.736 15.432 1.00 55.44 314 GLN A CA 1
ATOM 2452 C C . GLN A 1 314 ? -2.631 -2.877 15.830 1.00 55.44 314 GLN A C 1
ATOM 2454 O O . GLN A 1 314 ? -3.467 -2.065 15.431 1.00 55.44 314 GLN A O 1
ATOM 2459 N N . MET A 1 315 ? -2.961 -3.944 16.565 1.00 60.00 315 MET A N 1
ATOM 2460 C CA . MET A 1 315 ? -4.332 -4.252 16.986 1.00 60.00 315 MET A CA 1
ATOM 2461 C C . MET A 1 315 ? -4.703 -3.501 18.268 1.00 60.00 315 MET A C 1
ATOM 2463 O O . MET A 1 315 ? -5.835 -3.045 18.414 1.00 60.00 315 MET A O 1
ATOM 2467 N N . ARG A 1 316 ? -3.736 -3.298 19.170 1.00 63.66 316 ARG A N 1
ATOM 2468 C CA . ARG A 1 316 ? -3.943 -2.591 20.434 1.00 63.66 316 ARG A CA 1
ATOM 2469 C C . ARG A 1 316 ? -3.661 -1.098 20.277 1.00 63.66 316 ARG A C 1
ATOM 2471 O O . ARG A 1 316 ? -2.544 -0.706 19.947 1.00 63.66 316 ARG A O 1
ATOM 2478 N N . GLY A 1 317 ? -4.695 -0.296 20.485 1.00 59.75 317 GLY A N 1
ATOM 2479 C CA . GLY A 1 317 ? -4.614 1.149 20.646 1.00 59.75 317 GLY A CA 1
ATOM 2480 C C . GLY A 1 317 ? -4.326 1.537 22.099 1.00 59.75 317 GLY A C 1
ATOM 2481 O O . GLY A 1 317 ? -4.173 0.674 22.966 1.00 59.75 317 GLY A O 1
ATOM 2482 N N . LEU A 1 318 ? -4.251 2.837 22.374 1.00 61.88 318 LEU A N 1
ATOM 2483 C CA . LEU A 1 318 ? -4.092 3.397 23.717 1.00 61.88 318 LEU A CA 1
ATOM 2484 C C . LEU A 1 318 ? -5.297 3.098 24.614 1.00 61.88 318 LEU A C 1
ATOM 2486 O O . LEU A 1 318 ? -5.127 2.863 25.810 1.00 61.88 318 LEU A O 1
ATOM 2490 N N . HIS A 1 319 ? -6.501 3.087 24.042 1.00 68.44 319 HIS A N 1
ATOM 2491 C CA . HIS A 1 319 ? -7.751 2.928 24.784 1.00 68.44 319 HIS A CA 1
ATOM 2492 C C . HIS A 1 319 ? -8.571 1.727 24.319 1.00 68.44 319 HIS A C 1
ATOM 2494 O O . HIS A 1 319 ? -9.302 1.145 25.120 1.00 68.44 319 HIS A O 1
ATOM 2500 N N . HIS A 1 320 ? -8.443 1.333 23.049 1.00 77.56 320 HIS A N 1
ATOM 2501 C CA . HIS A 1 320 ? -9.244 0.258 22.463 1.00 77.56 320 HIS A CA 1
ATOM 2502 C C . HIS A 1 320 ? -8.380 -0.841 21.854 1.00 77.56 320 HIS A C 1
ATOM 2504 O O . HIS A 1 320 ? -7.338 -0.583 21.259 1.00 77.56 320 HIS A O 1
ATOM 2510 N N . ASP A 1 321 ? -8.846 -2.084 21.948 1.00 77.81 321 ASP A N 1
ATOM 2511 C CA . ASP A 1 321 ? -8.183 -3.249 21.362 1.00 77.81 321 ASP A CA 1
ATOM 2512 C C . ASP A 1 321 ? -9.035 -3.816 20.219 1.00 77.81 321 ASP A C 1
ATOM 2514 O O . ASP A 1 321 ? -10.153 -4.295 20.437 1.00 77.81 321 ASP A O 1
ATOM 2518 N N . LEU A 1 322 ? -8.519 -3.738 18.988 1.00 81.06 322 LEU A N 1
ATOM 2519 C CA . LEU A 1 322 ? -9.199 -4.242 17.795 1.00 81.06 322 LEU A CA 1
ATOM 2520 C C . LEU A 1 322 ? -9.323 -5.763 17.800 1.00 81.06 322 LEU A C 1
ATOM 2522 O O . LEU A 1 322 ? -10.276 -6.267 17.215 1.00 81.06 322 LEU A O 1
ATOM 2526 N N . ALA A 1 323 ? -8.409 -6.483 18.457 1.00 71.00 323 ALA A N 1
ATOM 2527 C CA . ALA A 1 323 ? -8.513 -7.932 18.584 1.00 71.00 323 ALA A CA 1
ATOM 2528 C C . ALA A 1 323 ? -9.717 -8.293 19.462 1.00 71.00 323 ALA A C 1
ATOM 2530 O O . ALA A 1 323 ? -10.605 -9.023 19.034 1.00 71.00 323 ALA A O 1
ATOM 2531 N N . ALA A 1 324 ? -9.829 -7.652 20.628 1.00 74.94 324 ALA A N 1
ATOM 2532 C CA . ALA A 1 324 ? -10.979 -7.841 21.508 1.00 74.94 324 ALA A CA 1
ATOM 2533 C C . ALA A 1 324 ? -12.300 -7.389 20.855 1.00 74.94 324 ALA A C 1
ATOM 2535 O O . ALA A 1 324 ? -13.353 -7.973 21.103 1.00 74.94 324 ALA A O 1
ATOM 2536 N N . SER A 1 325 ? -12.258 -6.334 20.035 1.00 90.44 325 SER A N 1
ATOM 2537 C CA . SER A 1 325 ? -13.407 -5.879 19.245 1.00 90.44 325 SER A CA 1
ATOM 2538 C C . SER A 1 325 ? -13.828 -6.915 18.200 1.00 90.44 325 SER A C 1
ATOM 2540 O O . SER A 1 325 ? -15.009 -7.248 18.109 1.00 90.44 325 SER A O 1
ATOM 2542 N N . PHE A 1 326 ? -12.867 -7.474 17.458 1.00 86.38 326 PHE A N 1
ATOM 2543 C CA . PHE A 1 326 ? -13.112 -8.549 16.501 1.00 86.38 326 PHE A CA 1
ATOM 2544 C C . PHE A 1 326 ? -13.757 -9.762 17.171 1.00 86.38 326 PHE A C 1
ATOM 2546 O O . PHE A 1 326 ? -14.779 -10.225 16.673 1.00 86.38 326 PHE A O 1
ATOM 2553 N N . ASP A 1 327 ? -13.231 -10.223 18.308 1.00 75.81 327 ASP A N 1
ATOM 2554 C CA . ASP A 1 327 ? -13.772 -11.385 19.024 1.00 75.81 327 ASP A CA 1
ATOM 2555 C C . ASP A 1 327 ? -15.238 -11.184 19.419 1.00 75.81 327 ASP A C 1
ATOM 2557 O O . ASP A 1 327 ? -16.092 -12.012 19.092 1.00 75.81 327 ASP A O 1
ATOM 2561 N N . ARG A 1 328 ? -15.563 -10.038 20.041 1.00 89.06 328 ARG A N 1
ATOM 2562 C CA . ARG A 1 328 ? -16.950 -9.695 20.407 1.00 89.06 328 ARG A CA 1
ATOM 2563 C C . ARG A 1 328 ? -17.870 -9.686 19.191 1.00 89.06 328 ARG A C 1
ATOM 2565 O O . ARG A 1 328 ? -18.970 -10.228 19.237 1.00 89.06 328 ARG A O 1
ATOM 2572 N N . VAL A 1 329 ? -17.428 -9.057 18.106 1.00 93.25 329 VAL A N 1
ATOM 2573 C CA . VAL A 1 329 ? -18.230 -8.895 16.891 1.00 93.25 329 VAL A CA 1
ATOM 2574 C C . VAL A 1 329 ? -18.416 -10.224 16.153 1.00 93.25 329 VAL A C 1
ATOM 2576 O O . VAL A 1 329 ? -19.518 -10.510 15.685 1.00 93.25 329 VAL A O 1
ATOM 2579 N N . ASN A 1 330 ? -17.366 -11.038 16.045 1.00 85.06 330 ASN A N 1
ATOM 2580 C CA . ASN A 1 330 ? -17.410 -12.339 15.382 1.00 85.06 330 ASN A CA 1
ATOM 2581 C C . ASN A 1 330 ? -18.365 -13.293 16.110 1.00 85.06 330 ASN A C 1
ATOM 2583 O O . ASN A 1 330 ? -19.205 -13.926 15.469 1.00 85.06 330 ASN A O 1
ATOM 2587 N N . ALA A 1 331 ? -18.298 -13.318 17.444 1.00 79.12 331 ALA A N 1
ATOM 2588 C CA . ALA A 1 331 ? -19.215 -14.091 18.272 1.00 79.12 331 ALA A CA 1
ATOM 2589 C C . ALA A 1 331 ? -20.667 -13.597 18.150 1.00 79.12 331 ALA A C 1
ATOM 2591 O O . ALA A 1 331 ? -21.574 -14.396 17.941 1.00 79.12 331 ALA A O 1
ATOM 2592 N N . ALA A 1 332 ? -20.898 -12.282 18.226 1.00 88.19 332 ALA A N 1
ATOM 2593 C CA . ALA A 1 332 ? -22.252 -11.726 18.271 1.00 88.19 332 ALA A CA 1
ATOM 2594 C C . ALA A 1 332 ? -22.993 -11.716 16.920 1.00 88.19 332 ALA A C 1
ATOM 2596 O O . ALA A 1 332 ? -24.221 -11.775 16.905 1.00 88.19 332 ALA A O 1
ATOM 2597 N N . TYR A 1 333 ? -22.285 -11.604 15.788 1.00 90.81 333 TYR A N 1
ATOM 2598 C CA . TYR A 1 333 ? -22.926 -11.321 14.491 1.00 90.81 333 TYR A CA 1
ATOM 2599 C C . TYR A 1 333 ? -22.571 -12.284 13.351 1.00 90.81 333 TYR A C 1
ATOM 2601 O O . TYR A 1 333 ? -23.181 -12.197 12.273 1.00 90.81 333 TYR A O 1
ATOM 2609 N N . PHE A 1 334 ? -21.595 -13.172 13.562 1.00 84.19 334 PHE A N 1
ATOM 2610 C CA . PHE A 1 334 ? -21.085 -14.072 12.525 1.00 84.19 334 PHE A CA 1
ATOM 2611 C C . PHE A 1 334 ? -20.951 -15.538 12.967 1.00 84.19 334 PHE A C 1
ATOM 2613 O O . PHE A 1 334 ? -20.424 -16.343 12.194 1.00 84.19 334 PHE A O 1
ATOM 2620 N N . ASP A 1 335 ? -21.454 -15.893 14.153 1.00 82.12 335 ASP A N 1
ATOM 2621 C CA . ASP A 1 335 ? -21.403 -17.248 14.723 1.00 82.12 335 ASP A CA 1
ATOM 2622 C C . ASP A 1 335 ? -19.971 -17.808 14.802 1.00 82.12 335 ASP A C 1
ATOM 2624 O O . ASP A 1 335 ? -19.735 -18.981 14.520 1.00 82.12 335 ASP A O 1
ATOM 2628 N N . GLU A 1 336 ? -18.992 -16.940 15.082 1.00 75.06 336 GLU A N 1
ATOM 2629 C CA . GLU A 1 336 ? -17.556 -17.271 15.130 1.00 75.06 336 GLU A CA 1
ATOM 2630 C C . GLU A 1 336 ? -16.971 -17.823 13.812 1.00 75.06 336 GLU A C 1
ATOM 2632 O O . GLU A 1 336 ? -15.838 -18.302 13.767 1.00 75.06 336 GLU A O 1
ATOM 2637 N N . ARG A 1 337 ? -17.703 -17.728 12.694 1.00 80.62 337 ARG A N 1
ATOM 2638 C CA . ARG A 1 337 ? -17.297 -18.339 11.416 1.00 80.62 337 ARG A CA 1
ATOM 2639 C C . ARG A 1 337 ? -16.211 -17.566 10.673 1.00 80.62 337 ARG A C 1
ATOM 2641 O O . ARG A 1 337 ? -15.638 -18.101 9.722 1.00 80.62 337 ARG A O 1
ATOM 2648 N N . LEU A 1 338 ? -15.955 -16.301 11.020 1.00 70.62 338 LEU A N 1
ATOM 2649 C CA . LEU A 1 338 ? -14.948 -15.507 10.319 1.00 70.62 338 LEU A CA 1
ATOM 2650 C C . LEU A 1 338 ? -13.543 -15.854 10.812 1.00 70.62 338 LEU A C 1
ATOM 2652 O O . LEU A 1 338 ? -13.251 -15.783 12.002 1.00 70.62 338 LEU A O 1
ATOM 2656 N N . SER A 1 339 ? -12.643 -16.152 9.873 1.00 70.94 339 SER A N 1
ATOM 2657 C CA . SER A 1 339 ? -11.208 -16.231 10.157 1.00 70.94 339 SER A CA 1
ATOM 2658 C C . SER A 1 339 ? -10.638 -14.846 10.468 1.00 70.94 339 SER A C 1
ATOM 2660 O O . SER A 1 339 ? -11.172 -13.846 9.992 1.00 70.94 339 SER A O 1
ATOM 2662 N N . TRP A 1 340 ? -9.543 -14.778 11.222 1.00 66.50 340 TRP A N 1
ATOM 2663 C CA . TRP A 1 340 ? -8.892 -13.520 11.592 1.00 66.50 340 TRP A CA 1
ATOM 2664 C C . TRP A 1 340 ? -8.375 -12.737 10.371 1.00 66.50 340 TRP A C 1
ATOM 2666 O O . TRP A 1 340 ? -7.451 -13.213 9.708 1.00 66.50 340 TRP A O 1
ATOM 2676 N N . PRO A 1 341 ? -8.924 -11.542 10.067 1.00 73.06 341 PRO A N 1
ATOM 2677 C CA . PRO A 1 341 ? -8.307 -10.618 9.124 1.00 73.06 341 PRO A CA 1
ATOM 2678 C C . PRO A 1 341 ? -7.165 -9.850 9.806 1.00 73.06 341 PRO A C 1
ATOM 2680 O O . PRO A 1 341 ? -7.069 -9.802 11.036 1.00 73.06 341 PRO A O 1
ATOM 2683 N N . ARG A 1 342 ? -6.331 -9.155 9.025 1.00 69.44 342 ARG A N 1
ATOM 2684 C CA . ARG A 1 342 ? -5.381 -8.196 9.604 1.00 69.44 342 ARG A CA 1
ATOM 2685 C C . ARG A 1 342 ? -6.152 -7.010 10.181 1.00 69.44 342 ARG A C 1
ATOM 2687 O O . ARG A 1 342 ? -6.963 -6.406 9.486 1.00 69.44 342 ARG A O 1
ATOM 2694 N N . LEU A 1 343 ? -5.877 -6.634 11.425 1.00 72.69 343 LEU A N 1
ATOM 2695 C CA . LEU A 1 343 ? -6.526 -5.509 12.104 1.00 72.69 343 LEU A CA 1
ATOM 2696 C C . LEU A 1 343 ? -5.500 -4.415 12.375 1.00 72.69 343 LEU A C 1
ATOM 2698 O O . LEU A 1 343 ? -4.438 -4.681 12.938 1.00 72.69 343 LEU A O 1
ATOM 2702 N N . VAL A 1 344 ? -5.791 -3.187 11.947 1.00 73.19 344 VAL A N 1
ATOM 2703 C CA . VAL A 1 344 ? -4.854 -2.069 12.110 1.00 73.19 344 VAL A CA 1
ATOM 2704 C C . VAL A 1 344 ? -5.554 -0.766 12.463 1.00 73.19 344 VAL A C 1
ATOM 2706 O O . VAL A 1 344 ? -6.530 -0.363 11.825 1.00 73.19 344 VAL A O 1
ATOM 2709 N N . TRP A 1 345 ? -4.977 -0.035 13.412 1.00 70.88 345 TRP A N 1
ATOM 2710 C CA . TRP A 1 345 ? -5.252 1.388 13.570 1.00 70.88 345 TRP A CA 1
ATOM 2711 C C . TRP A 1 345 ? -4.589 2.191 12.449 1.00 70.88 345 TRP A C 1
ATOM 2713 O O . TRP A 1 345 ? -3.429 1.983 12.097 1.00 70.88 345 TRP A O 1
ATOM 2723 N N . SER A 1 346 ? -5.314 3.139 11.858 1.00 62.75 346 SER A N 1
ATOM 2724 C CA . SER A 1 346 ? -4.800 3.959 10.761 1.00 62.75 346 SER A CA 1
ATOM 2725 C C . SER A 1 346 ? -5.154 5.432 10.922 1.00 62.75 346 SER A C 1
ATOM 2727 O O . SER A 1 346 ? -6.289 5.814 11.189 1.00 62.75 346 SER A O 1
ATOM 2729 N N . HIS A 1 347 ? -4.154 6.279 10.685 1.00 60.78 347 HIS A N 1
ATOM 2730 C CA . HIS A 1 347 ? -4.260 7.740 10.700 1.00 60.78 347 HIS A CA 1
ATOM 2731 C C . HIS A 1 347 ? -4.498 8.325 9.294 1.00 60.78 347 HIS A C 1
ATOM 2733 O O . HIS A 1 347 ? -4.601 9.536 9.117 1.00 60.78 347 HIS A O 1
ATOM 2739 N N . SER A 1 348 ? -4.552 7.474 8.260 1.00 48.31 348 SER A N 1
ATOM 2740 C CA . SER A 1 348 ? -4.484 7.883 6.844 1.00 48.31 348 SER A CA 1
ATOM 2741 C C . SER A 1 348 ? -5.849 8.056 6.165 1.00 48.31 348 SER A C 1
ATOM 2743 O O . SER A 1 348 ? -5.946 8.019 4.938 1.00 48.31 348 SER A O 1
ATOM 2745 N N . PHE A 1 349 ? -6.919 8.237 6.935 1.00 55.50 349 PHE A N 1
ATOM 2746 C CA . PHE A 1 349 ? -8.271 8.367 6.393 1.00 55.50 349 PHE A CA 1
ATOM 2747 C C . PHE A 1 349 ? -8.580 9.786 5.891 1.00 55.50 349 PHE A C 1
ATOM 2749 O O . PHE A 1 349 ? -8.161 10.783 6.477 1.00 55.50 349 PHE A O 1
ATOM 2756 N N . ALA A 1 350 ? -9.365 9.878 4.811 1.00 51.94 350 ALA A N 1
ATOM 2757 C CA . ALA A 1 350 ? -10.011 11.128 4.408 1.00 51.94 350 ALA A CA 1
ATOM 2758 C C . ALA A 1 350 ? -11.028 11.579 5.475 1.00 51.94 350 ALA A C 1
ATOM 2760 O O . ALA A 1 350 ? -11.542 10.755 6.237 1.00 51.94 350 ALA A O 1
ATOM 2761 N N . ALA A 1 351 ? -11.341 12.879 5.514 1.00 53.53 351 ALA A N 1
ATOM 2762 C CA . ALA A 1 351 ? -12.307 13.423 6.467 1.00 53.53 351 ALA A CA 1
ATOM 2763 C C . ALA A 1 351 ? -13.639 12.644 6.406 1.00 53.53 351 ALA A C 1
ATOM 2765 O O . ALA A 1 351 ? -14.167 12.401 5.321 1.00 53.53 351 ALA A O 1
ATOM 2766 N N . ARG A 1 352 ? -14.169 12.274 7.584 1.00 67.31 352 ARG A N 1
ATOM 2767 C CA . ARG A 1 352 ? -15.427 11.523 7.817 1.00 67.31 352 ARG A CA 1
ATOM 2768 C C . ARG A 1 352 ? -15.415 10.013 7.518 1.00 67.31 352 ARG A C 1
ATOM 2770 O O . ARG A 1 352 ? -16.462 9.385 7.649 1.00 67.31 352 ARG A O 1
ATOM 2777 N N . LYS A 1 353 ? -14.274 9.407 7.159 1.00 78.94 353 LYS A N 1
ATOM 2778 C CA . LYS A 1 353 ? -14.147 7.939 7.038 1.00 78.94 353 LYS A CA 1
ATOM 2779 C C . LYS A 1 353 ? -13.566 7.346 8.326 1.00 78.94 353 LYS A C 1
ATOM 2781 O O . LYS A 1 353 ? -12.484 7.752 8.747 1.00 78.94 353 LYS A O 1
ATOM 2786 N N . PHE A 1 354 ? -14.286 6.412 8.946 1.00 88.12 354 PHE A N 1
ATOM 2787 C CA . PHE A 1 354 ? -13.947 5.860 10.267 1.00 88.12 354 PHE A CA 1
ATOM 2788 C C . PHE A 1 354 ? -13.413 4.424 10.241 1.00 88.12 354 PHE A C 1
ATOM 2790 O O . PHE A 1 354 ? -12.755 4.019 11.191 1.00 88.12 354 PHE A O 1
ATOM 2797 N N . GLY A 1 355 ? -13.609 3.700 9.143 1.00 85.38 355 GLY A N 1
ATOM 2798 C CA . GLY A 1 355 ? -13.018 2.390 8.905 1.00 85.38 355 GLY A CA 1
ATOM 2799 C C . GLY A 1 355 ? -12.825 2.143 7.413 1.00 85.38 355 GLY A C 1
ATOM 2800 O O . GLY A 1 355 ? -13.279 2.937 6.577 1.00 85.38 355 GLY A O 1
ATOM 2801 N N . HIS A 1 356 ? -12.069 1.102 7.075 1.00 82.19 356 HIS A N 1
ATOM 2802 C CA . HIS A 1 356 ? -11.984 0.560 5.726 1.00 82.19 356 HIS A CA 1
ATOM 2803 C C . HIS A 1 356 ? -11.503 -0.887 5.731 1.00 82.19 356 HIS A C 1
ATOM 2805 O O . HIS A 1 356 ? -10.408 -1.165 6.212 1.00 82.19 356 HIS A O 1
ATOM 2811 N N . TYR A 1 357 ? -12.253 -1.762 5.078 1.00 81.62 357 TYR A N 1
ATOM 2812 C CA . TYR A 1 357 ? -11.786 -3.077 4.690 1.00 81.62 357 TYR A CA 1
ATOM 2813 C C . TYR A 1 357 ? -11.068 -3.031 3.338 1.00 81.62 357 TYR A C 1
ATOM 2815 O O . TYR A 1 357 ? -11.621 -2.590 2.324 1.00 81.62 357 TYR A O 1
ATOM 2823 N N . ASP A 1 358 ? -9.821 -3.485 3.334 1.00 67.31 358 ASP A N 1
ATOM 2824 C CA . ASP A 1 358 ? -8.994 -3.670 2.152 1.00 67.31 358 ASP A CA 1
ATOM 2825 C C . ASP A 1 358 ? -8.965 -5.148 1.762 1.00 67.31 358 ASP A C 1
ATOM 2827 O O . ASP A 1 358 ? -8.264 -5.964 2.361 1.00 67.31 358 ASP A O 1
ATOM 2831 N N . HIS A 1 359 ? -9.729 -5.465 0.719 1.00 65.38 359 HIS A N 1
ATOM 2832 C CA . HIS A 1 359 ? -9.870 -6.814 0.181 1.00 65.38 359 HIS A CA 1
ATOM 2833 C C . HIS A 1 359 ? -8.565 -7.398 -0.376 1.00 65.38 359 HIS A C 1
ATOM 2835 O O . HIS A 1 359 ? -8.422 -8.618 -0.402 1.00 65.38 359 HIS A O 1
ATOM 2841 N N . ALA A 1 360 ? -7.628 -6.567 -0.852 1.00 51.12 360 ALA A N 1
ATOM 2842 C CA . ALA A 1 360 ? -6.395 -7.077 -1.454 1.00 51.12 360 ALA A CA 1
ATOM 2843 C C . ALA A 1 360 ? -5.459 -7.685 -0.397 1.00 51.12 360 ALA A C 1
ATOM 2845 O O . ALA A 1 360 ? -4.756 -8.649 -0.688 1.00 51.12 360 ALA A O 1
ATOM 2846 N N . HIS A 1 361 ? -5.508 -7.153 0.827 1.00 57.75 361 HIS A N 1
ATOM 2847 C CA . HIS A 1 361 ? -4.613 -7.509 1.932 1.00 57.75 361 HIS A CA 1
ATOM 2848 C C . HIS A 1 361 ? -5.371 -8.135 3.124 1.00 57.75 361 HIS A C 1
ATOM 2850 O O . HIS A 1 361 ? -4.842 -8.153 4.231 1.00 57.75 361 HIS A O 1
ATOM 2856 N N . ASP A 1 362 ? -6.637 -8.542 2.937 1.00 67.12 362 ASP A N 1
ATOM 2857 C CA . ASP A 1 362 ? -7.576 -8.975 3.996 1.00 67.12 362 ASP A CA 1
ATOM 2858 C C . ASP A 1 362 ? -7.444 -8.145 5.289 1.00 67.12 362 ASP A C 1
ATOM 2860 O O . ASP A 1 362 ? -7.269 -8.677 6.384 1.00 67.12 362 ASP A O 1
ATOM 2864 N N . THR A 1 363 ? -7.442 -6.813 5.152 1.00 74.56 363 THR A N 1
ATOM 2865 C CA . THR A 1 363 ? -7.133 -5.898 6.259 1.00 74.56 363 THR A CA 1
ATOM 2866 C C . THR A 1 363 ? -8.335 -5.041 6.631 1.00 74.56 363 THR A C 1
ATOM 2868 O O . THR A 1 363 ? -8.788 -4.220 5.839 1.00 74.56 363 THR A O 1
ATOM 2871 N N . VAL A 1 364 ? -8.787 -5.140 7.877 1.00 83.31 364 VAL A N 1
ATOM 2872 C CA . VAL A 1 364 ? -9.698 -4.186 8.512 1.00 83.31 364 VAL A CA 1
ATOM 2873 C C . VAL A 1 364 ? -8.878 -3.048 9.123 1.00 83.31 364 VAL A C 1
ATOM 2875 O O . VAL A 1 364 ? -8.110 -3.229 10.068 1.00 83.31 364 VAL A O 1
ATOM 2878 N N . MET A 1 365 ? -9.036 -1.849 8.571 1.00 81.44 365 MET A N 1
ATOM 2879 C CA . MET A 1 365 ? -8.422 -0.630 9.087 1.00 81.44 365 MET A CA 1
ATOM 2880 C C . MET A 1 365 ? -9.456 0.169 9.870 1.00 81.44 365 MET A C 1
ATOM 2882 O O . MET A 1 365 ? -10.505 0.508 9.324 1.00 81.44 365 MET A O 1
ATOM 2886 N N . VAL A 1 366 ? -9.137 0.560 11.098 1.00 83.94 366 VAL A N 1
ATOM 2887 C CA . VAL A 1 366 ? -9.982 1.434 11.921 1.00 83.94 366 VAL A CA 1
ATOM 2888 C C . VAL A 1 366 ? -9.289 2.778 12.100 1.00 83.94 366 VAL A C 1
ATOM 2890 O O . VAL A 1 366 ? -8.073 2.856 12.277 1.00 83.94 366 VAL A O 1
ATOM 2893 N N . ASN A 1 367 ? -10.036 3.873 11.981 1.00 84.88 367 ASN A N 1
ATOM 2894 C CA . ASN A 1 367 ? -9.471 5.209 12.112 1.00 84.88 367 ASN A CA 1
ATOM 2895 C C . ASN A 1 367 ? -9.023 5.452 13.552 1.00 84.88 367 ASN A C 1
ATOM 2897 O O . ASN A 1 367 ? -9.845 5.435 14.464 1.00 84.88 367 ASN A O 1
ATOM 2901 N N . ALA A 1 368 ? -7.738 5.758 13.730 1.00 79.50 368 ALA A N 1
ATOM 2902 C CA . ALA A 1 368 ? -7.128 6.023 15.031 1.00 79.50 368 ALA A CA 1
ATOM 2903 C C . ALA A 1 368 ? -7.770 7.205 15.779 1.00 79.50 368 ALA A C 1
ATOM 2905 O O . ALA A 1 368 ? -7.620 7.323 16.984 1.00 79.50 368 ALA A O 1
ATOM 2906 N N . VAL A 1 369 ? -8.572 8.049 15.110 1.00 83.12 369 VAL A N 1
ATOM 2907 C CA . VAL A 1 369 ? -9.424 9.037 15.799 1.00 83.12 369 VAL A CA 1
ATOM 2908 C C . VAL A 1 369 ? -10.325 8.410 16.865 1.00 83.12 369 VAL A C 1
ATOM 2910 O O . VAL A 1 369 ? -10.668 9.098 17.823 1.00 83.12 369 VAL A O 1
ATOM 2913 N N . LEU A 1 370 ? -10.729 7.152 16.681 1.00 87.62 370 LEU A N 1
ATOM 2914 C CA . LEU A 1 370 ? -11.608 6.433 17.597 1.00 87.62 370 LEU A CA 1
ATOM 2915 C C . LEU A 1 370 ? -10.861 5.873 18.812 1.00 87.62 370 LEU A C 1
ATOM 2917 O O . LEU A 1 370 ? -11.508 5.473 19.771 1.00 87.62 370 LEU A O 1
ATOM 2921 N N . ASP A 1 371 ? -9.528 5.868 18.790 1.00 80.25 371 ASP A N 1
ATOM 2922 C CA . ASP A 1 371 ? -8.699 5.338 19.866 1.00 80.25 371 ASP A CA 1
ATOM 2923 C C . ASP A 1 371 ? -8.502 6.371 20.988 1.00 80.25 371 ASP A C 1
ATOM 2925 O O . ASP A 1 371 ? -7.427 6.937 21.168 1.00 80.25 371 ASP A O 1
ATOM 2929 N N . ARG A 1 372 ? -9.590 6.691 21.697 1.00 81.56 372 ARG A N 1
ATOM 2930 C CA . ARG A 1 372 ? -9.608 7.623 22.836 1.00 81.56 372 ARG A CA 1
ATOM 2931 C C . ARG A 1 372 ? -10.618 7.178 23.893 1.00 81.56 372 ARG A C 1
ATOM 2933 O O . ARG A 1 372 ? -11.623 6.550 23.558 1.00 81.56 372 ARG A O 1
ATOM 2940 N N . ASP A 1 373 ? -10.388 7.560 25.142 1.00 77.06 373 ASP A N 1
ATOM 2941 C CA . ASP A 1 373 ? -11.260 7.266 26.292 1.00 77.06 373 ASP A CA 1
ATOM 2942 C C . ASP A 1 373 ? -12.707 7.773 26.131 1.00 77.06 373 ASP A C 1
ATOM 2944 O O . ASP A 1 373 ? -13.659 7.119 26.546 1.00 77.06 373 ASP A O 1
ATOM 2948 N N . THR A 1 374 ? -12.882 8.919 25.476 1.00 85.75 374 THR A N 1
ATOM 2949 C CA . THR A 1 374 ? -14.183 9.553 25.215 1.00 85.75 374 THR A CA 1
ATOM 2950 C C . THR A 1 374 ? -15.013 8.840 24.146 1.00 85.75 374 THR A C 1
ATOM 2952 O O . THR A 1 374 ? -16.187 9.173 23.962 1.00 85.75 374 THR A O 1
ATOM 2955 N N . VAL A 1 375 ? -14.438 7.871 23.428 1.00 89.94 375 VAL A N 1
ATOM 2956 C CA . VAL A 1 375 ? -15.149 7.049 22.445 1.00 89.94 375 VAL A CA 1
ATOM 2957 C C . VAL A 1 375 ? -15.499 5.710 23.094 1.00 89.94 375 VAL A C 1
ATOM 2959 O O . VAL A 1 375 ? -14.596 4.966 23.458 1.00 89.94 375 VAL A O 1
ATOM 2962 N N . PRO A 1 376 ? -16.789 5.360 23.238 1.00 94.38 376 PRO A N 1
ATOM 2963 C CA . PRO A 1 376 ? -17.178 4.072 23.807 1.00 94.38 376 PRO A CA 1
ATOM 2964 C C . PRO A 1 376 ? -16.755 2.888 22.925 1.00 94.38 376 PRO A C 1
ATOM 2966 O O . PRO A 1 376 ? -16.823 2.976 21.697 1.00 94.38 376 PRO A O 1
ATOM 2969 N N . ALA A 1 377 ? -16.421 1.747 23.540 1.00 91.25 377 ALA A N 1
ATOM 2970 C CA . ALA A 1 377 ? -16.003 0.532 22.828 1.00 91.25 377 ALA A CA 1
ATOM 2971 C C . ALA A 1 377 ? -17.026 0.064 21.774 1.00 91.25 377 ALA A C 1
ATOM 2973 O O . ALA A 1 377 ? -16.636 -0.352 20.686 1.00 91.25 377 ALA A O 1
ATOM 2974 N N . LEU A 1 378 ? -18.331 0.246 22.032 1.00 95.44 378 LEU A N 1
ATOM 2975 C CA . LEU A 1 378 ? -19.402 -0.078 21.075 1.00 95.44 378 LEU A CA 1
ATOM 2976 C C . LEU A 1 378 ? -19.253 0.643 19.726 1.00 95.44 378 LEU A C 1
ATOM 2978 O O . LEU A 1 378 ? -19.749 0.165 18.709 1.00 95.44 378 LEU A O 1
ATOM 2982 N N . VAL A 1 379 ? -18.596 1.809 19.695 1.00 96.94 379 VAL A N 1
ATOM 2983 C CA . VAL A 1 379 ? -18.366 2.569 18.458 1.00 96.94 379 VAL A CA 1
ATOM 2984 C C . VAL A 1 379 ? -17.275 1.904 17.629 1.00 96.94 379 VAL A C 1
ATOM 2986 O O . VAL A 1 379 ? -17.410 1.807 16.410 1.00 96.94 379 VAL A O 1
ATOM 2989 N N . VAL A 1 380 ? -16.213 1.431 18.285 1.00 95.75 380 VAL A N 1
ATOM 2990 C CA . VAL A 1 380 ? -15.147 0.655 17.643 1.00 95.75 380 VAL A CA 1
ATOM 2991 C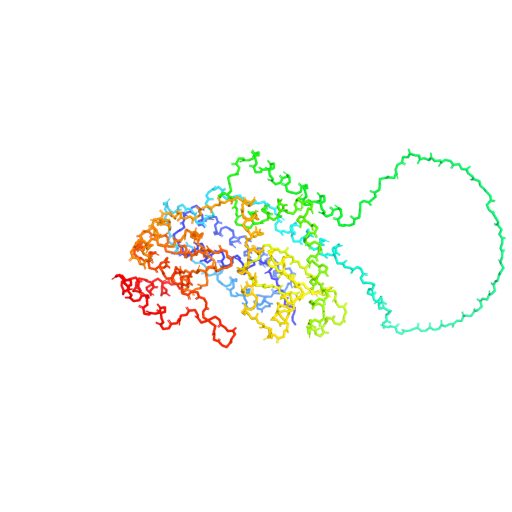 C . VAL A 1 380 ? -15.713 -0.673 17.144 1.00 95.75 380 VAL A C 1
ATOM 2993 O O . VAL A 1 380 ? -15.525 -0.994 15.974 1.00 95.75 380 VAL A O 1
ATOM 2996 N N . ASP A 1 381 ? -16.511 -1.360 17.967 1.00 97.31 381 ASP A N 1
ATOM 2997 C CA . ASP A 1 381 ? -17.197 -2.606 17.601 1.00 97.31 381 ASP A CA 1
ATOM 2998 C C . ASP A 1 381 ? -18.113 -2.416 16.395 1.00 97.31 381 ASP A C 1
ATOM 3000 O O . ASP A 1 381 ? -18.089 -3.221 15.468 1.00 97.31 381 ASP A O 1
ATOM 3004 N N . PHE A 1 382 ? -18.865 -1.314 16.343 1.00 97.94 382 PHE A N 1
ATOM 3005 C CA . PHE A 1 382 ? -19.702 -1.009 15.188 1.00 97.94 382 PHE A CA 1
ATOM 3006 C C . PHE A 1 382 ? -18.881 -0.805 13.906 1.00 97.94 382 PHE A C 1
ATOM 3008 O O . PHE A 1 382 ? -19.289 -1.259 12.837 1.00 97.94 382 PHE A O 1
ATOM 3015 N N . ILE A 1 383 ? -17.729 -0.132 13.985 1.00 96.50 383 ILE A N 1
ATOM 3016 C CA . ILE A 1 383 ? -16.858 0.054 12.818 1.00 96.50 383 ILE A CA 1
ATOM 3017 C C . ILE A 1 383 ? -16.222 -1.269 12.391 1.00 96.50 383 ILE A C 1
ATOM 3019 O O . ILE A 1 383 ? -16.235 -1.577 11.203 1.00 96.50 383 ILE A O 1
ATOM 3023 N N . VAL A 1 384 ? -15.719 -2.076 13.326 1.00 94.69 384 VAL A N 1
ATOM 3024 C CA . VAL A 1 384 ? -15.186 -3.410 13.014 1.00 94.69 384 VAL A CA 1
ATOM 3025 C C . VAL A 1 384 ? -16.277 -4.282 12.387 1.00 94.69 384 VAL A C 1
ATOM 3027 O O . VAL A 1 384 ? -16.048 -4.856 11.326 1.00 94.69 384 VAL A O 1
ATOM 3030 N N . TYR A 1 385 ? -17.489 -4.299 12.951 1.00 96.62 385 TYR A N 1
ATOM 3031 C CA . TYR A 1 385 ? -18.652 -4.980 12.375 1.00 96.62 385 TYR A CA 1
ATOM 3032 C C . TYR A 1 385 ? -18.952 -4.508 10.953 1.00 96.62 385 TYR A C 1
ATOM 3034 O O . TYR A 1 385 ? -19.104 -5.328 10.049 1.00 96.62 385 TYR A O 1
ATOM 3042 N N . HIS A 1 386 ? -18.973 -3.195 10.729 1.00 94.88 386 HIS A N 1
ATOM 3043 C CA . HIS A 1 386 ? -19.188 -2.612 9.410 1.00 94.88 386 HIS A CA 1
ATOM 3044 C C . HIS A 1 386 ? -18.152 -3.091 8.381 1.00 94.88 386 HIS A C 1
ATOM 3046 O O . HIS A 1 386 ? -18.513 -3.490 7.274 1.00 94.88 386 HIS A O 1
ATOM 3052 N N . GLU A 1 387 ? -16.869 -3.093 8.742 1.00 93.38 387 GLU A N 1
ATOM 3053 C CA . GLU A 1 387 ? -15.806 -3.554 7.848 1.00 93.38 387 GLU A CA 1
ATOM 3054 C C . GLU A 1 387 ? -15.844 -5.075 7.618 1.00 93.38 387 GLU A C 1
ATOM 3056 O O . GLU A 1 387 ? -15.617 -5.537 6.498 1.00 93.38 387 GLU A O 1
ATOM 3061 N N . LEU A 1 388 ? -16.221 -5.863 8.628 1.00 91.94 388 LEU A N 1
ATOM 3062 C CA . LEU A 1 388 ? -16.435 -7.305 8.480 1.00 91.94 388 LEU A CA 1
ATOM 3063 C C . LEU A 1 388 ? -17.667 -7.635 7.626 1.00 91.94 388 LEU A C 1
ATOM 3065 O O . LEU A 1 388 ? -17.654 -8.635 6.910 1.00 91.94 388 LEU A O 1
ATOM 3069 N N . LEU A 1 389 ? -18.702 -6.789 7.613 1.00 91.94 389 LEU A N 1
ATOM 3070 C CA . LEU A 1 389 ? -19.817 -6.938 6.672 1.00 91.94 389 LEU A CA 1
ATOM 3071 C C . LEU A 1 389 ? -19.365 -6.748 5.219 1.00 91.94 389 LEU A C 1
ATOM 3073 O O . LEU A 1 389 ? -19.838 -7.480 4.351 1.00 91.94 389 LEU A O 1
ATOM 3077 N N . HIS A 1 390 ? -18.443 -5.817 4.935 1.00 85.69 390 HIS A N 1
ATOM 3078 C CA . HIS A 1 390 ? -17.845 -5.696 3.592 1.00 85.69 390 HIS A CA 1
ATOM 3079 C C . HIS A 1 390 ? -17.057 -6.949 3.209 1.00 85.69 390 HIS A C 1
ATOM 3081 O O . HIS A 1 390 ? -17.093 -7.371 2.051 1.00 85.69 390 HIS A O 1
ATOM 3087 N N . ARG A 1 391 ? -16.382 -7.570 4.181 1.00 86.00 391 ARG A N 1
ATOM 3088 C CA . ARG A 1 391 ? -15.683 -8.846 4.000 1.00 86.00 391 ARG A CA 1
ATOM 3089 C C . ARG A 1 391 ? -16.646 -10.002 3.709 1.00 86.00 391 ARG A C 1
ATOM 3091 O O . ARG A 1 391 ? -16.436 -10.705 2.727 1.00 86.00 391 ARG A O 1
ATOM 3098 N N . GLU A 1 392 ? -17.705 -10.178 4.506 1.00 85.12 392 GLU A N 1
ATOM 3099 C CA . GLU A 1 392 ? -18.676 -11.281 4.357 1.00 85.12 392 GLU A CA 1
ATOM 3100 C C . GLU A 1 392 ? -19.533 -11.138 3.091 1.00 85.12 392 GLU A C 1
ATOM 3102 O O . GLU A 1 392 ? -19.722 -12.096 2.341 1.00 85.12 392 GLU A O 1
ATOM 3107 N N . LEU A 1 393 ? -20.079 -9.946 2.842 1.00 81.94 393 LEU A N 1
ATOM 3108 C CA . LEU A 1 393 ? -20.991 -9.714 1.718 1.00 81.94 393 LEU A CA 1
ATOM 3109 C C . LEU A 1 393 ? -20.255 -9.563 0.382 1.00 81.94 393 LEU A C 1
ATOM 3111 O O . LEU A 1 393 ? -20.886 -9.633 -0.677 1.00 81.94 393 LEU A O 1
ATOM 3115 N N . GLY A 1 394 ? -18.937 -9.366 0.435 1.00 71.12 394 GLY A N 1
ATOM 3116 C CA . GLY A 1 394 ? -18.087 -9.173 -0.723 1.00 71.12 394 GLY A CA 1
ATOM 3117 C C . GLY A 1 394 ? -18.419 -7.905 -1.509 1.00 71.12 394 GLY A C 1
ATOM 3118 O O . GLY A 1 394 ? -19.159 -7.013 -1.088 1.00 71.12 394 GLY A O 1
ATOM 3119 N N . ILE A 1 395 ? -17.848 -7.819 -2.706 1.00 68.19 395 ILE A N 1
ATOM 3120 C CA . ILE A 1 395 ? -17.966 -6.640 -3.558 1.00 68.19 395 ILE A CA 1
ATOM 3121 C C . ILE A 1 395 ? -19.102 -6.819 -4.551 1.00 68.19 395 ILE A C 1
ATOM 3123 O O . ILE A 1 395 ? -19.038 -7.647 -5.459 1.00 68.19 395 ILE A O 1
ATOM 3127 N N . THR A 1 396 ? -20.111 -5.958 -4.449 1.00 65.25 396 THR A N 1
ATOM 3128 C CA . THR A 1 396 ? -21.124 -5.829 -5.499 1.00 65.25 396 THR A CA 1
ATOM 3129 C C . THR A 1 396 ? -20.670 -4.798 -6.530 1.00 65.25 396 THR A C 1
ATOM 3131 O O . THR A 1 396 ? -20.281 -3.683 -6.181 1.00 65.25 396 THR A O 1
ATOM 3134 N N . TRP A 1 397 ? -20.734 -5.143 -7.815 1.00 60.00 397 TRP A N 1
ATOM 3135 C CA . TRP A 1 397 ? -20.376 -4.240 -8.910 1.00 60.00 397 TRP A CA 1
ATOM 3136 C C . TRP A 1 397 ? -21.628 -3.624 -9.535 1.00 60.00 397 TRP A C 1
ATOM 3138 O O . TRP A 1 397 ? -22.549 -4.338 -9.921 1.00 60.00 397 TRP A O 1
ATOM 3148 N N . LYS A 1 398 ? -21.646 -2.297 -9.695 1.00 58.97 398 LYS A N 1
ATOM 3149 C CA . LYS A 1 398 ? -22.655 -1.577 -10.485 1.00 58.97 398 LYS A CA 1
ATOM 3150 C C . LYS A 1 398 ? -21.944 -0.620 -11.436 1.00 58.97 398 LYS A C 1
ATOM 3152 O O . LYS A 1 398 ? -21.174 0.226 -10.990 1.00 58.97 398 LYS A O 1
ATOM 3157 N N . ASN A 1 399 ? -22.171 -0.763 -12.743 1.00 59.97 399 ASN A N 1
ATOM 3158 C CA . ASN A 1 399 ? -21.542 0.060 -13.790 1.00 59.97 399 ASN A CA 1
ATOM 3159 C C . ASN A 1 399 ? -20.004 0.158 -13.651 1.00 59.97 399 ASN A C 1
ATOM 3161 O O . ASN A 1 399 ? -19.447 1.253 -13.654 1.00 59.97 399 ASN A O 1
ATOM 3165 N N . ASN A 1 400 ? -19.314 -0.978 -13.461 1.00 52.72 400 ASN A N 1
ATOM 3166 C CA . ASN A 1 400 ? -17.851 -1.050 -13.271 1.00 52.72 400 ASN A CA 1
ATOM 3167 C C . ASN A 1 400 ? -17.319 -0.244 -12.056 1.00 52.72 400 ASN A C 1
ATOM 3169 O O . ASN A 1 400 ? -16.134 0.086 -11.977 1.00 52.72 400 ASN A O 1
ATOM 3173 N N . ARG A 1 401 ? -18.186 0.072 -11.084 1.00 50.09 401 ARG A N 1
ATOM 3174 C CA . ARG A 1 401 ? -17.839 0.679 -9.791 1.00 50.09 401 ARG A CA 1
ATOM 3175 C C . ARG A 1 401 ? -18.262 -0.247 -8.656 1.00 50.09 401 ARG A C 1
ATOM 3177 O O . ARG A 1 401 ? -19.275 -0.936 -8.753 1.00 50.09 401 ARG A O 1
ATOM 3184 N N . ILE A 1 402 ? -17.494 -0.221 -7.572 1.00 60.22 402 ILE A N 1
ATOM 3185 C CA . ILE A 1 402 ? -17.828 -0.936 -6.341 1.00 60.22 402 ILE A CA 1
ATOM 3186 C C . ILE A 1 402 ? -19.024 -0.236 -5.689 1.00 60.22 402 ILE A C 1
ATOM 3188 O O . ILE A 1 402 ? -18.951 0.947 -5.346 1.00 60.22 402 ILE A O 1
ATOM 3192 N N . ALA A 1 403 ? -20.124 -0.963 -5.533 1.00 65.75 403 ALA A N 1
ATOM 3193 C CA . ALA A 1 403 ? -21.279 -0.550 -4.753 1.00 65.75 403 ALA A CA 1
ATOM 3194 C C . ALA A 1 403 ? -21.042 -0.947 -3.289 1.00 65.75 403 ALA A C 1
ATOM 3196 O O . ALA A 1 403 ? -21.476 -2.007 -2.852 1.00 65.75 403 ALA A O 1
ATOM 3197 N N . ALA A 1 404 ? -20.317 -0.098 -2.556 1.00 59.56 404 ALA A N 1
ATOM 3198 C CA . ALA A 1 404 ? -19.895 -0.391 -1.186 1.00 59.56 404 ALA A CA 1
ATOM 3199 C C . ALA A 1 404 ? -21.075 -0.507 -0.199 1.00 59.56 404 ALA A C 1
ATOM 3201 O O . ALA A 1 404 ? -21.078 -1.399 0.629 1.00 59.56 404 ALA A O 1
ATOM 3202 N N . HIS A 1 405 ? -22.115 0.328 -0.302 1.00 74.62 405 HIS A N 1
ATOM 3203 C CA . HIS A 1 405 ? -23.285 0.246 0.588 1.00 74.62 405 HIS A CA 1
ATOM 3204 C C . HIS A 1 405 ? -24.518 -0.235 -0.180 1.00 74.62 405 HIS A C 1
ATOM 3206 O O . HIS A 1 405 ? -25.253 0.557 -0.772 1.00 74.62 405 HIS A O 1
ATOM 3212 N N . THR A 1 406 ? -24.727 -1.550 -0.201 1.00 78.25 406 THR A N 1
ATOM 3213 C CA . THR A 1 406 ? -25.935 -2.166 -0.769 1.00 78.25 406 THR A CA 1
ATOM 3214 C C . THR A 1 406 ? -27.099 -2.129 0.233 1.00 78.25 406 THR A C 1
ATOM 3216 O O . THR A 1 406 ? -26.862 -2.028 1.438 1.00 78.25 406 THR A O 1
ATOM 3219 N N . PRO A 1 407 ? -28.367 -2.267 -0.211 1.00 84.50 407 PRO A N 1
ATO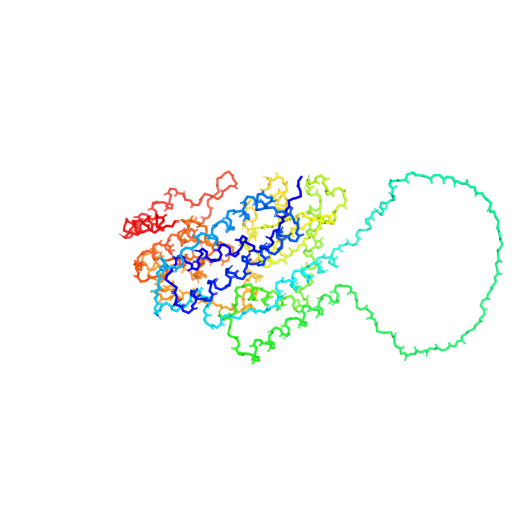M 3220 C CA . PRO A 1 407 ? -29.503 -2.398 0.706 1.00 84.50 407 PRO A CA 1
ATOM 3221 C C . PRO A 1 407 ? -29.348 -3.564 1.693 1.00 84.50 407 PRO A C 1
ATOM 3223 O O . PRO A 1 407 ? -29.724 -3.439 2.854 1.00 84.50 407 PRO A O 1
ATOM 3226 N N . LYS A 1 408 ? -28.733 -4.671 1.251 1.00 86.06 408 LYS A N 1
ATOM 3227 C CA . LYS A 1 408 ? -28.428 -5.830 2.100 1.00 86.06 408 LYS A CA 1
ATOM 3228 C C . LYS A 1 408 ? -27.446 -5.468 3.216 1.00 86.06 408 LYS A C 1
ATOM 3230 O O . LYS A 1 408 ? -27.682 -5.828 4.365 1.00 86.06 408 LYS A O 1
ATOM 3235 N N . LEU A 1 409 ? -26.389 -4.722 2.890 1.00 86.56 409 LEU A N 1
ATOM 3236 C CA . LEU A 1 409 ? -25.432 -4.234 3.882 1.00 86.56 409 LEU A CA 1
ATOM 3237 C C . LEU A 1 409 ? -26.102 -3.272 4.869 1.00 86.56 409 LEU A C 1
ATOM 3239 O O . LEU A 1 409 ? -25.943 -3.436 6.070 1.00 86.56 409 LEU A O 1
ATOM 3243 N N . ALA A 1 410 ? -26.924 -2.338 4.385 1.00 87.00 410 ALA A N 1
ATOM 3244 C CA . ALA A 1 410 ? -27.659 -1.414 5.249 1.00 87.00 410 ALA A CA 1
ATOM 3245 C C . ALA A 1 410 ? -28.645 -2.131 6.193 1.00 87.00 410 ALA A C 1
ATOM 3247 O O . ALA A 1 410 ? -28.813 -1.717 7.338 1.00 87.00 410 ALA A O 1
ATOM 3248 N N . ALA A 1 411 ? -29.290 -3.209 5.735 1.00 91.12 411 ALA A N 1
ATOM 3249 C CA . ALA A 1 411 ? -30.156 -4.031 6.576 1.00 91.12 411 ALA A CA 1
ATOM 3250 C C . ALA A 1 411 ? -29.362 -4.776 7.662 1.00 91.12 411 ALA A C 1
ATOM 3252 O O . ALA A 1 411 ? -29.781 -4.778 8.815 1.00 91.12 411 ALA A O 1
ATOM 3253 N N . ARG A 1 412 ? -28.200 -5.351 7.315 1.00 92.88 412 ARG A N 1
ATOM 3254 C CA . ARG A 1 412 ? -27.297 -6.021 8.271 1.00 92.88 412 ARG A CA 1
ATOM 3255 C C . ARG A 1 412 ? -26.699 -5.041 9.281 1.00 92.88 412 ARG A C 1
ATOM 3257 O O . ARG A 1 412 ? -26.671 -5.343 10.466 1.00 92.88 412 ARG A O 1
ATOM 3264 N N . GLU A 1 413 ? -26.290 -3.849 8.853 1.00 94.00 413 GLU A N 1
ATOM 3265 C CA . GLU A 1 413 ? -25.790 -2.804 9.757 1.00 94.00 413 GLU A CA 1
ATOM 3266 C C . GLU A 1 413 ? -26.788 -2.478 10.875 1.00 94.00 413 GLU A C 1
ATOM 3268 O O . GLU A 1 413 ? -26.393 -2.356 12.030 1.00 94.00 413 GLU A O 1
ATOM 3273 N N . ARG A 1 414 ? -28.082 -2.367 10.541 1.00 95.06 414 ARG A N 1
ATOM 3274 C CA . ARG A 1 414 ? -29.154 -2.057 11.504 1.00 95.06 414 ARG A CA 1
ATOM 3275 C C . ARG A 1 414 ? -29.406 -3.161 12.532 1.00 95.06 414 ARG A C 1
ATOM 3277 O O . ARG A 1 414 ? -30.113 -2.907 13.497 1.00 95.06 414 ARG A O 1
ATOM 3284 N N . GLN A 1 415 ? -28.863 -4.362 12.325 1.00 94.62 415 GLN A N 1
ATOM 3285 C CA . GLN A 1 415 ? -28.939 -5.456 13.298 1.00 94.62 415 GLN A CA 1
ATOM 3286 C C . GLN A 1 415 ? -27.934 -5.289 14.441 1.00 94.62 415 GLN A C 1
ATOM 3288 O O . GLN A 1 415 ? -28.022 -6.019 15.420 1.00 94.62 415 GLN A O 1
ATOM 3293 N N . PHE A 1 416 ? -26.987 -4.351 14.331 1.00 96.69 416 PHE A N 1
ATOM 3294 C CA . PHE A 1 416 ? -26.077 -4.049 15.427 1.00 96.69 416 PHE A CA 1
ATOM 3295 C C . PHE A 1 416 ? -26.862 -3.523 16.635 1.00 96.69 416 PHE A C 1
ATOM 3297 O O . PHE A 1 416 ? -27.586 -2.535 16.517 1.00 96.69 416 PHE A O 1
ATOM 3304 N N . GLU A 1 417 ? -26.691 -4.155 17.794 1.00 93.94 417 GLU A N 1
ATOM 3305 C CA . GLU A 1 417 ? -27.509 -3.924 18.994 1.00 93.94 417 GLU A CA 1
ATOM 3306 C C . GLU A 1 417 ? -27.566 -2.444 19.408 1.00 93.94 417 GLU A C 1
ATOM 3308 O O . GLU A 1 417 ? -28.611 -1.921 19.791 1.00 93.94 417 GLU A O 1
ATOM 3313 N N . HIS A 1 418 ? -26.449 -1.730 19.267 1.00 94.50 418 HIS A N 1
ATOM 3314 C CA . HIS A 1 418 ? -26.334 -0.316 19.627 1.00 94.50 418 HIS A CA 1
ATOM 3315 C C . HIS A 1 418 ? -26.205 0.598 18.403 1.00 94.50 418 HIS A C 1
ATOM 3317 O O . HIS A 1 418 ? -25.505 1.613 18.455 1.00 94.50 418 HIS A O 1
ATOM 3323 N N . TYR A 1 419 ? -26.858 0.246 17.287 1.00 95.25 419 TYR A N 1
ATOM 3324 C CA . TYR A 1 419 ? -26.712 0.942 16.003 1.00 95.25 419 TYR A CA 1
ATOM 3325 C C . TYR A 1 419 ? -26.907 2.456 16.128 1.00 95.25 419 TYR A C 1
ATOM 3327 O O . TYR A 1 419 ? -26.029 3.236 15.750 1.00 95.25 419 TYR A O 1
ATOM 3335 N N . ASP A 1 420 ? -28.029 2.887 16.704 1.00 95.12 420 ASP A N 1
ATOM 3336 C CA . ASP A 1 420 ? -28.356 4.310 16.799 1.00 95.12 420 ASP A CA 1
ATOM 3337 C C . ASP A 1 420 ? -27.375 5.072 17.697 1.00 95.12 420 ASP A C 1
ATOM 3339 O O . ASP A 1 420 ? -26.964 6.186 17.356 1.00 95.12 420 ASP A O 1
ATOM 3343 N N . GLN A 1 421 ? -26.926 4.452 18.793 1.00 94.56 421 GLN A N 1
ATOM 3344 C CA . GLN A 1 421 ? -25.937 5.035 19.702 1.00 94.56 421 GLN A CA 1
ATOM 3345 C C . GLN A 1 421 ? -24.582 5.202 19.003 1.00 94.56 421 GLN A C 1
ATOM 3347 O O . GLN A 1 421 ? -24.016 6.298 18.997 1.00 94.56 421 GLN A O 1
ATOM 3352 N N . ALA A 1 422 ? -24.094 4.153 18.332 1.00 95.38 422 ALA A N 1
ATOM 3353 C CA . ALA A 1 422 ? -22.842 4.199 17.584 1.00 95.38 422 ALA A CA 1
ATOM 3354 C C . ALA A 1 422 ? -22.890 5.266 16.478 1.00 95.38 422 ALA A C 1
ATOM 3356 O O . ALA A 1 422 ? -21.983 6.094 16.350 1.00 95.38 422 ALA A O 1
ATOM 3357 N N . LYS A 1 423 ? -23.985 5.319 15.707 1.00 94.38 423 LYS A N 1
ATOM 3358 C CA . LYS A 1 423 ? -24.179 6.321 14.648 1.00 94.38 423 LYS A CA 1
ATOM 3359 C C . LYS A 1 423 ? -24.266 7.743 15.195 1.00 94.38 423 LYS A C 1
ATOM 3361 O O . LYS A 1 423 ? -23.772 8.656 14.529 1.00 94.38 423 LYS A O 1
ATOM 3366 N N . ALA A 1 424 ? -24.872 7.953 16.363 1.00 94.62 424 ALA A N 1
ATOM 3367 C CA . ALA A 1 424 ? -24.928 9.263 17.006 1.00 94.62 424 ALA A CA 1
ATOM 3368 C C . ALA A 1 424 ? -23.525 9.765 17.383 1.00 94.62 424 ALA A C 1
ATOM 3370 O O . ALA A 1 424 ? -23.164 10.887 17.017 1.00 94.62 424 ALA A O 1
ATOM 3371 N N . VAL A 1 425 ? -22.701 8.916 18.008 1.00 93.56 425 VAL A N 1
ATOM 3372 C CA . VAL A 1 425 ? -21.312 9.263 18.357 1.00 93.56 425 VAL A CA 1
ATOM 3373 C C . VAL A 1 425 ? -20.484 9.552 17.102 1.00 93.56 425 VAL A C 1
ATOM 3375 O O . VAL A 1 425 ? -19.829 10.590 17.023 1.00 93.56 425 VAL A O 1
ATOM 3378 N N . LEU A 1 426 ? -20.569 8.706 16.069 1.00 92.06 426 LEU A N 1
ATOM 3379 C CA . LEU A 1 426 ? -19.845 8.920 14.808 1.00 92.06 426 LEU A CA 1
ATOM 3380 C C . LEU A 1 426 ? -20.250 10.222 14.100 1.00 92.06 426 LEU A C 1
ATOM 3382 O O . LEU A 1 426 ? -19.404 10.887 13.500 1.00 92.06 426 LEU A O 1
ATOM 3386 N N . ARG A 1 427 ? -21.532 10.612 14.160 1.00 91.62 427 ARG A N 1
ATOM 3387 C CA . ARG A 1 427 ? -22.007 11.897 13.615 1.00 91.62 427 ARG A CA 1
ATOM 3388 C C . ARG A 1 427 ? -21.413 13.079 14.373 1.00 91.62 427 ARG A C 1
ATOM 3390 O O . ARG A 1 427 ? -20.956 14.015 13.721 1.00 91.62 427 ARG A O 1
ATOM 3397 N N . LYS A 1 428 ? -21.385 13.012 15.708 1.00 89.69 428 LYS A N 1
ATOM 3398 C CA . LYS A 1 428 ? -20.774 14.034 16.567 1.00 89.69 428 LYS A CA 1
ATOM 3399 C C . LYS A 1 428 ? -19.284 14.197 16.240 1.00 89.69 428 LYS A C 1
ATOM 3401 O O . LYS A 1 428 ? -18.868 15.284 15.847 1.00 89.69 428 LYS A O 1
ATOM 3406 N N . LEU A 1 429 ? -18.528 13.098 16.217 1.00 87.81 429 LEU A N 1
ATOM 3407 C CA . LEU A 1 429 ? -17.105 13.090 15.843 1.00 87.81 429 LEU A CA 1
ATOM 3408 C C . LEU A 1 429 ? -16.846 13.633 14.428 1.00 87.81 429 LEU A C 1
ATOM 3410 O O . LEU A 1 429 ? -15.816 14.248 14.162 1.00 87.81 429 LEU A O 1
ATOM 3414 N N . ALA A 1 430 ? -17.771 13.401 13.492 1.00 84.12 430 ALA A N 1
ATOM 3415 C CA . ALA A 1 430 ? -17.673 13.921 12.129 1.00 84.12 430 ALA A CA 1
ATOM 3416 C C . ALA A 1 430 ? -18.020 15.415 12.003 1.00 84.12 430 ALA A C 1
ATOM 3418 O O . ALA A 1 430 ? -17.821 15.963 10.920 1.00 84.12 430 ALA A O 1
ATOM 3419 N N . SER A 1 431 ? -18.590 16.032 13.044 1.00 81.69 431 SER A N 1
ATOM 3420 C CA . SER A 1 431 ? -18.913 17.467 13.106 1.00 81.69 431 SER A CA 1
ATOM 3421 C C . SER A 1 431 ? -17.886 18.296 13.882 1.00 81.69 431 SER A C 1
ATOM 3423 O O . SER A 1 431 ? -17.811 19.502 13.686 1.00 81.69 431 SER A O 1
ATOM 3425 N N . GLU A 1 432 ? -17.077 17.652 14.723 1.00 72.19 432 GLU A N 1
ATOM 3426 C CA . GLU A 1 432 ? -16.002 18.271 15.515 1.00 72.19 432 GLU A CA 1
ATOM 3427 C C . GLU A 1 432 ? -14.710 18.522 14.707 1.00 72.19 432 GLU A C 1
ATOM 3429 O O . GLU A 1 432 ? -13.747 19.077 15.231 1.00 72.19 432 GLU A O 1
ATOM 3434 N N . ARG A 1 433 ? -14.670 18.096 13.439 1.00 56.59 433 ARG A N 1
ATOM 3435 C CA . ARG A 1 433 ? -13.514 18.144 12.528 1.00 56.59 433 ARG A CA 1
ATOM 3436 C C . ARG A 1 433 ? -13.859 18.874 11.242 1.00 56.59 433 ARG A C 1
ATOM 3438 O O . ARG A 1 433 ? -12.933 19.506 10.684 1.00 56.59 433 ARG A O 1
#

Radius of gyration: 28.19 Å; chains: 1; bounding box: 85×60×84 Å

Foldseek 3Di:
DDQDEDPCLLVLLVVLCVQLLDAAAPVVLVVNLVVLVVVLVVVVVVCVVVVHDLVSYPPSNSVSSVSSVPDDSVPRHHDNPCPGPDDDPQADDDPCLVVVLVVLQQLLLVLLEDDDDDPDDDDDDDDDDDDDDDDDDDDDDDDDDDDPPPDDPPPPDRSNVVSLVVLLVVLVVLVVVCVVVVPALSNYDPVRLQSNLVSVQSNDPVLVVLQSVLSHLQQVLLLVLAPDPLSPQAREGEGAGCDPDQWDWDDDNRHIYIYHHNLCSPPGNVLSNQSSCCVHVVDHFLPSSLVVLLDPSSQVSVVSSCVSSHDDQQQDFPAAGNVVLCVVLCVPQVVVPDDDFREHEDCPDDQLDAWEQDSSRSYTYGHCLCRDPVRDRLLSSLSSNLRVLCVVVDFDDDPSDTPSDDPVSVVSSVPSPCSVVSVVVSVVSSVSD